Protein 3QFS (pdb70)

Nearest PDB structures (foldseek):
  3qfs-assembly1_A  TM=1.002E+00  e=1.068E-100  Homo sapiens
  3qft-assembly1_A  TM=1.002E+00  e=2.349E-97  Homo sapiens
  3qe2-assembly2_B  TM=9.798E-01  e=5.134E-93  Homo sapiens
  5emn-assembly1_A  TM=9.856E-01  e=1.217E-91  Homo sapiens
  5gxu-assembly2_B  TM=9.132E-01  e=4.451E-50  Arabidopsis thaliana

Foldseek 3Di:
DFWDKDFDQDDDPQQAAQQQQADRCLQVVPDDDAADNRFHWWFWQDWDFFWQADPFTKIKTKTFQPPNPAFAFLQWKKWFQFWFDLVVLVLVCVLLVHDQATWIFIAGPPVVDPCGGQGDDRYGNSSCNTGWFDQQFFAALVLLCVQLVQQPPVVLSVLSNLCSDPDPVNVVCVCVVGHQLSQGPSNSCVVRVSRRDDSVVNSNRTHTRDIDMFRFQAGCVQVVRITMGIGIWDWDAGPVRRIGGDGPRVRSNPQDCADPVGDTRIIGMHIDDDLRDDDPDQQQEEEEEAEDSQCRSVSRVLNVLLVCVVVVHHGHAYEYQYEDQDPNGRPGCPVVVVVSCVVCSHVYYHYFHQHPDPHGTGSLNVCLVCLVVVLVSVVVLHAYEYTEAPPPVVVSNLVSQLVSCCVVVVHDSVVSNVVVVVCVVVRRYYYHYDD

Secondary structure (DSSP, 8-state):
--EEEEE-TT--GGG-BSS-SSSTTTTTS--SPP-SSS-EEEEEEEEEE--SSSSS-EEEEEEE-TTS-----TT-EEEE-----HHHHHHHHHHHT--TT-EEEEEESSTT-S---SSSSSEEHHHIIIIIB--SSPPPHHHHHHHGGGB-SHHHHHHHHHHHS-SHHHHHHIIIIIIITT--HHHHHHHSTTB---HHHHHHHSPBPPPEEEE--S-TTT-TTEEEEEEEPPEEE-TTS-EEE-HHHHHHHT--SS-SS----EEEEEEE--S----SSTTS-EEEE--GGGGHHHHHHHHHHHHHHHHT-----EEEEEEES-TTTS-TTHHHHHHHHHHTSSSEEEEEETTSSSS---HHHHHHHTHHHHHHHHHTT-EEEEEEETTTHHHHHHHHHHHHHHHHTT--HHHHHHHHHHHHHTTSEEEEEE-

Structure (mmCIF, N/CA/C/O backbone):
data_3QFS
#
_entry.id   3QFS
#
_cell.length_a   54.640
_cell.length_b   58.540
_cell.length_c   130.280
_cell.angle_alpha   90.00
_cell.angle_beta   90.00
_cell.angle_gamma   90.00
#
_symmetry.space_group_name_H-M   'P 21 21 21'
#
loop_
_entity.id
_entity.type
_entity.pdbx_description
1 polymer 'NADPH--cytochrome P450 reductase'
2 non-polymer 'FLAVIN-ADENINE DINUCLEOTIDE'
3 non-polymer 'NADP NICOTINAMIDE-ADENINE-DINUCLEOTIDE PHOSPHATE'
4 water water
#
loop_
_atom_site.group_PDB
_atom_site.id
_atom_site.type_symbol
_atom_site.label_atom_id
_atom_site.label_alt_id
_atom_site.label_comp_id
_atom_site.label_asym_id
_atom_site.label_entity_id
_atom_site.label_seq_id
_atom_site.pdbx_PDB_ins_code
_atom_site.Cartn_x
_atom_site.Cartn_y
_atom_site.Cartn_z
_atom_site.occupancy
_atom_site.B_iso_or_equiv
_atom_site.auth_seq_id
_atom_site.auth_comp_id
_atom_site.auth_asym_id
_atom_site.auth_atom_id
_atom_site.pdbx_PDB_model_num
ATOM 1 N N . ARG A 1 24 ? 13.732 10.717 36.425 1.00 28.04 246 ARG A N 1
ATOM 2 C CA . ARG A 1 24 ? 14.571 11.369 35.376 1.00 26.82 246 ARG A CA 1
ATOM 3 C C . ARG A 1 24 ? 13.749 12.275 34.464 1.00 26.16 246 ARG A C 1
ATOM 4 O O . ARG A 1 24 ? 12.520 12.291 34.537 1.00 27.09 246 ARG A O 1
ATOM 12 N N . GLN A 1 25 ? 14.432 13.022 33.600 1.00 24.00 247 GLN A N 1
ATOM 13 C CA . GLN A 1 25 ? 13.766 13.972 32.713 1.00 22.70 247 GLN A CA 1
ATOM 14 C C . GLN A 1 25 ? 13.110 13.408 31.456 1.00 21.85 247 GLN A C 1
ATOM 15 O O . GLN A 1 25 ? 12.157 13.992 30.943 1.00 21.04 247 GLN A O 1
ATOM 21 N N . TYR A 1 26 ? 13.613 12.285 30.957 1.00 20.02 248 TYR A N 1
ATOM 22 C CA . TYR A 1 26 ? 13.062 11.681 29.748 1.00 18.22 248 TYR A CA 1
ATOM 23 C C . TYR A 1 26 ? 12.635 10.242 29.962 1.00 19.69 248 TYR A C 1
ATOM 24 O O . TYR A 1 26 ? 13.152 9.555 30.843 1.00 21.49 248 TYR A O 1
ATOM 33 N N . GLU A 1 27 ? 11.687 9.791 29.149 1.00 19.92 249 GLU A N 1
ATOM 34 C CA . GLU A 1 27 ? 11.243 8.411 29.208 1.00 20.47 249 GLU A CA 1
ATOM 35 C C . GLU A 1 27 ? 11.681 7.784 27.892 1.00 20.21 249 GLU A C 1
ATOM 36 O O . GLU A 1 27 ? 11.687 8.441 26.843 1.00 18.19 249 GLU A O 1
ATOM 42 N N . LEU A 1 28 ? 12.069 6.518 27.960 1.00 19.65 250 LEU A N 1
ATOM 43 C CA . LEU A 1 28 ? 12.535 5.780 26.796 1.00 18.55 250 LEU A CA 1
ATOM 44 C C . LEU A 1 28 ? 11.417 5.115 26.004 1.00 18.21 250 LEU A C 1
ATOM 45 O O . LEU A 1 28 ? 10.549 4.449 26.567 1.00 18.76 250 LEU A O 1
ATOM 50 N N . VAL A 1 29 ? 11.445 5.302 24.691 1.00 18.81 251 VAL A N 1
ATOM 51 C CA . VAL A 1 29 ? 10.475 4.678 23.808 1.00 19.90 251 VAL A CA 1
ATOM 52 C C . VAL A 1 29 ? 11.293 3.974 22.734 1.00 20.51 251 VAL A C 1
ATOM 53 O O . VAL A 1 29 ? 11.897 4.619 21.874 1.00 19.76 251 VAL A O 1
ATOM 57 N N . VAL A 1 30 ? 11.339 2.649 22.802 1.00 20.14 252 VAL A N 1
ATOM 58 C CA . VAL A 1 30 ? 12.092 1.870 21.833 1.00 21.46 252 VAL A CA 1
ATOM 59 C C . VAL A 1 30 ? 11.262 1.642 20.580 1.00 22.10 252 VAL A C 1
ATOM 60 O O . VAL A 1 30 ? 10.097 1.244 20.656 1.00 23.18 252 VAL A O 1
ATOM 64 N N . HIS A 1 31 ? 11.866 1.910 19.429 1.00 20.48 253 HIS A N 1
ATOM 65 C CA . HIS A 1 31 ? 11.204 1.728 18.147 1.00 22.07 253 HIS A CA 1
ATOM 66 C C . HIS A 1 31 ? 11.821 0.499 17.495 1.00 22.75 253 HIS A C 1
ATOM 67 O O . HIS A 1 31 ? 12.817 0.593 16.780 1.00 24.05 253 HIS A O 1
ATOM 74 N N . THR A 1 32 ? 11.221 -0.658 17.754 1.00 23.94 254 THR A N 1
ATOM 75 C CA . THR A 1 32 ? 11.724 -1.918 17.225 1.00 24.62 254 THR A CA 1
ATOM 76 C C . THR A 1 32 ? 11.488 -2.135 15.733 1.00 24.55 254 THR A C 1
ATOM 77 O O . THR A 1 32 ? 12.188 -2.928 15.112 1.00 25.80 254 THR A O 1
ATOM 81 N N . ASP A 1 33 ? 10.519 -1.434 15.154 1.00 25.65 255 ASP A N 1
ATOM 82 C CA . ASP A 1 33 ? 10.225 -1.600 13.731 1.00 26.45 255 ASP A CA 1
ATOM 83 C C . ASP A 1 33 ? 9.873 -0.291 13.033 1.00 26.30 255 ASP A C 1
ATOM 84 O O . ASP A 1 33 ? 8.796 -0.148 12.451 1.00 26.82 255 ASP A O 1
ATOM 89 N N . ILE A 1 34 ? 10.802 0.656 13.072 1.00 25.15 256 ILE A N 1
ATOM 90 C CA . ILE A 1 34 ? 10.597 1.963 12.465 1.00 23.89 256 ILE A CA 1
ATOM 91 C C . ILE A 1 34 ? 11.182 2.040 11.054 1.00 22.88 256 ILE A C 1
ATOM 92 O O . ILE A 1 34 ? 12.168 1.369 10.744 1.00 23.21 256 ILE A O 1
ATOM 97 N N . ASP A 1 35 ? 10.567 2.851 10.198 1.00 22.89 257 ASP A N 1
ATOM 98 C CA . ASP A 1 35 ? 11.054 3.014 8.829 1.00 22.50 257 ASP A CA 1
ATOM 99 C C . ASP A 1 35 ? 12.391 3.745 8.846 1.00 23.14 257 ASP A C 1
ATOM 100 O O . ASP A 1 35 ? 12.556 4.733 9.562 1.00 23.08 257 ASP A O 1
ATOM 105 N N . ALA A 1 36 ? 13.338 3.266 8.047 1.00 22.43 258 ALA A N 1
ATOM 106 C CA . ALA A 1 36 ? 14.660 3.873 7.981 1.00 23.36 258 ALA A CA 1
ATOM 107 C C . ALA A 1 36 ? 14.604 5.368 7.672 1.00 23.14 258 ALA A C 1
ATOM 108 O O . ALA A 1 36 ? 15.386 6.151 8.212 1.00 22.37 258 ALA A O 1
ATOM 110 N N . ALA A 1 37 ? 13.674 5.760 6.808 1.00 22.34 259 ALA A N 1
ATOM 111 C CA . ALA A 1 37 ? 13.527 7.159 6.413 1.00 20.96 259 ALA A CA 1
ATOM 112 C C . ALA A 1 37 ? 13.188 8.106 7.567 1.00 20.89 259 ALA A C 1
ATOM 113 O O . ALA A 1 37 ? 13.364 9.318 7.445 1.00 21.40 259 ALA A O 1
ATOM 115 N N . LYS A 1 38 ? 12.704 7.557 8.679 1.00 18.69 260 LYS A N 1
ATOM 116 C CA . LYS A 1 38 ? 12.329 8.367 9.836 1.00 17.68 260 LYS A CA 1
ATOM 117 C C . LYS A 1 38 ? 13.428 8.449 10.892 1.00 16.97 260 LYS A C 1
ATOM 118 O O . LYS A 1 38 ? 13.257 9.113 11.909 1.00 17.08 260 LYS A O 1
ATOM 124 N N . VAL A 1 39 ? 14.552 7.788 10.649 1.00 16.25 261 VAL A N 1
ATOM 125 C CA . VAL A 1 39 ? 15.625 7.749 11.639 1.00 15.89 261 VAL A CA 1
ATOM 126 C C . VAL A 1 39 ? 16.793 8.704 11.431 1.00 15.94 261 VAL A C 1
ATOM 127 O O . VAL A 1 39 ? 17.384 8.754 10.356 1.00 16.43 261 VAL A O 1
ATOM 131 N N . TYR A 1 40 ? 17.119 9.461 12.476 1.00 14.50 262 TYR A N 1
ATOM 132 C CA . TYR A 1 40 ? 18.241 10.390 12.418 1.00 14.59 262 TYR A CA 1
ATOM 133 C C . TYR A 1 40 ? 19.555 9.615 12.376 1.00 15.18 262 TYR A C 1
ATOM 134 O O . TYR A 1 40 ? 19.728 8.625 13.098 1.00 14.14 262 TYR A O 1
ATOM 143 N N . MET A 1 41 ? 20.477 10.078 11.534 1.00 13.48 263 MET A N 1
ATOM 144 C CA . MET A 1 41 ? 21.777 9.434 11.363 1.00 14.89 263 MET A CA 1
ATOM 145 C C . MET A 1 41 ? 22.949 10.371 11.642 1.00 14.20 263 MET A C 1
ATOM 146 O O . MET A 1 41 ? 24.065 10.126 11.181 1.00 17.35 263 MET A O 1
ATOM 151 N N . GLY A 1 42 ? 22.702 11.436 12.396 1.00 14.75 264 GLY A N 1
ATOM 152 C CA . GLY A 1 42 ? 23.769 12.371 12.703 1.00 14.38 264 GLY A CA 1
ATOM 153 C C . GLY A 1 42 ? 23.486 13.825 12.375 1.00 15.52 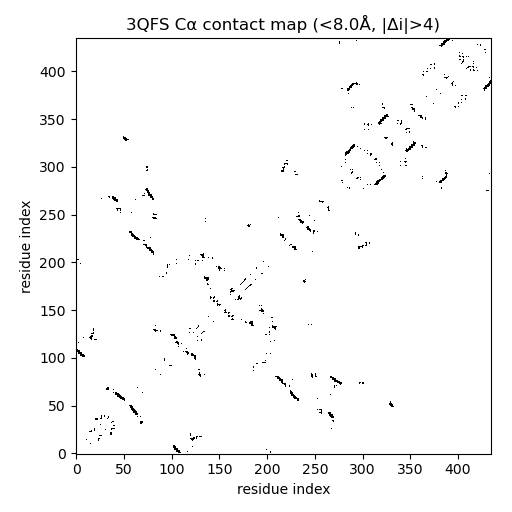264 GLY A C 1
ATOM 154 O O . GLY A 1 42 ? 24.235 14.706 12.795 1.00 15.33 264 GLY A O 1
ATOM 155 N N . GLU A 1 43 ? 22.420 14.091 11.621 1.00 15.70 265 GLU A N 1
ATOM 156 C CA . GLU A 1 43 ? 22.071 15.471 11.275 1.00 15.24 265 GLU A CA 1
ATOM 157 C C . GLU A 1 43 ? 21.811 16.277 12.542 1.00 15.21 265 GLU A C 1
ATOM 158 O O . GLU A 1 43 ? 21.257 15.764 13.514 1.00 14.53 265 GLU A O 1
ATOM 164 N N . MET A 1 44 ? 22.202 17.547 12.525 1.00 16.04 266 MET A N 1
ATOM 165 C CA . MET A 1 44 ? 22.017 18.419 13.678 1.00 17.20 266 MET A CA 1
ATOM 166 C C . MET A 1 44 ? 20.656 19.104 13.721 1.00 18.05 266 MET A C 1
ATOM 167 O O . MET A 1 44 ? 20.184 19.480 14.792 1.00 19.52 266 MET A O 1
ATOM 172 N N . GLY A 1 45 ? 20.028 19.256 12.557 1.00 17.78 267 GLY A N 1
ATOM 173 C CA . GLY A 1 45 ? 18.740 19.920 12.495 1.00 17.34 267 GLY A CA 1
ATOM 174 C C . GLY A 1 45 ? 17.615 19.070 11.941 1.00 18.24 267 GLY A C 1
ATOM 175 O O . GLY A 1 45 ? 17.163 18.129 12.592 1.00 18.65 267 GLY A O 1
ATOM 176 N N . ARG A 1 46 ? 17.163 19.399 10.734 1.00 16.92 268 ARG A N 1
ATOM 177 C CA . ARG A 1 46 ? 16.067 18.667 10.114 1.00 16.65 268 ARG A CA 1
ATOM 178 C C . ARG A 1 46 ? 16.447 17.279 9.631 1.00 15.31 268 ARG A C 1
ATOM 179 O O . ARG A 1 46 ? 17.559 17.043 9.159 1.00 15.02 268 ARG A O 1
ATOM 187 N N . LEU A 1 47 ? 15.501 16.356 9.754 1.00 14.93 269 LEU A N 1
ATOM 188 C CA . LEU A 1 47 ? 15.716 14.986 9.326 1.00 15.87 269 LEU A CA 1
ATOM 189 C C . LEU A 1 47 ? 16.075 14.950 7.843 1.00 15.38 269 LEU A C 1
ATOM 190 O O . LEU A 1 47 ? 15.416 15.595 7.025 1.00 15.58 269 LEU A O 1
ATOM 195 N N . LYS A 1 48 ? 17.132 14.209 7.514 1.00 16.11 270 LYS A N 1
ATOM 196 C CA . LYS A 1 48 ? 17.601 14.045 6.139 1.00 16.29 270 LYS A CA 1
ATOM 197 C C . LYS A 1 48 ? 18.260 15.275 5.505 1.00 15.37 270 LYS A C 1
ATOM 198 O O . LYS A 1 48 ? 18.516 15.288 4.296 1.00 16.04 270 LYS A O 1
ATOM 204 N N . SER A 1 49 ? 18.553 16.294 6.309 1.00 14.87 271 SER A N 1
ATOM 205 C CA . SER A 1 49 ? 19.181 17.510 5.791 1.00 13.90 271 SER A CA 1
ATOM 206 C C . SER A 1 49 ? 20.632 17.318 5.352 1.00 13.99 271 SER A C 1
ATOM 207 O O . SER A 1 49 ? 21.117 18.052 4.498 1.00 13.40 271 SER A O 1
ATOM 210 N N . TYR A 1 50 ? 21.323 16.346 5.940 1.00 14.28 272 TYR A N 1
ATOM 211 C CA . TYR A 1 50 ? 22.709 16.063 5.569 1.00 14.89 272 TYR A CA 1
ATOM 212 C C . TYR A 1 50 ? 22.761 15.414 4.186 1.00 14.62 272 TYR A C 1
ATOM 213 O O . TYR A 1 50 ? 23.639 15.708 3.381 1.00 14.49 272 TYR A O 1
ATOM 222 N N . GLU A 1 51 ? 21.801 14.533 3.924 1.00 15.48 273 GLU A N 1
ATOM 223 C CA . GLU A 1 51 ? 21.717 13.803 2.663 1.00 15.58 273 GLU A CA 1
ATOM 224 C C . GLU A 1 51 ? 21.103 14.611 1.524 1.00 15.67 273 GLU A C 1
ATOM 225 O O . GLU A 1 51 ? 21.507 14.485 0.368 1.00 16.38 273 GLU A O 1
ATOM 231 N N . ASN A 1 52 ? 20.111 15.425 1.864 1.00 15.19 274 ASN A N 1
ATOM 232 C CA . ASN A 1 52 ? 19.417 16.265 0.897 1.00 15.79 274 ASN A CA 1
ATOM 233 C C . ASN A 1 52 ? 19.788 17.696 1.242 1.00 16.37 274 ASN A C 1
ATOM 234 O O . ASN A 1 52 ? 19.153 18.352 2.069 1.00 16.26 274 ASN A O 1
ATOM 239 N N . GLN A 1 53 ? 20.849 18.153 0.592 1.00 15.11 275 GLN A N 1
ATOM 240 C CA . GLN A 1 53 ? 21.415 19.468 0.818 1.00 14.79 275 GLN A CA 1
ATOM 241 C C . GLN A 1 53 ? 20.843 20.589 -0.028 1.00 14.59 275 GLN A C 1
ATOM 242 O O . GLN A 1 53 ? 21.002 20.612 -1.249 1.00 15.37 275 GLN A O 1
ATOM 248 N N . LYS A 1 54 ? 20.192 21.530 0.640 1.00 16.41 276 LYS A N 1
ATOM 249 C CA . LYS A 1 54 ? 19.590 22.667 -0.036 1.00 17.91 276 LYS A CA 1
ATOM 250 C C . LYS A 1 54 ? 19.910 23.943 0.726 1.00 17.72 276 LYS A C 1
ATOM 251 O O . LYS A 1 54 ? 19.753 24.000 1.942 1.00 17.10 276 LYS A O 1
ATOM 257 N N . PRO A 1 55 ? 20.382 24.980 0.018 1.00 17.78 277 PRO A N 1
ATOM 258 C CA . PRO A 1 55 ? 20.708 26.246 0.679 1.00 17.65 277 PRO A CA 1
ATOM 259 C C . PRO A 1 55 ? 19.447 26.971 1.148 1.00 18.67 277 PRO A C 1
ATOM 260 O O . PRO A 1 55 ? 18.339 26.665 0.705 1.00 19.62 277 PRO A O 1
ATOM 264 N N . PRO A 1 56 ? 19.600 27.951 2.048 1.00 18.49 278 PRO A N 1
ATOM 265 C CA . PRO A 1 56 ? 20.862 28.407 2.635 1.00 18.19 278 PRO A CA 1
ATOM 266 C C . PRO A 1 56 ? 21.437 27.463 3.690 1.00 16.85 278 PRO A C 1
ATOM 267 O O . PRO A 1 56 ? 20.693 26.820 4.434 1.00 16.95 278 PRO A O 1
ATOM 271 N N . PHE A 1 57 ? 22.763 27.384 3.752 1.00 16.08 279 PHE A N 1
ATOM 272 C CA . PHE A 1 57 ? 23.417 26.537 4.741 1.00 14.95 279 PHE A CA 1
ATOM 273 C C . PHE A 1 57 ? 23.886 27.388 5.908 1.00 16.55 279 PHE A C 1
ATOM 274 O O . PHE A 1 57 ? 24.460 28.461 5.724 1.00 18.89 279 PHE A O 1
ATOM 282 N N . ASP A 1 58 ? 23.620 26.898 7.112 1.00 15.74 280 ASP A N 1
ATOM 283 C CA . ASP A 1 58 ? 23.980 27.591 8.335 1.00 17.18 280 ASP A CA 1
ATOM 284 C C . ASP A 1 58 ? 24.144 26.583 9.467 1.00 16.10 280 ASP A C 1
ATOM 285 O O . ASP A 1 58 ? 24.274 25.383 9.227 1.00 17.33 280 ASP A O 1
ATOM 290 N N . ALA A 1 59 ? 24.131 27.066 10.703 1.00 16.41 281 ALA A N 1
ATOM 291 C CA . ALA A 1 59 ? 24.306 26.189 11.854 1.00 15.58 281 ALA A CA 1
ATOM 292 C C . ALA A 1 59 ? 23.292 25.051 11.946 1.00 15.86 281 ALA A C 1
ATOM 293 O O . ALA A 1 59 ? 23.653 23.926 12.290 1.00 16.06 281 ALA A O 1
ATOM 295 N N . LYS A 1 60 ? 22.026 25.326 11.643 1.00 16.05 282 LYS A N 1
ATOM 296 C CA . LYS A 1 60 ? 21.012 24.277 11.722 1.00 17.38 282 LYS A CA 1
ATOM 297 C C . LYS A 1 60 ? 20.968 23.394 10.482 1.00 15.36 282 LYS A C 1
ATOM 298 O O . LYS A 1 60 ? 20.497 22.259 10.538 1.00 16.71 282 LYS A O 1
ATOM 304 N N . ASN A 1 61 ? 21.475 23.918 9.371 1.00 14.11 283 ASN A N 1
ATOM 305 C CA . ASN A 1 61 ? 21.520 23.197 8.101 1.00 13.67 283 ASN A CA 1
ATOM 306 C C . ASN A 1 61 ? 22.953 23.322 7.580 1.00 13.70 283 ASN A C 1
ATOM 307 O O . ASN A 1 61 ? 23.208 24.022 6.602 1.00 13.10 283 ASN A O 1
ATOM 312 N N . PRO A 1 62 ? 23.911 22.644 8.231 1.00 12.56 284 PRO A N 1
ATOM 313 C CA . PRO A 1 62 ? 25.298 22.745 7.773 1.00 12.32 284 PRO A CA 1
ATOM 314 C C . PRO A 1 62 ? 25.541 22.136 6.404 1.00 12.45 284 PRO A C 1
ATOM 315 O O . PRO A 1 62 ? 24.835 21.219 5.983 1.00 12.37 284 PRO A O 1
ATOM 319 N N . PHE A 1 63 ? 26.533 22.670 5.701 1.00 12.07 285 PHE A N 1
ATOM 320 C CA . PHE A 1 63 ? 26.884 22.156 4.391 1.00 12.28 285 PHE A CA 1
ATOM 321 C C . PHE A 1 63 ? 27.924 21.062 4.569 1.00 12.34 285 PHE A C 1
ATOM 322 O O . PHE A 1 63 ? 28.905 21.248 5.292 1.00 12.14 285 PHE A O 1
ATOM 330 N N . LEU A 1 64 ? 27.701 19.917 3.931 1.00 10.80 286 LEU A N 1
ATOM 331 C CA . LEU A 1 64 ? 28.652 18.816 4.012 1.00 12.34 286 LEU A CA 1
ATOM 332 C C . LEU A 1 64 ? 29.683 19.031 2.913 1.00 12.57 286 LEU A C 1
ATOM 333 O O . LEU A 1 64 ? 29.474 18.686 1.748 1.00 13.72 286 LEU A O 1
ATOM 338 N N . ALA A 1 65 ? 30.794 19.639 3.310 1.00 12.69 287 ALA A N 1
ATOM 339 C CA . ALA A 1 65 ? 31.890 19.969 2.405 1.00 11.91 287 ALA A CA 1
ATOM 340 C C . ALA A 1 65 ? 32.834 18.793 2.191 1.00 12.38 287 ALA A C 1
ATOM 341 O O . ALA A 1 65 ? 33.267 18.149 3.143 1.00 13.08 287 ALA A O 1
ATOM 343 N N . ALA A 1 66 ? 33.160 18.521 0.934 1.00 14.07 288 ALA A N 1
ATOM 344 C CA . ALA A 1 66 ? 34.062 17.426 0.624 1.00 12.98 288 ALA A CA 1
ATOM 345 C C . ALA A 1 66 ? 35.493 17.862 0.912 1.00 12.97 288 ALA A C 1
ATOM 346 O O . ALA A 1 66 ? 35.897 18.967 0.548 1.00 14.32 288 ALA A O 1
ATOM 348 N N . VAL A 1 67 ? 36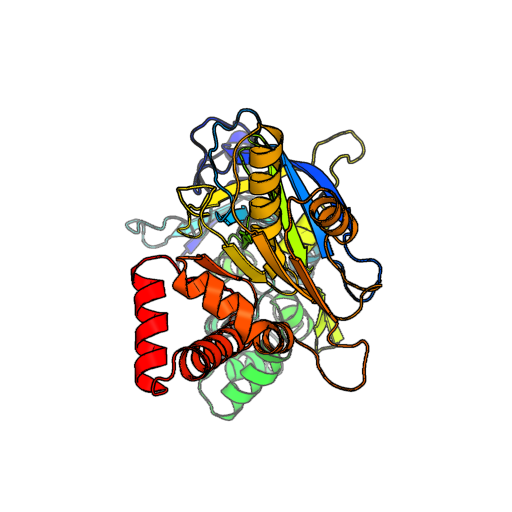.247 17.002 1.584 1.00 13.28 289 VAL A N 1
ATOM 349 C CA . VAL A 1 67 ? 37.640 17.296 1.894 1.00 13.82 289 VAL A CA 1
ATOM 350 C C . VAL A 1 67 ? 38.433 16.970 0.634 1.00 14.61 289 VAL A C 1
ATOM 351 O O . VAL A 1 67 ? 38.568 15.803 0.270 1.00 16.44 289 VAL A O 1
ATOM 355 N N . THR A 1 68 ? 38.946 17.994 -0.040 1.00 13.92 290 THR A N 1
ATOM 356 C CA . THR A 1 68 ? 39.697 17.750 -1.265 1.00 14.50 290 THR A CA 1
ATOM 357 C C . THR A 1 68 ? 41.193 17.613 -1.015 1.00 14.16 290 THR A C 1
ATOM 358 O O . THR A 1 68 ? 41.908 17.014 -1.825 1.00 15.74 290 THR A O 1
ATOM 362 N N . THR A 1 69 ? 41.656 18.156 0.107 1.00 13.38 291 THR A N 1
ATOM 363 C CA . THR A 1 69 ? 43.061 18.081 0.499 1.00 14.21 291 THR A CA 1
ATOM 364 C C . THR A 1 69 ? 43.161 17.914 2.013 1.00 12.72 291 THR A C 1
ATOM 365 O O . THR A 1 69 ? 42.448 18.570 2.767 1.00 13.79 291 THR A O 1
ATOM 369 N N . ASN A 1 70 ? 44.037 17.015 2.447 1.00 13.19 292 ASN A N 1
ATOM 370 C CA . ASN A 1 70 ? 44.298 16.786 3.865 1.00 12.40 292 ASN A CA 1
ATOM 371 C C . ASN A 1 70 ? 45.775 16.422 3.889 1.00 13.64 292 ASN A C 1
ATOM 372 O O . ASN A 1 70 ? 46.148 15.291 3.574 1.00 13.41 292 ASN A O 1
ATOM 377 N N . ARG A 1 71 ? 46.620 17.385 4.239 1.00 13.10 293 ARG A N 1
ATOM 378 C CA . ARG A 1 71 ? 48.054 17.128 4.249 1.00 14.71 293 ARG A CA 1
ATOM 379 C C . ARG A 1 71 ? 48.777 17.589 5.502 1.00 14.59 293 ARG A C 1
ATOM 380 O O . ARG A 1 71 ? 48.372 18.550 6.160 1.00 15.19 293 ARG A O 1
ATOM 388 N N . LYS A 1 72 ? 49.860 16.885 5.816 1.00 15.90 294 LYS A N 1
ATOM 389 C CA . LYS A 1 72 ? 50.682 17.186 6.978 1.00 16.78 294 LYS A CA 1
ATOM 390 C C . LYS A 1 72 ? 51.556 18.412 6.702 1.00 15.86 294 LYS A C 1
ATOM 391 O O . LYS A 1 72 ? 52.255 18.474 5.689 1.00 18.02 294 LYS A O 1
ATOM 397 N N . LEU A 1 73 ? 51.518 19.382 7.611 1.00 15.66 295 LEU A N 1
ATOM 398 C CA . LEU A 1 73 ? 52.295 20.610 7.460 1.00 18.07 295 LEU A CA 1
ATOM 399 C C . LEU A 1 73 ? 53.661 20.583 8.125 1.00 18.79 295 LEU A C 1
ATOM 400 O O . LEU A 1 73 ? 54.610 21.175 7.614 1.00 20.17 295 LEU A O 1
ATOM 405 N N . ASN A 1 74 ? 53.764 19.921 9.270 1.00 18.77 296 ASN A N 1
ATOM 406 C CA . ASN A 1 74 ? 55.034 19.891 9.976 1.00 20.36 296 ASN A CA 1
ATOM 407 C C . ASN A 1 74 ? 56.001 18.863 9.423 1.00 20.65 296 ASN A C 1
ATOM 408 O O . ASN A 1 74 ? 55.605 17.841 8.857 1.00 20.49 296 ASN A O 1
ATOM 413 N N . GLN A 1 75 ? 57.282 19.170 9.579 1.00 21.78 297 GLN A N 1
ATOM 414 C CA . GLN A 1 75 ? 58.361 18.328 9.101 1.00 23.69 297 GLN A CA 1
ATOM 415 C C . GLN A 1 75 ? 58.649 17.198 10.082 1.00 24.57 297 GLN A C 1
ATOM 416 O O . GLN A 1 75 ? 58.934 16.068 9.679 1.00 25.32 297 GLN A O 1
ATOM 422 N N . GLY A 1 76 ? 58.566 17.509 11.371 1.00 24.83 298 GLY A N 1
ATOM 423 C CA . GLY A 1 76 ? 58.833 16.516 12.395 1.00 24.52 298 GLY A CA 1
ATOM 424 C C . GLY A 1 76 ? 57.698 15.554 12.693 1.00 25.97 298 GLY A C 1
ATOM 425 O O . GLY A 1 76 ? 56.658 15.563 12.027 1.00 25.90 298 GLY A O 1
ATOM 426 N N . THR A 1 77 ? 57.904 14.716 13.705 1.00 26.06 299 THR A N 1
ATOM 427 C CA . THR A 1 77 ? 56.910 13.730 14.111 1.00 26.96 299 THR A CA 1
ATOM 428 C C . THR A 1 77 ? 56.481 13.906 15.568 1.00 26.11 299 THR A C 1
ATOM 429 O O . THR A 1 77 ? 55.757 13.072 16.110 1.00 26.99 299 THR A O 1
ATOM 433 N N . GLU A 1 78 ? 56.930 14.986 16.202 1.00 26.09 300 GLU A N 1
ATOM 434 C CA . GLU A 1 78 ? 56.568 15.256 17.591 1.00 26.71 300 GLU A CA 1
ATOM 435 C C . GLU A 1 78 ? 55.053 15.383 17.699 1.00 26.28 300 GLU A C 1
ATOM 436 O O . GLU A 1 78 ? 54.421 14.810 18.590 1.00 26.75 300 GLU A O 1
ATOM 442 N N . ARG A 1 79 ? 54.480 16.138 16.770 1.00 24.42 301 ARG A N 1
ATOM 443 C CA . ARG A 1 79 ? 53.046 16.369 16.733 1.00 22.00 301 ARG A CA 1
ATOM 444 C C . ARG A 1 79 ? 52.574 16.235 15.296 1.00 19.82 301 ARG A C 1
ATOM 445 O O . ARG A 1 79 ? 53.364 15.949 14.396 1.00 21.15 301 ARG A O 1
ATOM 453 N N . HIS A 1 80 ? 51.278 16.431 15.084 1.00 16.55 302 HIS A N 1
ATOM 454 C CA . HIS A 1 80 ? 50.724 16.376 13.743 1.00 15.67 302 HIS A CA 1
ATOM 455 C C . HIS A 1 80 ? 49.954 17.666 13.502 1.00 15.13 302 HIS A C 1
ATOM 456 O O . HIS A 1 80 ? 48.956 17.938 14.169 1.00 14.38 302 HIS A O 1
ATOM 463 N N . LEU A 1 81 ? 50.450 18.477 12.575 1.00 13.75 303 LEU A N 1
ATOM 464 C CA . LEU A 1 81 ? 49.786 19.719 12.213 1.00 13.14 303 LEU A CA 1
ATOM 465 C C . LEU A 1 81 ? 49.339 19.494 10.778 1.00 14.41 303 LEU A C 1
ATOM 466 O O . LEU A 1 81 ? 50.105 19.005 9.945 1.00 14.93 303 LEU A O 1
ATOM 471 N N . MET A 1 82 ? 48.093 19.841 10.488 1.00 12.90 304 MET A N 1
ATOM 472 C CA . MET A 1 82 ? 47.551 19.583 9.168 1.00 13.58 304 MET A CA 1
ATOM 473 C C . MET A 1 82 ? 46.863 20.752 8.489 1.00 12.26 304 MET A C 1
ATOM 474 O O . MET A 1 82 ? 46.406 21.702 9.136 1.00 13.03 304 MET A O 1
ATOM 479 N N . HIS A 1 83 ? 46.793 20.646 7.168 1.00 12.79 305 HIS A N 1
ATOM 480 C CA . HIS A 1 83 ? 46.154 21.632 6.317 1.00 13.24 305 HIS A CA 1
ATOM 481 C C . HIS A 1 83 ? 45.053 20.914 5.553 1.00 13.46 305 HIS A C 1
ATOM 482 O O . HIS A 1 83 ? 45.312 19.934 4.857 1.00 13.22 305 HIS A O 1
ATOM 489 N N . LEU A 1 84 ? 43.822 21.386 5.700 1.00 12.65 306 LEU A N 1
ATOM 490 C CA . LEU A 1 84 ? 42.702 20.789 4.984 1.00 13.49 306 LEU A CA 1
ATOM 491 C C . LEU A 1 84 ? 42.030 21.825 4.101 1.00 12.86 306 LEU A C 1
ATOM 492 O O . LEU A 1 84 ? 42.002 23.008 4.424 1.00 12.69 306 LEU A O 1
ATOM 497 N N . GLU A 1 85 ? 41.491 21.369 2.979 1.00 11.73 307 GLU A N 1
ATOM 498 C CA . GLU A 1 85 ? 40.772 22.245 2.067 1.00 10.88 307 GLU A CA 1
ATOM 499 C C . GLU A 1 85 ? 39.390 21.624 1.904 1.00 11.99 307 GLU A C 1
ATOM 500 O O . GLU A 1 85 ? 39.265 20.465 1.510 1.00 12.58 307 GLU A O 1
ATOM 506 N N . LEU A 1 86 ? 38.365 22.398 2.256 1.00 11.35 308 LEU A N 1
ATOM 507 C CA . LEU A 1 86 ? 36.976 21.949 2.190 1.00 12.21 308 LEU A CA 1
ATOM 508 C C . LEU A 1 86 ? 36.256 22.576 1.003 1.00 12.22 308 LEU A C 1
ATOM 509 O O . LEU A 1 86 ? 36.154 23.794 0.892 1.00 13.49 308 LEU A O 1
ATOM 514 N N . ASP A 1 87 ? 35.748 21.722 0.124 1.00 12.33 309 ASP A N 1
ATOM 515 C CA . ASP A 1 87 ? 35.049 22.156 -1.077 1.00 13.20 309 ASP A CA 1
ATOM 516 C C . ASP A 1 87 ? 33.633 22.640 -0.763 1.00 11.72 309 ASP A C 1
ATOM 517 O O . ASP A 1 87 ? 32.764 21.844 -0.409 1.00 14.58 309 ASP A O 1
ATOM 522 N N . ILE A 1 88 ? 33.398 23.941 -0.894 1.00 11.97 310 ILE A N 1
ATOM 523 C CA . ILE A 1 88 ? 32.068 24.474 -0.631 1.00 13.94 310 ILE A CA 1
ATOM 524 C C . ILE A 1 88 ? 31.369 24.880 -1.927 1.00 15.26 310 ILE A C 1
ATOM 525 O O . ILE A 1 88 ? 30.448 25.693 -1.923 1.00 14.43 310 ILE A O 1
ATOM 530 N N . SER A 1 89 ? 31.815 24.304 -3.039 1.00 15.51 311 SER A N 1
ATOM 531 C CA . SER A 1 89 ? 31.198 24.592 -4.328 1.00 16.97 311 SER A CA 1
ATOM 532 C C . SER A 1 89 ? 29.702 24.295 -4.259 1.00 17.00 311 SER A C 1
ATOM 533 O O . SER A 1 89 ? 29.283 23.318 -3.639 1.00 18.19 311 SER A O 1
ATOM 536 N N . ASP A 1 90 ? 28.910 25.153 -4.893 1.00 18.95 312 ASP A N 1
ATOM 537 C CA . ASP A 1 90 ? 27.456 25.001 -4.942 1.00 21.14 312 ASP A CA 1
ATOM 538 C C . ASP A 1 90 ? 26.733 25.202 -3.612 1.00 21.09 312 ASP A C 1
ATOM 539 O O . ASP A 1 90 ? 25.533 24.946 -3.515 1.00 22.68 312 ASP A O 1
ATOM 544 N N . SER A 1 91 ? 27.449 25.663 -2.592 1.00 18.93 313 SER A N 1
ATOM 545 C CA . SER A 1 91 ? 26.840 25.891 -1.283 1.00 17.79 313 SER A CA 1
ATOM 546 C C . SER A 1 91 ? 26.276 27.301 -1.147 1.00 16.60 313 SER A C 1
ATOM 547 O O . SER A 1 91 ? 25.431 27.551 -0.292 1.00 16.08 313 SER A O 1
ATOM 550 N N . LYS A 1 92 ? 26.749 28.213 -1.992 1.00 16.84 314 LYS A N 1
ATOM 551 C CA . LYS A 1 92 ? 26.338 29.613 -1.956 1.00 16.64 314 LYS A CA 1
ATOM 552 C C . LYS A 1 92 ? 26.870 30.298 -0.694 1.00 16.90 31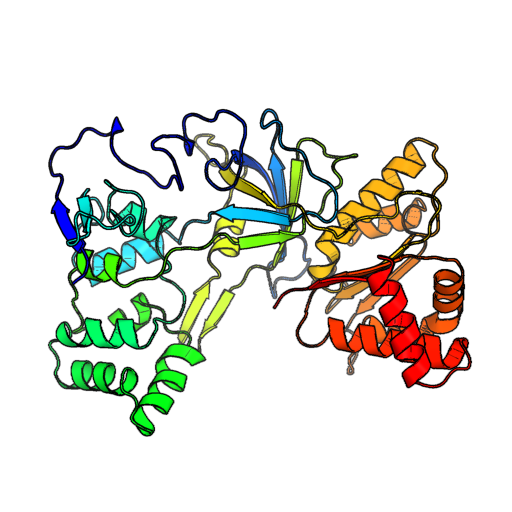4 LYS A C 1
ATOM 553 O O . LYS A 1 92 ? 26.502 31.430 -0.380 1.00 17.94 314 LYS A O 1
ATOM 559 N N . ILE A 1 93 ? 27.751 29.608 0.027 1.00 15.97 315 ILE A N 1
ATOM 560 C CA . ILE A 1 93 ? 28.336 30.167 1.240 1.00 14.84 315 ILE A CA 1
ATOM 561 C C . ILE A 1 93 ? 29.370 31.241 0.915 1.00 13.70 315 ILE A C 1
ATOM 562 O O . ILE A 1 93 ? 30.227 31.060 0.049 1.00 13.86 315 ILE A O 1
ATOM 567 N N . ARG A 1 94 ? 29.283 32.352 1.633 1.00 15.33 316 ARG A N 1
ATOM 568 C CA . ARG A 1 94 ? 30.196 33.464 1.456 1.00 15.56 316 ARG A CA 1
ATOM 569 C C . ARG A 1 94 ? 31.042 33.569 2.718 1.00 14.95 316 ARG A C 1
ATOM 570 O O . ARG A 1 94 ? 30.569 33.280 3.819 1.00 14.81 316 ARG A O 1
ATOM 578 N N . TYR A 1 95 ? 32.301 33.959 2.562 1.00 14.89 317 TYR A N 1
ATOM 579 C CA . TYR A 1 95 ? 33.182 34.117 3.708 1.00 14.56 317 TYR A CA 1
ATOM 580 C C . TYR A 1 95 ? 34.278 35.096 3.346 1.00 12.75 317 TYR A C 1
ATOM 581 O O . TYR A 1 95 ? 34.466 35.429 2.173 1.00 15.02 317 TYR A O 1
ATOM 590 N N . GLU A 1 96 ? 34.980 35.573 4.365 1.00 14.74 318 GLU A N 1
ATOM 591 C CA . GLU A 1 96 ? 36.099 36.483 4.168 1.00 15.85 318 GLU A CA 1
ATOM 592 C C . GLU A 1 96 ? 37.226 36.031 5.080 1.00 15.52 318 GLU A C 1
ATOM 593 O O . GLU A 1 96 ? 36.976 35.441 6.133 1.00 15.74 318 GLU A O 1
ATOM 599 N N . SER A 1 97 ? 38.464 36.295 4.674 1.00 15.88 31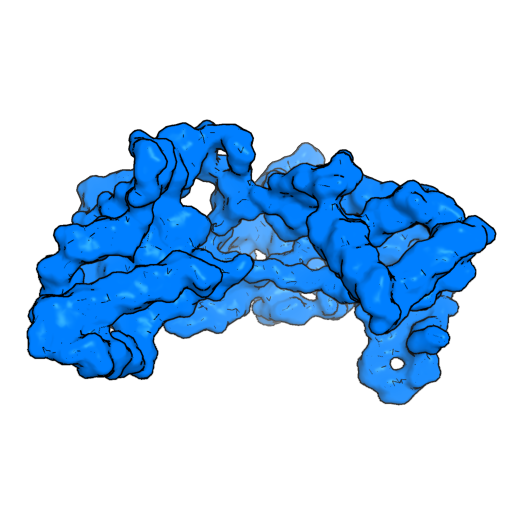9 SER A N 1
ATOM 600 C CA . SER A 1 97 ? 39.603 35.941 5.512 1.00 15.31 319 SER A CA 1
ATOM 601 C C . SER A 1 97 ? 39.346 36.599 6.859 1.00 13.76 319 SER A C 1
ATOM 602 O O . SER A 1 97 ? 38.955 37.763 6.924 1.00 13.98 319 SER A O 1
ATOM 605 N N . GLY A 1 98 ? 39.550 35.844 7.931 1.00 14.33 320 GLY A N 1
ATOM 606 C CA . GLY A 1 98 ? 39.300 36.367 9.260 1.00 13.93 320 GLY A CA 1
ATOM 607 C C . GLY A 1 98 ? 38.099 35.689 9.893 1.00 13.79 320 GLY A C 1
ATOM 608 O O . GLY A 1 98 ? 37.978 35.651 11.116 1.00 14.55 320 GLY A O 1
ATOM 609 N N . ASP A 1 99 ? 37.198 35.165 9.062 1.00 12.93 321 ASP A N 1
ATOM 610 C CA . ASP A 1 99 ? 36.011 34.471 9.559 1.00 12.49 321 ASP A CA 1
ATOM 611 C C . ASP A 1 99 ? 36.391 33.117 10.139 1.00 13.53 321 ASP A C 1
ATOM 612 O O . ASP A 1 99 ? 37.511 32.634 9.950 1.00 13.75 321 ASP A O 1
ATOM 617 N N . HIS A 1 100 ? 35.450 32.502 10.847 1.00 13.55 322 HIS A N 1
ATOM 618 C CA . HIS A 1 100 ? 35.688 31.185 11.417 1.00 12.60 322 HIS A CA 1
ATOM 619 C C . HIS A 1 100 ? 34.810 30.150 10.739 1.00 12.29 322 HIS A C 1
ATOM 620 O O . HIS A 1 100 ? 33.717 30.462 10.263 1.00 13.95 322 HIS A O 1
ATOM 627 N N . VAL A 1 101 ? 35.302 28.920 10.678 1.00 12.10 323 VAL A N 1
ATOM 628 C CA . VAL A 1 101 ? 34.506 27.844 10.123 1.00 10.82 323 VAL A CA 1
ATOM 629 C C . VAL A 1 101 ? 34.252 26.871 11.267 1.00 12.88 323 VAL A C 1
ATOM 630 O O . VAL A 1 101 ? 35.163 26.507 12.011 1.00 13.11 323 VAL A O 1
ATOM 634 N N . ALA A 1 102 ? 32.989 26.501 11.432 1.00 11.88 324 ALA A N 1
ATOM 635 C CA . ALA A 1 102 ? 32.591 25.573 12.475 1.00 13.13 324 ALA A CA 1
ATOM 636 C C . ALA A 1 102 ? 32.364 24.215 11.832 1.00 11.99 324 ALA A C 1
ATOM 637 O O . ALA A 1 102 ? 31.874 24.135 10.710 1.00 12.58 324 ALA A O 1
ATOM 639 N N . VAL A 1 103 ? 32.737 23.155 12.537 1.00 11.48 325 VAL A N 1
ATOM 640 C CA . VAL A 1 103 ? 32.538 21.804 12.046 1.00 11.89 325 VAL A CA 1
ATOM 641 C C . VAL A 1 103 ? 31.862 20.969 13.134 1.00 10.80 325 VAL A C 1
ATOM 642 O O . VAL A 1 103 ? 32.142 21.133 14.318 1.00 11.21 325 VAL A O 1
ATOM 646 N N . TYR A 1 104 ? 30.933 20.111 12.727 1.00 11.36 326 TYR A N 1
ATOM 647 C CA . TYR A 1 104 ? 30.242 19.219 13.661 1.00 11.23 326 TYR A CA 1
ATOM 648 C C . TYR A 1 104 ? 30.962 17.889 13.477 1.00 11.92 326 TYR A C 1
ATOM 649 O O . TYR A 1 104 ? 30.763 17.196 12.475 1.00 12.18 326 TYR A O 1
ATOM 658 N N . PRO A 1 105 ? 31.812 17.513 14.444 1.00 11.66 327 PRO A N 1
ATOM 659 C CA . PRO A 1 105 ? 32.572 16.266 14.360 1.00 12.58 327 PRO A CA 1
ATOM 660 C C . PRO A 1 105 ? 31.833 15.006 14.757 1.00 12.76 327 PRO A C 1
ATOM 661 O O . PRO A 1 105 ? 30.661 15.035 15.118 1.00 12.97 327 PRO A O 1
ATOM 665 N N . ALA A 1 106 ? 32.550 13.893 14.673 1.00 12.65 328 ALA A N 1
ATOM 666 C CA . ALA A 1 106 ? 32.018 12.601 15.059 1.00 13.32 328 ALA A CA 1
ATOM 667 C C . ALA A 1 106 ? 33.046 11.952 15.970 1.00 12.36 328 ALA A C 1
ATOM 668 O O . ALA A 1 106 ? 34.254 12.088 15.757 1.00 12.68 328 ALA A O 1
ATOM 670 N N . ASN A 1 107 ? 32.568 11.267 16.998 1.00 11.88 329 ASN A N 1
ATOM 671 C CA . ASN A 1 107 ? 33.455 10.573 17.914 1.00 13.01 329 ASN A CA 1
ATOM 672 C C . ASN A 1 107 ? 34.065 9.351 17.237 1.00 13.13 329 ASN A C 1
ATOM 673 O O . ASN A 1 107 ? 33.529 8.840 16.248 1.00 14.60 329 ASN A O 1
ATOM 678 N N . ASP A 1 108 ? 35.190 8.890 17.775 1.00 14.69 330 ASP A N 1
ATOM 679 C CA . ASP A 1 108 ? 35.877 7.713 17.252 1.00 14.46 330 ASP A CA 1
ATOM 680 C C . ASP A 1 108 ? 34.961 6.492 17.357 1.00 15.56 330 ASP A C 1
ATOM 681 O O . ASP A 1 108 ? 34.462 6.172 18.438 1.00 14.52 330 ASP A O 1
ATOM 686 N N . SER A 1 109 ? 34.742 5.816 16.232 1.00 16.32 331 SER A N 1
ATOM 687 C CA . SER A 1 109 ? 33.868 4.645 16.192 1.00 18.11 331 SER A CA 1
ATOM 688 C C . SER A 1 109 ? 34.334 3.527 17.122 1.00 18.01 331 SER A C 1
ATOM 689 O O . SER A 1 109 ? 33.515 2.799 17.680 1.00 17.95 331 SER A O 1
ATOM 692 N N . ALA A 1 110 ? 35.645 3.392 17.285 1.00 18.10 332 ALA A N 1
ATOM 693 C CA . ALA A 1 110 ? 36.198 2.357 18.153 1.00 19.38 332 ALA A CA 1
ATOM 694 C C . ALA A 1 110 ? 35.831 2.633 19.609 1.00 18.24 332 ALA A C 1
ATOM 695 O O . ALA A 1 110 ? 35.562 1.707 20.379 1.00 19.95 332 ALA A O 1
ATOM 697 N N . LEU A 1 111 ? 35.820 3.908 19.986 1.00 16.60 333 LEU A N 1
ATOM 698 C CA . LEU A 1 111 ? 35.466 4.296 21.347 1.00 15.67 333 LEU A CA 1
ATOM 699 C C . LEU A 1 111 ? 33.980 4.034 21.598 1.00 14.56 333 LEU A C 1
ATOM 700 O O . LEU A 1 111 ? 33.595 3.549 22.661 1.00 13.81 333 LEU A O 1
ATOM 705 N N . VAL A 1 112 ? 33.151 4.362 20.614 1.00 13.39 334 VAL A N 1
ATOM 706 C CA . VAL A 1 112 ? 31.717 4.133 20.724 1.00 13.56 334 VAL A CA 1
ATOM 707 C C . VAL A 1 112 ? 31.471 2.635 20.895 1.00 13.51 334 VAL A C 1
ATOM 708 O O . VAL A 1 112 ? 30.674 2.214 21.741 1.00 14.07 334 VAL A O 1
ATOM 712 N N . ASN A 1 113 ? 32.182 1.832 20.107 1.00 14.84 335 ASN A N 1
ATOM 713 C CA . ASN A 1 113 ? 32.042 0.381 20.181 1.00 14.09 335 ASN A CA 1
ATOM 714 C C . ASN A 1 113 ? 32.408 -0.143 21.566 1.00 14.52 335 ASN A C 1
ATOM 715 O O . ASN A 1 113 ? 31.707 -0.996 22.120 1.00 14.04 335 ASN A O 1
ATOM 720 N N . GLN A 1 114 ? 33.501 0.371 22.125 1.00 15.17 336 GLN A N 1
ATOM 721 C CA . GLN A 1 114 ? 33.943 -0.047 23.452 1.00 15.19 336 GLN A CA 1
ATOM 722 C C . GLN A 1 114 ? 32.900 0.263 24.518 1.00 13.29 336 GLN A C 1
ATOM 723 O O . GLN A 1 114 ? 32.709 -0.517 25.449 1.00 14.97 336 GLN A O 1
ATOM 729 N N . LEU A 1 115 ? 32.228 1.405 24.387 1.00 14.44 337 LEU A N 1
ATOM 730 C CA . LEU A 1 115 ? 31.193 1.785 25.345 1.00 14.30 337 LEU A CA 1
ATOM 731 C C . LEU A 1 115 ? 30.010 0.824 25.277 1.00 14.11 337 LEU A C 1
ATOM 732 O O . LEU A 1 115 ? 29.510 0.369 26.305 1.00 14.50 337 LEU A O 1
ATOM 737 N N . GLY A 1 116 ? 29.570 0.507 24.063 1.00 14.34 338 GLY A N 1
ATOM 738 C CA . GLY A 1 116 ? 28.458 -0.413 23.912 1.00 15.26 338 GLY A CA 1
ATOM 739 C C . GLY A 1 116 ? 28.803 -1.766 24.506 1.00 15.23 338 GLY A C 1
ATOM 740 O O . GLY A 1 116 ? 27.984 -2.392 25.176 1.00 15.41 338 GLY A O 1
ATOM 741 N N . LYS A 1 117 ? 30.036 -2.203 24.270 1.00 16.11 339 LYS A N 1
ATOM 742 C CA . LYS A 1 117 ? 30.510 -3.488 24.767 1.00 17.75 339 LYS A CA 1
ATOM 743 C C . LYS A 1 117 ? 30.525 -3.555 26.292 1.00 16.94 339 LYS A C 1
ATOM 744 O O . LYS A 1 117 ? 29.948 -4.468 26.883 1.00 16.42 339 LYS A O 1
ATOM 750 N N . ILE A 1 118 ? 31.189 -2.593 26.928 1.00 16.09 340 ILE A N 1
ATOM 751 C CA . ILE A 1 118 ? 31.317 -2.606 28.378 1.00 15.16 340 ILE A CA 1
ATOM 752 C C . ILE A 1 118 ? 29.971 -2.438 29.083 1.00 16.21 340 ILE A C 1
ATOM 753 O O . ILE A 1 118 ? 29.799 -2.884 30.217 1.00 16.67 340 ILE A O 1
ATOM 758 N N . LEU A 1 119 ? 29.012 -1.814 28.405 1.00 16.85 341 LEU A N 1
ATOM 759 C CA . LEU A 1 119 ? 27.687 -1.612 28.980 1.00 18.15 341 LEU A CA 1
ATOM 760 C C . LEU A 1 119 ? 26.770 -2.801 28.706 1.00 18.71 341 LEU A C 1
ATOM 761 O O . LEU A 1 119 ? 25.720 -2.937 29.336 1.00 20.52 341 LEU A O 1
ATOM 766 N N . GLY A 1 120 ? 27.176 -3.660 27.773 1.00 19.13 342 GLY A N 1
ATOM 767 C CA . GLY A 1 120 ? 26.367 -4.814 27.419 1.00 19.93 342 GLY A CA 1
ATOM 768 C C . GLY A 1 120 ? 25.130 -4.370 26.663 1.00 19.90 342 GLY A C 1
ATOM 769 O O . GLY A 1 120 ? 24.075 -5.004 26.730 1.00 20.86 342 GLY A O 1
ATOM 770 N N . ALA A 1 121 ? 25.267 -3.280 25.919 1.00 19.10 343 ALA A N 1
ATOM 771 C CA . ALA A 1 121 ? 24.151 -2.726 25.168 1.00 20.10 343 ALA A CA 1
ATOM 772 C C . ALA A 1 121 ? 24.231 -2.920 23.662 1.00 19.94 343 ALA A C 1
ATOM 773 O O . ALA A 1 121 ? 25.316 -2.969 23.079 1.00 21.32 343 ALA A O 1
ATOM 775 N N . ASP A 1 122 ? 23.058 -3.029 23.043 1.00 19.98 344 ASP A N 1
ATOM 776 C CA . ASP A 1 122 ? 22.943 -3.174 21.599 1.00 19.02 344 ASP A CA 1
ATOM 777 C C . ASP A 1 122 ? 22.837 -1.742 21.086 1.00 18.40 344 ASP A C 1
ATOM 778 O O . ASP A 1 122 ? 21.783 -1.115 21.186 1.00 17.79 344 ASP A O 1
ATOM 783 N N . LEU A 1 123 ? 23.944 -1.229 20.556 1.00 18.07 345 LEU A N 1
ATOM 784 C CA . LEU A 1 123 ? 24.011 0.145 20.057 1.00 18.50 345 LEU A CA 1
ATOM 785 C C . LEU A 1 123 ? 23.136 0.448 18.853 1.00 18.77 345 LEU A C 1
ATOM 786 O O . LEU A 1 123 ? 22.857 1.611 18.562 1.00 17.40 345 LEU A O 1
ATOM 791 N N . ASP A 1 124 ? 22.699 -0.587 18.146 1.00 18.27 346 ASP A N 1
ATOM 792 C CA . ASP A 1 124 ? 21.890 -0.361 16.962 1.00 18.02 346 ASP A CA 1
ATOM 793 C C . ASP A 1 124 ? 20.392 -0.257 17.211 1.00 18.27 346 ASP A C 1
ATOM 794 O O . ASP A 1 124 ? 19.604 -0.107 16.274 1.00 18.16 346 ASP A O 1
ATOM 799 N N . VAL A 1 125 ? 20.001 -0.326 18.477 1.00 17.69 347 VAL A N 1
ATOM 800 C CA . VAL A 1 125 ? 18.598 -0.186 18.837 1.00 17.84 347 VAL A CA 1
ATOM 801 C C . VAL A 1 125 ? 18.217 1.265 18.556 1.00 17.46 347 VAL A C 1
ATOM 802 O O . VAL A 1 125 ? 18.936 2.188 18.945 1.00 15.96 347 VAL A O 1
ATOM 806 N N . VAL A 1 126 ? 17.107 1.460 17.856 1.00 15.73 348 VAL A N 1
ATOM 807 C CA . VAL A 1 126 ? 16.632 2.802 17.537 1.00 17.62 348 VAL A CA 1
ATOM 808 C C . VAL A 1 126 ? 15.582 3.178 18.573 1.00 17.28 348 VAL A C 1
ATOM 809 O O . VAL A 1 126 ? 14.710 2.371 18.906 1.00 18.88 348 VAL A O 1
ATOM 813 N N . MET A 1 127 ? 15.667 4.399 19.088 1.00 16.95 349 MET A N 1
ATOM 814 C CA . MET A 1 127 ? 14.732 4.838 20.114 1.00 16.55 349 MET A CA 1
ATOM 815 C C . MET A 1 127 ? 14.583 6.346 20.193 1.00 16.40 349 MET A C 1
ATOM 816 O O . MET A 1 127 ? 15.215 7.089 19.444 1.00 14.28 349 MET A O 1
ATOM 821 N N . SER A 1 128 ? 13.714 6.781 21.095 1.00 15.96 350 SER A N 1
ATOM 822 C CA . SER A 1 128 ? 13.494 8.192 21.348 1.00 15.98 350 SER A CA 1
ATOM 823 C C . SER A 1 128 ? 13.462 8.385 22.850 1.00 15.75 350 SER A C 1
ATOM 824 O O . SER A 1 128 ? 12.969 7.531 23.593 1.00 16.68 350 SER A O 1
ATOM 827 N N . LEU A 1 129 ? 14.029 9.492 23.302 1.00 13.63 351 LEU A N 1
ATOM 828 C CA . LEU A 1 129 ? 13.988 9.836 24.709 1.00 14.01 351 LEU A CA 1
ATOM 829 C C . LEU A 1 129 ? 13.066 11.051 24.691 1.00 15.06 351 LEU A C 1
ATOM 830 O O . LEU A 1 129 ? 13.377 12.071 24.074 1.00 14.94 351 LEU A O 1
ATOM 835 N N . ASN A 1 130 ? 11.908 10.914 25.328 1.00 15.65 352 ASN A N 1
ATOM 836 C CA . ASN A 1 130 ? 10.913 11.982 25.344 1.00 15.69 352 ASN A CA 1
ATOM 837 C C . ASN A 1 130 ? 10.748 12.621 26.714 1.00 17.25 352 ASN A C 1
ATOM 838 O O . ASN A 1 130 ? 10.623 11.931 27.722 1.00 17.18 352 ASN A O 1
ATOM 843 N N . ASN A 1 131 ? 10.735 13.949 26.736 1.00 16.74 353 ASN A N 1
ATOM 844 C CA . ASN A 1 131 ? 10.611 14.704 27.976 1.00 17.49 353 ASN A CA 1
ATOM 845 C C . ASN A 1 131 ? 9.326 14.354 28.730 1.00 18.45 353 ASN A C 1
ATOM 846 O O . ASN A 1 131 ? 8.233 14.374 28.160 1.00 18.40 353 ASN A O 1
ATOM 851 N N . LEU A 1 132 ? 9.468 14.026 30.013 1.00 19.33 354 LEU A N 1
ATOM 852 C CA . LEU A 1 132 ? 8.319 13.671 30.840 1.00 22.42 354 LEU A CA 1
ATOM 853 C C . LEU A 1 132 ? 7.381 14.864 30.961 1.00 22.82 354 LEU A C 1
ATOM 854 O O . LEU A 1 132 ? 6.191 14.709 31.250 1.00 23.59 354 LEU A O 1
ATOM 859 N N . ASP A 1 133 ? 7.929 16.055 30.745 1.00 23.56 355 ASP A N 1
ATOM 860 C CA . ASP A 1 133 ? 7.137 17.276 30.776 1.00 24.39 355 ASP A CA 1
ATOM 861 C C . ASP A 1 133 ? 6.725 17.509 29.325 1.00 24.52 355 ASP A C 1
ATOM 862 O O . ASP A 1 133 ? 7.478 18.080 28.536 1.00 21.58 355 ASP A O 1
ATOM 867 N N . GLU A 1 134 ? 5.530 17.042 28.977 1.00 24.48 356 GLU A N 1
ATOM 868 C CA . GLU A 1 134 ? 5.016 17.160 27.617 1.00 26.73 356 GLU A CA 1
ATOM 869 C C . GLU A 1 134 ? 4.874 18.594 27.119 1.00 25.44 356 GLU A C 1
ATOM 870 O O . GLU A 1 134 ? 4.729 18.824 25.921 1.00 27.81 356 GLU A O 1
ATOM 876 N N . GLU A 1 135 ? 4.914 19.557 28.032 1.00 26.13 357 GLU A N 1
ATOM 877 C CA . GLU A 1 135 ? 4.783 20.954 27.642 1.00 26.14 357 GLU A CA 1
ATOM 878 C C . GLU A 1 135 ? 6.129 21.620 27.372 1.00 25.10 357 GLU A C 1
ATOM 879 O O . GLU A 1 135 ? 6.189 22.696 26.781 1.00 25.53 357 GLU A O 1
ATOM 885 N N . SER A 1 136 ? 7.211 20.975 27.792 1.00 22.56 358 SER A N 1
ATOM 886 C CA . SER A 1 136 ? 8.541 21.536 27.589 1.00 21.96 358 SER A CA 1
ATOM 887 C C . SER A 1 136 ? 8.936 21.669 26.121 1.00 20.20 358 SER A C 1
ATOM 888 O O . SER A 1 136 ? 8.642 20.798 25.302 1.00 21.41 358 SER A O 1
ATOM 891 N N . ASN A 1 137 ? 9.618 22.763 25.796 1.00 19.49 359 ASN A N 1
ATOM 892 C CA . ASN A 1 137 ? 10.076 23.002 24.434 1.00 19.04 359 ASN A CA 1
ATOM 893 C C . ASN A 1 137 ? 11.157 21.990 24.060 1.00 18.91 359 ASN A C 1
ATOM 894 O O . ASN A 1 137 ? 11.376 21.702 22.884 1.00 21.20 359 ASN A O 1
ATOM 899 N N . LYS A 1 138 ? 11.832 21.454 25.070 1.00 17.96 360 LYS A N 1
ATOM 900 C CA . LYS A 1 138 ? 12.890 20.476 24.843 1.00 18.20 360 LYS A CA 1
ATOM 901 C C . LYS A 1 138 ? 12.286 19.073 24.862 1.00 16.71 360 LYS A C 1
ATOM 902 O O . LYS A 1 138 ? 12.277 18.402 25.893 1.00 18.28 360 LYS A O 1
ATOM 908 N N . LYS A 1 139 ? 11.784 18.639 23.710 1.00 17.72 361 LYS A N 1
ATOM 909 C CA . LYS A 1 139 ? 11.151 17.328 23.583 1.00 18.69 361 LYS A CA 1
ATOM 910 C C . LYS A 1 139 ? 12.111 16.153 23.719 1.00 16.95 361 LYS A C 1
ATOM 911 O O . LYS A 1 139 ? 11.737 15.102 24.236 1.00 16.22 361 LYS A O 1
ATOM 917 N N . HIS A 1 140 ? 13.340 16.330 23.248 1.00 14.81 362 HIS A N 1
ATOM 918 C CA . HIS A 1 140 ? 14.344 15.271 23.297 1.00 15.07 362 HIS A CA 1
ATOM 919 C C . HIS A 1 140 ? 15.700 15.839 23.701 1.00 14.08 362 HIS A C 1
ATOM 920 O O . HIS A 1 140 ? 15.921 17.043 23.617 1.00 15.47 362 HIS A O 1
ATOM 927 N N . PRO A 1 141 ? 16.629 14.974 24.145 1.00 13.97 363 PRO A N 1
ATOM 928 C CA . PRO A 1 141 ? 17.967 15.433 24.543 1.00 13.87 363 PRO A CA 1
ATOM 929 C C . PRO A 1 141 ? 18.851 15.706 23.320 1.00 13.41 363 PRO A C 1
ATOM 930 O O . PRO A 1 141 ? 19.842 16.429 23.406 1.00 14.87 363 PRO A O 1
ATOM 934 N N . PHE A 1 142 ? 18.477 15.108 22.193 1.00 13.10 364 PHE A N 1
ATOM 935 C CA . PHE A 1 142 ? 19.181 15.248 20.920 1.00 13.07 364 PHE A CA 1
ATOM 936 C C . PHE A 1 142 ? 18.203 14.743 19.855 1.00 13.61 364 PHE A C 1
ATOM 937 O O . PHE A 1 142 ? 17.145 14.217 20.199 1.00 12.76 364 PHE A O 1
ATOM 945 N N . PRO A 1 143 ? 18.531 14.885 18.559 1.00 12.52 365 PRO A N 1
ATOM 946 C CA . PRO A 1 143 ? 17.601 14.418 17.521 1.00 13.74 365 PRO A CA 1
ATOM 947 C C . PRO A 1 143 ? 17.141 12.967 17.651 1.00 13.27 365 PRO A C 1
ATOM 948 O O . PRO A 1 143 ? 17.962 12.050 17.701 1.00 14.00 365 PRO A O 1
ATOM 952 N N . CYS A 1 144 ? 15.821 12.782 17.687 1.00 13.54 366 CYS A N 1
ATOM 953 C CA . CYS A 1 144 ? 15.196 11.463 17.805 1.00 14.59 366 CYS A CA 1
ATOM 954 C C . CYS A 1 144 ? 14.075 11.326 16.781 1.00 15.20 366 CYS A C 1
ATOM 955 O O . CYS A 1 144 ? 13.493 12.318 16.361 1.00 15.92 366 CYS A O 1
ATOM 958 N N . PRO A 1 145 ? 13.747 10.086 16.377 1.00 14.79 367 PRO A N 1
ATOM 959 C CA . PRO A 1 145 ? 14.363 8.833 16.822 1.00 15.50 367 PRO A CA 1
ATOM 960 C C . PRO A 1 145 ? 15.750 8.635 16.227 1.00 14.49 367 PRO A C 1
ATOM 961 O O . PRO A 1 145 ? 16.051 9.143 15.147 1.00 14.61 367 PRO A O 1
ATOM 965 N N . THR A 1 146 ? 16.589 7.889 16.937 1.00 13.68 368 THR A N 1
ATOM 966 C CA . THR A 1 146 ? 17.944 7.619 16.485 1.00 13.38 368 THR A CA 1
ATOM 967 C C . THR A 1 146 ? 18.475 6.422 17.265 1.00 13.69 368 THR A C 1
ATOM 968 O O . THR A 1 146 ? 17.897 6.025 18.276 1.00 13.03 368 THR A O 1
ATOM 972 N N . SER A 1 147 ? 19.566 5.833 16.795 1.00 13.29 369 SER A N 1
ATOM 973 C CA . SER A 1 147 ? 20.137 4.695 17.506 1.00 14.47 369 SER A CA 1
ATOM 974 C C . SER A 1 147 ? 21.127 5.183 18.555 1.00 14.73 369 SER A C 1
ATOM 975 O O . SER A 1 147 ? 21.604 6.318 18.501 1.00 13.92 369 SER A O 1
ATOM 978 N N . TYR A 1 148 ? 21.434 4.324 19.521 1.00 12.97 370 TYR A N 1
ATOM 979 C CA . TYR A 1 148 ? 22.390 4.694 20.550 1.00 13.10 370 TYR A CA 1
ATOM 980 C C . TYR A 1 148 ? 23.745 4.946 19.897 1.00 13.31 370 TYR A C 1
ATOM 981 O O . TYR A 1 148 ? 24.482 5.845 20.306 1.00 13.61 370 TYR A O 1
ATOM 990 N N . ARG A 1 149 ? 24.069 4.153 18.878 1.00 13.09 371 ARG A N 1
ATOM 991 C CA . ARG A 1 149 ? 25.343 4.312 18.182 1.00 13.07 371 ARG A CA 1
ATOM 992 C C . ARG A 1 149 ? 25.434 5.713 17.586 1.00 12.73 371 ARG A C 1
ATOM 993 O O . ARG A 1 149 ? 26.446 6.396 17.729 1.00 12.59 371 ARG A O 1
ATOM 1001 N N . THR A 1 150 ? 24.366 6.141 16.923 1.00 13.20 372 THR A N 1
ATOM 1002 C CA . THR A 1 150 ? 24.341 7.462 16.314 1.00 12.24 372 THR A CA 1
ATOM 1003 C C . THR A 1 150 ? 24.431 8.557 17.373 1.00 11.92 372 THR A C 1
ATOM 1004 O O . THR A 1 150 ? 25.158 9.532 17.201 1.00 12.02 372 THR A O 1
ATOM 1008 N N . ALA A 1 151 ? 23.704 8.400 18.471 1.00 11.74 373 ALA A N 1
ATOM 1009 C CA . ALA A 1 151 ? 23.736 9.400 19.531 1.00 12.45 373 ALA A CA 1
ATOM 1010 C C . ALA A 1 151 ? 25.142 9.534 20.116 1.00 12.20 373 ALA A C 1
ATOM 1011 O O . ALA A 1 151 ? 25.648 10.644 20.289 1.00 13.50 373 ALA A O 1
ATOM 1013 N N . LEU A 1 152 ? 25.774 8.401 20.407 1.00 12.17 374 LEU A N 1
ATOM 1014 C CA . LEU A 1 152 ? 27.117 8.418 20.973 1.00 13.25 374 LEU A CA 1
ATOM 1015 C C . LEU A 1 152 ? 28.171 8.899 19.985 1.00 12.64 374 LEU A C 1
ATOM 1016 O O . LEU A 1 152 ? 29.227 9.404 20.378 1.00 11.57 374 LEU A O 1
ATOM 1021 N N . THR A 1 153 ? 27.892 8.748 18.699 1.00 11.35 375 THR A N 1
ATOM 1022 C CA . THR A 1 153 ? 28.847 9.165 17.691 1.00 12.24 375 THR A CA 1
ATOM 1023 C C . THR A 1 153 ? 28.766 10.642 17.323 1.00 12.13 375 THR A C 1
ATOM 1024 O O . THR A 1 153 ? 29.792 11.322 17.243 1.00 12.39 375 THR A O 1
ATOM 1028 N N . TYR A 1 154 ? 27.546 11.140 17.134 1.00 11.78 376 TYR A N 1
ATOM 1029 C CA . TYR A 1 154 ? 27.335 12.512 16.683 1.00 11.29 376 TYR A CA 1
ATOM 1030 C C . TYR A 1 154 ? 26.692 13.499 17.634 1.00 10.84 376 TYR A C 1
ATOM 1031 O O . TYR A 1 154 ? 26.835 14.708 17.451 1.00 11.01 376 TYR A O 1
ATOM 1040 N N . TYR A 1 155 ? 25.975 13.009 18.634 1.00 10.52 377 TYR A N 1
ATOM 1041 C CA . TYR A 1 155 ? 25.265 13.930 19.511 1.00 10.85 377 TYR A CA 1
ATOM 1042 C C . TYR A 1 155 ? 25.747 14.100 20.936 1.00 10.93 377 TYR A C 1
ATOM 1043 O O . TYR A 1 155 ? 25.365 15.063 21.592 1.00 10.91 377 TYR A O 1
ATOM 1052 N N . LEU A 1 156 ? 26.584 13.185 21.417 1.00 10.15 378 LEU A N 1
ATOM 1053 C CA . LEU A 1 156 ? 27.035 13.247 22.803 1.00 10.36 378 LEU A CA 1
ATOM 1054 C C . LEU A 1 156 ? 28.538 13.366 22.992 1.00 10.57 378 LEU A C 1
ATOM 1055 O O . LEU A 1 156 ? 29.320 12.820 22.222 1.00 10.55 378 LEU A O 1
ATOM 1060 N N . ASP A 1 157 ? 28.916 14.080 24.047 1.00 10.50 379 ASP A N 1
ATOM 1061 C CA . ASP A 1 157 ? 30.314 14.282 24.431 1.00 12.73 379 ASP A CA 1
ATOM 1062 C C . ASP A 1 157 ? 30.657 13.084 25.316 1.00 12.62 379 ASP A C 1
ATOM 1063 O O . ASP A 1 157 ? 30.105 12.934 26.403 1.00 12.83 379 ASP A O 1
ATOM 1068 N N . ILE A 1 158 ? 31.547 12.2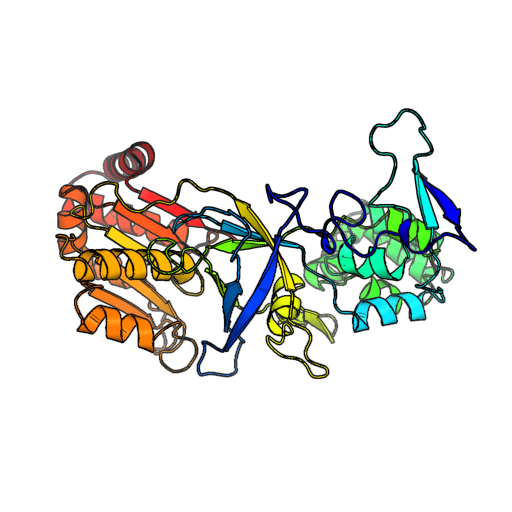24 24.831 1.00 13.06 380 ILE A N 1
ATOM 1069 C CA . ILE A 1 158 ? 31.962 11.031 25.569 1.00 13.29 380 ILE A CA 1
ATOM 1070 C C . ILE A 1 158 ? 33.463 11.050 25.844 1.00 13.49 380 ILE A C 1
ATOM 1071 O O . ILE A 1 158 ? 34.048 10.029 26.204 1.00 16.12 380 ILE A O 1
ATOM 1076 N N . THR A 1 159 ? 34.085 12.212 25.682 1.00 13.43 381 THR A N 1
ATOM 1077 C CA . THR A 1 159 ? 35.529 12.322 25.860 1.00 13.30 381 THR A CA 1
ATOM 1078 C C . THR A 1 159 ? 36.008 13.278 26.943 1.00 14.42 381 THR A C 1
ATOM 1079 O O . THR A 1 159 ? 37.131 13.150 27.425 1.00 16.26 381 THR A O 1
ATOM 1083 N N . ASN A 1 160 ? 35.181 14.242 27.323 1.00 14.28 382 ASN A N 1
ATOM 1084 C CA . ASN A 1 160 ? 35.590 15.168 28.367 1.00 14.47 382 ASN A CA 1
ATOM 1085 C C . ASN A 1 160 ? 35.218 14.590 29.727 1.00 15.33 382 ASN A C 1
ATOM 1086 O O . ASN A 1 160 ? 34.331 13.748 29.830 1.00 16.45 382 ASN A O 1
ATOM 1091 N N . PRO A 1 161 ? 35.902 15.026 30.792 1.00 14.56 383 PRO A N 1
ATOM 1092 C CA . PRO A 1 161 ? 35.601 14.508 32.129 1.00 15.03 383 PRO A CA 1
ATOM 1093 C C . PRO A 1 161 ? 34.160 14.773 32.544 1.00 15.27 383 PRO A C 1
ATOM 1094 O O . PRO A 1 161 ? 33.682 15.904 32.466 1.00 15.87 383 PRO A O 1
ATOM 1098 N N . PRO A 1 162 ? 33.441 13.726 32.979 1.00 14.59 384 PRO A N 1
ATOM 1099 C CA . PRO A 1 162 ? 32.049 13.897 33.402 1.00 14.97 384 PRO A CA 1
ATOM 1100 C C . PRO A 1 162 ? 31.948 14.843 34.594 1.00 15.91 384 PRO A C 1
ATOM 1101 O O . PRO A 1 162 ? 32.824 14.860 35.458 1.00 17.30 384 PRO A O 1
ATOM 1105 N N . ARG A 1 163 ? 30.876 15.625 34.636 1.00 17.95 385 ARG A N 1
ATOM 1106 C CA . ARG A 1 163 ? 30.659 16.559 35.735 1.00 19.74 385 ARG A CA 1
ATOM 1107 C C . ARG A 1 163 ? 30.215 15.772 36.963 1.00 19.53 385 ARG A C 1
ATOM 1108 O O . ARG A 1 163 ? 29.751 14.638 36.847 1.00 18.69 385 ARG A O 1
ATOM 1116 N N . THR A 1 164 ? 30.352 16.375 38.138 1.00 20.62 386 THR A N 1
ATOM 1117 C CA . THR A 1 164 ? 29.973 15.711 39.380 1.00 21.16 386 THR A CA 1
ATOM 1118 C C . THR A 1 164 ? 28.528 15.215 39.387 1.00 22.15 386 THR A C 1
ATOM 1119 O O . THR A 1 164 ? 28.234 14.154 39.942 1.00 22.01 386 THR A O 1
ATOM 1123 N N . ASN A 1 165 ? 27.626 15.971 38.768 1.00 22.69 387 ASN A N 1
ATOM 1124 C CA . ASN A 1 165 ? 26.222 15.575 38.731 1.00 23.62 387 ASN A CA 1
ATOM 1125 C C . ASN A 1 165 ? 26.034 14.251 37.993 1.00 22.96 387 ASN A C 1
ATOM 1126 O O . ASN A 1 165 ? 25.181 13.442 38.359 1.00 22.80 387 ASN A O 1
ATOM 1131 N N . VAL A 1 166 ? 26.829 14.028 36.953 1.00 20.98 388 VAL A N 1
ATOM 1132 C CA . VAL A 1 166 ? 26.734 12.782 36.200 1.00 19.65 388 VAL A CA 1
ATOM 1133 C C . VAL A 1 166 ? 27.183 11.632 37.100 1.00 18.14 388 VAL A C 1
ATOM 1134 O O . VAL A 1 166 ? 26.538 10.584 37.155 1.00 18.34 388 VAL A O 1
ATOM 1138 N N . LEU A 1 167 ? 28.285 11.837 37.812 1.00 17.13 389 LEU A N 1
ATOM 1139 C CA . LEU A 1 167 ? 28.807 10.817 38.714 1.00 17.73 389 LEU A CA 1
ATOM 1140 C C . LEU A 1 167 ? 27.788 10.510 39.805 1.00 18.72 389 LEU A C 1
ATOM 1141 O O . LEU A 1 167 ? 27.654 9.366 40.244 1.00 19.09 389 LEU A O 1
ATOM 1146 N N . TYR A 1 168 ? 27.073 11.543 40.240 1.00 19.86 390 TYR A N 1
ATOM 1147 C CA . TYR A 1 168 ? 26.059 11.396 41.276 1.00 20.79 390 TYR A CA 1
ATOM 1148 C C . TYR A 1 168 ? 24.979 10.415 40.835 1.00 22.02 390 TYR A C 1
ATOM 1149 O O . TYR A 1 168 ? 24.631 9.493 41.568 1.00 21.76 390 TYR A O 1
ATOM 1158 N N . GLU A 1 169 ? 24.462 10.613 39.627 1.00 21.08 391 GLU A N 1
ATOM 1159 C CA . GLU A 1 169 ? 23.421 9.747 39.086 1.00 21.24 391 GLU A CA 1
ATOM 1160 C C . GLU A 1 169 ? 23.919 8.352 38.714 1.00 20.07 391 GLU A C 1
ATOM 1161 O O . GLU A 1 169 ? 23.157 7.387 38.739 1.00 20.66 391 GLU A O 1
ATOM 1167 N N . LEU A 1 170 ? 25.197 8.243 38.371 1.00 19.39 392 LEU A N 1
ATOM 1168 C CA . LEU A 1 170 ? 25.769 6.957 37.983 1.00 19.57 392 LEU A CA 1
ATOM 1169 C C . LEU A 1 170 ? 26.071 6.030 39.162 1.00 17.62 392 LEU A C 1
ATOM 1170 O O . LEU A 1 170 ? 26.042 4.806 39.018 1.00 17.90 392 LEU A O 1
ATOM 1175 N N . ALA A 1 171 ? 26.349 6.611 40.324 1.00 18.39 393 ALA A N 1
ATOM 1176 C CA . ALA A 1 171 ? 26.687 5.824 41.508 1.00 18.88 393 ALA A CA 1
ATOM 1177 C C . ALA A 1 171 ? 25.733 4.669 41.804 1.00 18.72 393 ALA A C 1
ATOM 1178 O O . ALA A 1 171 ? 26.170 3.576 42.163 1.00 19.24 393 ALA A O 1
ATOM 1180 N N . GLN A 1 172 ? 24.436 4.910 41.648 1.00 18.84 394 GLN A N 1
ATOM 1181 C CA . GLN A 1 172 ? 23.421 3.891 41.911 1.00 19.69 394 GLN A CA 1
ATOM 1182 C C . GLN A 1 172 ? 23.603 2.618 41.088 1.00 19.32 394 GLN A C 1
ATOM 1183 O O . GLN A 1 172 ? 23.132 1.552 41.474 1.00 21.45 394 GLN A O 1
ATOM 1189 N N . TYR A 1 173 ? 24.298 2.725 39.961 1.00 17.28 395 TYR A N 1
ATOM 1190 C CA . TYR A 1 173 ? 24.487 1.576 39.085 1.00 15.56 395 TYR A CA 1
ATOM 1191 C C . TYR A 1 173 ? 25.773 0.781 39.292 1.00 14.32 395 TYR A C 1
ATOM 1192 O O . TYR A 1 173 ? 26.079 -0.123 38.509 1.00 15.81 395 TYR A O 1
ATOM 1201 N N . ALA A 1 174 ? 26.528 1.122 40.329 1.00 14.19 396 ALA A N 1
ATOM 1202 C CA . ALA A 1 174 ? 27.759 0.405 40.643 1.00 14.24 396 ALA A CA 1
ATOM 1203 C C . ALA A 1 174 ? 27.388 -0.587 41.744 1.00 14.84 396 ALA A C 1
ATOM 1204 O O . ALA A 1 174 ? 27.084 -0.189 42.865 1.00 16.20 396 ALA A O 1
ATOM 1206 N N . SER A 1 175 ? 27.408 -1.875 41.414 1.00 15.07 397 SER A N 1
ATOM 1207 C CA . SER A 1 175 ? 27.031 -2.920 42.363 1.00 16.52 397 SER A CA 1
ATOM 1208 C C . SER A 1 175 ? 28.078 -3.271 43.418 1.00 17.94 397 SER A C 1
ATOM 1209 O O . SER A 1 175 ? 27.759 -3.924 44.412 1.00 18.04 397 SER A O 1
ATOM 1212 N N . GLU A 1 176 ? 29.323 -2.862 43.200 1.00 15.35 398 GLU A N 1
ATOM 1213 C CA . GLU A 1 176 ? 30.382 -3.108 44.170 1.00 17.58 398 GLU A CA 1
ATOM 1214 C C . GLU A 1 176 ? 30.320 -1.918 45.123 1.00 16.38 398 GLU A C 1
ATOM 1215 O O . GLU A 1 176 ? 30.558 -0.783 44.722 1.00 16.56 398 GLU A O 1
ATOM 1221 N N . PRO A 1 177 ? 29.981 -2.161 46.397 1.00 16.55 399 PRO A N 1
ATOM 1222 C CA . PRO A 1 177 ? 29.896 -1.062 47.360 1.00 16.84 399 PRO A CA 1
ATOM 1223 C C . PRO A 1 177 ? 31.058 -0.075 47.362 1.00 16.47 399 PRO A C 1
ATOM 1224 O O . PRO A 1 177 ? 30.836 1.132 47.379 1.00 17.39 399 PRO A O 1
ATOM 1228 N N . SER A 1 178 ? 32.289 -0.576 47.344 1.00 16.77 400 SER A N 1
ATOM 1229 C CA . SER A 1 178 ? 33.449 0.309 47.359 1.00 18.21 400 SER A CA 1
ATOM 1230 C C . SER A 1 178 ? 33.443 1.265 46.169 1.00 17.69 400 SER A C 1
ATOM 1231 O O . SER A 1 178 ? 33.820 2.429 46.303 1.00 17.61 400 SER A O 1
ATOM 1234 N N . GLU A 1 179 ? 33.017 0.777 45.007 1.00 16.94 401 GLU A N 1
ATOM 1235 C CA . GLU A 1 179 ? 32.973 1.616 43.813 1.00 16.82 401 GLU A CA 1
ATOM 1236 C C . GLU A 1 179 ? 31.839 2.631 43.889 1.00 17.33 401 GLU A C 1
ATOM 1237 O O . GLU A 1 179 ? 32.000 3.778 43.481 1.00 18.21 401 GLU A O 1
ATOM 1243 N N . GLN A 1 180 ? 30.695 2.215 44.423 1.00 16.92 402 GLN A N 1
ATOM 1244 C CA . GLN A 1 180 ? 29.575 3.130 44.565 1.00 16.34 402 GLN A CA 1
ATOM 1245 C C . GLN A 1 180 ? 29.998 4.236 45.532 1.00 17.49 402 GLN A C 1
ATOM 1246 O O . GLN A 1 180 ? 29.683 5.410 45.329 1.00 16.40 402 GLN A O 1
ATOM 1252 N N . GLU A 1 181 ? 30.718 3.846 46.581 1.00 18.04 403 GLU A N 1
ATOM 1253 C CA . GLU A 1 181 ? 31.205 4.789 47.583 1.00 19.34 403 GLU A CA 1
ATOM 1254 C C . GLU A 1 181 ? 32.162 5.793 46.950 1.00 18.54 403 GLU A C 1
ATOM 1255 O O . GLU A 1 181 ? 32.086 6.991 47.227 1.00 18.04 403 GLU A O 1
ATOM 1261 N N . LEU A 1 182 ? 33.059 5.296 46.103 1.00 17.51 404 LEU A N 1
ATOM 1262 C CA . LEU A 1 182 ? 34.036 6.145 45.428 1.00 17.47 404 LEU A CA 1
ATOM 1263 C C . LEU A 1 182 ? 33.330 7.184 44.563 1.00 17.18 404 LEU A C 1
ATOM 1264 O O . LEU A 1 182 ? 33.650 8.369 44.613 1.00 16.94 404 LEU A O 1
ATOM 1269 N N . LEU A 1 183 ? 32.362 6.733 43.771 1.00 15.80 405 LEU A N 1
ATOM 1270 C CA . LEU A 1 183 ? 31.624 7.634 42.894 1.00 16.52 405 LEU A CA 1
ATOM 1271 C C . LEU A 1 183 ? 30.819 8.666 43.681 1.00 17.46 405 LEU A C 1
ATOM 1272 O O . LEU A 1 183 ? 30.795 9.848 43.322 1.00 17.66 405 LEU A O 1
ATOM 1277 N N . ARG A 1 184 ? 30.164 8.232 44.755 1.00 16.34 406 ARG A N 1
ATOM 1278 C CA . ARG A 1 184 ? 29.383 9.152 45.574 1.00 17.19 406 ARG A CA 1
ATOM 1279 C C . ARG A 1 184 ? 30.296 10.179 46.230 1.00 17.01 406 ARG A C 1
ATOM 1280 O O . ARG A 1 184 ? 29.940 11.351 46.340 1.00 18.31 406 ARG A O 1
ATOM 1288 N N . LYS A 1 185 ? 31.474 9.734 46.654 1.00 17.00 407 LYS A N 1
ATOM 1289 C CA . LYS A 1 185 ? 32.443 10.612 47.294 1.00 17.51 407 LYS A CA 1
ATOM 1290 C C . LYS A 1 185 ? 32.922 11.707 46.342 1.00 17.92 407 LYS A C 1
ATOM 1291 O O . LYS A 1 185 ? 32.933 12.884 46.697 1.00 17.72 407 LYS A O 1
ATOM 1297 N N . MET A 1 186 ? 33.311 11.326 45.129 1.00 18.25 408 MET A N 1
ATOM 1298 C CA . MET A 1 186 ? 33.791 12.307 44.161 1.00 18.25 408 MET A CA 1
ATOM 1299 C C . MET A 1 186 ? 32.699 13.242 43.669 1.00 18.42 408 MET A C 1
ATOM 1300 O O . MET A 1 186 ? 32.991 14.320 43.154 1.00 19.65 408 MET A O 1
ATOM 1305 N N . ALA A 1 187 ? 31.445 12.833 43.827 1.00 18.45 409 ALA A N 1
ATOM 1306 C CA . ALA A 1 187 ? 30.322 13.653 43.397 1.00 19.48 409 ALA A CA 1
ATOM 1307 C C . ALA A 1 187 ? 29.832 14.550 44.527 1.00 20.66 409 ALA A C 1
ATOM 1308 O O . ALA A 1 187 ? 29.039 15.465 44.304 1.00 22.48 409 ALA A O 1
ATOM 1310 N N . SER A 1 188 ? 30.311 14.289 45.738 1.00 21.15 410 SER A N 1
ATOM 1311 C CA . SER A 1 188 ? 29.898 15.064 46.904 1.00 22.68 410 SER A CA 1
ATOM 1312 C C . SER A 1 188 ? 30.680 16.356 47.058 1.00 22.77 410 SER A C 1
ATOM 1313 O O . SER A 1 188 ? 31.630 16.622 46.322 1.00 21.42 410 SER A O 1
ATOM 1316 N N . SER A 1 189 ? 30.274 17.147 48.043 1.00 23.14 411 SER A N 1
ATOM 1317 C CA . SER A 1 189 ? 30.921 18.418 48.322 1.00 23.53 411 SER A CA 1
ATOM 1318 C C . SER A 1 189 ? 31.854 18.317 49.525 1.00 22.96 411 SER A C 1
ATOM 1319 O O . SER A 1 189 ? 32.243 19.334 50.096 1.00 23.87 411 SER A O 1
ATOM 1322 N N . SER A 1 190 ? 32.215 17.096 49.911 1.00 21.95 412 SER A N 1
ATOM 1323 C CA . SER A 1 190 ? 33.113 16.921 51.046 1.00 20.89 412 SER A CA 1
ATOM 1324 C C . SER A 1 190 ? 34.505 17.377 50.632 1.00 20.77 412 SER A C 1
ATOM 1325 O O . SER A 1 190 ? 34.832 17.399 49.443 1.00 20.17 412 SER A O 1
ATOM 1328 N N . GLY A 1 191 ? 35.320 17.745 51.614 1.00 20.87 413 GLY A N 1
ATOM 1329 C CA . GLY A 1 191 ? 36.665 18.204 51.321 1.00 22.09 413 GLY A CA 1
ATOM 1330 C C . GLY A 1 191 ? 37.490 17.202 50.537 1.00 21.87 413 GLY A C 1
ATOM 1331 O O . GLY A 1 191 ? 38.045 17.531 49.485 1.00 21.03 413 GLY A O 1
ATOM 1332 N N . GLU A 1 192 ? 37.576 15.976 51.044 1.00 20.89 414 GLU A N 1
ATOM 1333 C CA . GLU A 1 192 ? 38.350 14.941 50.375 1.00 20.89 414 GLU A CA 1
ATOM 1334 C C . GLU A 1 192 ? 37.694 14.529 49.061 1.00 20.97 414 GLU A C 1
ATOM 1335 O O . GLU A 1 192 ? 38.377 14.111 48.126 1.00 20.48 414 GLU A O 1
ATOM 1341 N N . GLY A 1 193 ? 36.370 14.650 48.997 1.00 19.62 415 GLY A N 1
ATOM 1342 C CA . GLY A 1 193 ? 35.651 14.293 47.787 1.00 19.90 415 GLY A CA 1
ATOM 1343 C C . GLY A 1 193 ? 36.030 15.206 46.639 1.00 19.55 415 GLY A C 1
ATOM 1344 O O . GLY A 1 193 ? 36.257 14.750 45.517 1.00 20.59 415 GLY A O 1
ATOM 1345 N N . LYS A 1 194 ? 36.099 16.504 46.915 1.00 20.16 416 LYS A N 1
ATOM 1346 C CA . LYS A 1 194 ? 36.463 17.475 45.889 1.00 19.72 416 LYS A CA 1
ATOM 1347 C C . LYS A 1 194 ? 37.891 17.256 45.398 1.00 19.99 416 LYS A C 1
ATOM 1348 O O . LYS A 1 194 ? 38.166 17.388 44.206 1.00 18.83 416 LYS A O 1
ATOM 1354 N N . GLU A 1 195 ? 38.797 16.916 46.310 1.00 19.67 417 GLU A N 1
ATOM 1355 C CA . GLU A 1 195 ? 40.184 16.674 45.928 1.00 21.17 417 GLU A CA 1
ATOM 1356 C C . GLU A 1 195 ? 40.307 15.404 45.090 1.00 20.27 417 GLU A C 1
ATOM 1357 O O . GLU A 1 195 ? 41.118 15.339 44.167 1.00 19.48 417 GLU A O 1
ATOM 1363 N N . LEU A 1 196 ? 39.500 14.397 45.407 1.00 18.84 418 LEU A N 1
ATOM 1364 C CA . LEU A 1 196 ? 39.542 13.144 44.663 1.00 19.07 418 LEU A CA 1
ATOM 1365 C C . LEU A 1 196 ? 38.994 13.352 43.255 1.00 18.57 418 LEU A C 1
ATOM 1366 O O . LEU A 1 196 ? 39.542 12.832 42.281 1.00 18.59 418 LEU A O 1
ATOM 1371 N N . TYR A 1 197 ? 37.910 14.112 43.147 1.00 16.76 419 TYR A N 1
ATOM 1372 C CA . TYR A 1 197 ? 37.316 14.391 41.848 1.00 17.38 419 TYR A CA 1
ATOM 1373 C C . TYR A 1 197 ? 38.327 15.150 40.990 1.00 18.27 419 TYR A C 1
ATOM 1374 O O . TYR A 1 197 ? 38.534 14.827 39.819 1.00 17.50 419 TYR A O 1
ATOM 1383 N N . LEU A 1 198 ? 38.965 16.152 41.586 1.00 18.62 420 LEU A N 1
ATOM 1384 C CA . LEU A 1 198 ? 39.952 16.960 40.879 1.00 19.02 420 LEU A CA 1
ATOM 1385 C C . LEU A 1 198 ? 41.118 16.128 40.360 1.00 19.34 420 LEU A C 1
ATOM 1386 O O . LEU A 1 198 ? 41.551 16.289 39.220 1.00 19.69 420 LEU A O 1
ATOM 1391 N N . SER A 1 199 ? 41.622 15.232 41.199 1.00 19.07 421 SER A N 1
ATOM 1392 C CA . SER A 1 199 ? 42.747 14.390 40.828 1.00 19.55 421 SER A CA 1
ATOM 1393 C C . SER A 1 199 ? 42.379 13.188 39.957 1.00 19.00 421 SER A C 1
ATOM 1394 O O . SER A 1 199 ? 43.012 12.939 38.932 1.00 19.35 421 SER A O 1
ATOM 1397 N N . TRP A 1 200 ? 41.341 12.465 40.364 1.00 17.90 422 TRP A N 1
ATOM 1398 C CA . TRP A 1 200 ? 40.913 11.251 39.677 1.00 16.49 422 TRP A CA 1
ATOM 1399 C C . TRP A 1 200 ? 40.126 11.437 38.378 1.00 14.84 422 TRP A C 1
ATOM 1400 O O . TRP A 1 200 ? 40.298 10.662 37.436 1.00 15.52 422 TRP A O 1
ATOM 1411 N N . VAL A 1 201 ? 39.265 12.448 38.322 1.00 14.20 423 VAL A N 1
ATOM 1412 C CA . VAL A 1 201 ? 38.467 12.676 37.118 1.00 14.68 423 VAL A CA 1
ATOM 1413 C C . VAL A 1 201 ? 39.016 13.790 36.229 1.00 15.87 423 VAL A C 1
ATOM 1414 O O . VAL A 1 201 ? 39.371 13.556 35.074 1.00 15.23 423 VAL A O 1
ATOM 1418 N N . VAL A 1 202 ? 39.096 14.999 36.772 1.00 17.63 424 VAL A N 1
ATOM 1419 C CA . VAL A 1 202 ? 39.564 16.148 36.000 1.00 19.38 424 VAL A CA 1
ATOM 1420 C C . VAL A 1 202 ? 41.024 16.121 35.551 1.00 19.18 424 VAL A C 1
ATOM 1421 O O . VAL A 1 202 ? 41.305 16.161 34.351 1.00 18.41 424 VAL A O 1
ATOM 1425 N N . GLU A 1 203 ? 41.954 16.067 36.500 1.00 19.89 425 GLU A N 1
ATOM 1426 C CA . GLU A 1 203 ? 43.371 16.063 36.153 1.00 20.03 425 GLU A CA 1
ATOM 1427 C C . GLU A 1 203 ? 43.830 14.802 35.428 1.00 20.01 425 GLU A C 1
ATOM 1428 O O . GLU A 1 203 ? 44.702 14.865 34.556 1.00 19.82 425 GLU A O 1
ATOM 1434 N N . ALA A 1 204 ? 43.238 13.662 35.771 1.00 18.72 426 ALA A N 1
ATOM 1435 C CA . ALA A 1 204 ? 43.586 12.404 35.119 1.00 17.09 426 ALA A CA 1
ATOM 1436 C C . ALA A 1 204 ? 42.881 12.328 33.769 1.00 16.11 426 ALA A C 1
ATOM 1437 O O . ALA A 1 204 ? 43.109 11.399 32.994 1.00 17.18 426 ALA A O 1
ATOM 1439 N N . ARG A 1 205 ? 42.028 13.316 33.504 1.00 14.84 427 ARG A N 1
ATOM 1440 C CA . ARG A 1 205 ? 41.265 13.394 32.261 1.00 15.34 427 ARG A CA 1
ATOM 1441 C C . ARG A 1 205 ? 40.527 12.091 31.949 1.00 14.83 427 ARG A C 1
ATOM 1442 O O . ARG A 1 205 ? 40.562 11.596 30.820 1.00 14.65 427 ARG A O 1
ATOM 1450 N N . ARG A 1 206 ? 39.858 11.537 32.955 1.00 14.71 428 ARG A N 1
ATOM 1451 C CA . ARG A 1 206 ? 39.103 10.307 32.765 1.00 14.54 428 ARG A CA 1
ATOM 1452 C C . ARG A 1 206 ? 37.761 10.579 32.095 1.00 14.43 428 ARG A C 1
ATOM 1453 O O . ARG A 1 206 ? 36.921 11.310 32.634 1.00 15.02 428 ARG A O 1
ATOM 1461 N N . HIS A 1 207 ? 37.568 9.992 30.919 1.00 13.28 429 HIS A N 1
ATOM 1462 C CA . HIS A 1 207 ? 36.310 10.137 30.198 1.00 12.88 429 HIS A CA 1
ATOM 1463 C C . HIS A 1 207 ? 35.370 9.033 30.682 1.00 13.11 429 HIS A C 1
ATOM 1464 O O . HIS A 1 207 ? 35.757 8.197 31.513 1.00 12.73 429 HIS A O 1
ATOM 1471 N N . ILE A 1 208 ? 34.144 9.012 30.173 1.00 12.76 430 ILE A N 1
ATOM 1472 C CA . ILE A 1 208 ? 33.185 8.024 30.639 1.00 13.32 430 ILE A CA 1
ATOM 1473 C C . ILE A 1 208 ? 33.663 6.573 30.498 1.00 12.39 430 ILE A C 1
ATOM 1474 O O . ILE A 1 208 ? 33.466 5.771 31.418 1.00 11.99 430 ILE A O 1
ATOM 1479 N N . LEU A 1 209 ? 34.311 6.225 29.390 1.00 12.56 431 LEU A N 1
ATOM 1480 C CA . LEU A 1 209 ? 34.800 4.852 29.242 1.00 13.58 431 LEU A CA 1
ATOM 1481 C C . LEU A 1 209 ? 35.850 4.516 30.302 1.00 14.11 431 LEU A C 1
ATOM 1482 O O . LEU A 1 209 ? 35.837 3.424 30.871 1.00 13.60 431 LEU A O 1
ATOM 1487 N N . ALA A 1 210 ? 36.759 5.450 30.564 1.00 12.92 432 ALA A N 1
ATOM 1488 C CA . ALA A 1 210 ? 37.803 5.230 31.563 1.00 13.62 432 ALA A CA 1
ATOM 1489 C C . ALA A 1 210 ? 37.186 4.968 32.939 1.00 13.83 432 ALA A C 1
ATOM 1490 O O . ALA A 1 210 ? 37.664 4.117 33.690 1.00 13.92 432 ALA A O 1
ATOM 1492 N N . ILE A 1 211 ? 36.127 5.702 33.272 1.00 13.68 433 ILE A N 1
ATOM 1493 C CA . ILE A 1 211 ? 35.463 5.518 34.557 1.00 12.84 433 ILE A CA 1
ATOM 1494 C C . ILE A 1 211 ? 34.785 4.150 34.609 1.00 13.35 433 ILE A C 1
ATOM 1495 O O . ILE A 1 211 ? 34.857 3.454 35.622 1.00 13.43 433 ILE A O 1
ATOM 1500 N N . LEU A 1 212 ? 34.149 3.757 33.509 1.00 13.29 434 LEU A N 1
ATOM 1501 C CA . LEU A 1 212 ? 33.487 2.458 33.442 1.00 13.70 434 LEU A CA 1
ATOM 1502 C C . LEU A 1 212 ? 34.508 1.325 33.558 1.00 13.50 434 LEU A C 1
ATOM 1503 O O . LEU A 1 212 ? 34.225 0.276 34.142 1.00 15.22 434 LEU A O 1
ATOM 1508 N N . GLN A 1 213 ? 35.699 1.535 33.010 1.00 13.85 435 GLN A N 1
ATOM 1509 C CA . GLN A 1 213 ? 36.734 0.510 33.073 1.00 14.46 435 GLN A CA 1
ATOM 1510 C C . GLN A 1 213 ? 37.354 0.419 34.462 1.00 15.44 435 GLN A C 1
ATOM 1511 O O . GLN A 1 213 ? 37.630 -0.677 34.958 1.00 15.75 435 GLN A O 1
ATOM 1517 N N . ASP A 1 214 ? 37.565 1.573 35.088 1.00 14.68 436 ASP A N 1
ATOM 1518 C CA . ASP A 1 214 ? 38.178 1.619 36.413 1.00 15.15 436 ASP A CA 1
ATOM 1519 C C . ASP A 1 214 ? 37.235 1.291 37.564 1.00 15.67 436 ASP A C 1
ATOM 1520 O O . ASP A 1 214 ? 37.680 1.037 38.681 1.00 16.16 436 ASP A O 1
ATOM 1525 N N . CYS A 1 215 ? 35.935 1.308 37.280 1.00 15.68 437 CYS A N 1
ATOM 1526 C CA . CYS A 1 215 ? 34.894 0.950 38.247 1.00 16.36 437 CYS A CA 1
ATOM 1527 C C . CYS A 1 215 ? 34.054 -0.047 37.455 1.00 16.24 437 CYS A C 1
ATOM 1528 O O . CYS A 1 215 ? 32.925 0.247 37.063 1.00 15.07 437 CYS A O 1
ATOM 1531 N N . PRO A 1 216 ? 34.604 -1.249 37.212 1.00 14.81 438 PRO A N 1
ATOM 1532 C CA . PRO A 1 216 ? 33.933 -2.306 36.448 1.00 14.27 438 PRO A CA 1
ATOM 1533 C C . PRO A 1 216 ? 32.555 -2.786 36.892 1.00 14.91 438 PRO A C 1
ATOM 1534 O O . PRO A 1 216 ? 31.869 -3.466 36.128 1.00 16.79 438 PRO A O 1
ATOM 1538 N N . SER A 1 217 ? 32.141 -2.448 38.109 1.00 14.37 439 SER A N 1
ATOM 1539 C CA . SER A 1 217 ? 30.823 -2.873 38.572 1.00 14.68 439 SER A CA 1
ATOM 1540 C C . SER A 1 217 ? 29.754 -1.885 38.115 1.00 15.07 439 SER A C 1
ATOM 1541 O O . SER A 1 217 ? 28.563 -2.143 38.253 1.00 16.35 439 SER A O 1
ATOM 1544 N N . LEU A 1 218 ? 30.192 -0.757 37.564 1.00 15.38 440 LEU A N 1
ATOM 1545 C CA . LEU A 1 218 ? 29.276 0.277 37.089 1.00 16.24 440 LEU A CA 1
ATOM 1546 C C . LEU A 1 218 ? 28.597 -0.192 35.807 1.00 16.16 440 LEU A C 1
ATOM 1547 O O . LEU A 1 218 ? 29.246 -0.334 34.772 1.00 16.57 440 LEU A O 1
ATOM 1552 N N . ARG A 1 219 ? 27.291 -0.427 35.879 1.00 17.00 441 ARG A N 1
ATOM 1553 C CA . ARG A 1 219 ? 26.534 -0.905 34.725 1.00 17.28 441 ARG A CA 1
ATOM 1554 C C . ARG A 1 219 ? 25.246 -0.105 34.545 1.00 17.33 441 ARG A C 1
ATOM 1555 O O . ARG A 1 219 ? 24.145 -0.606 34.782 1.00 17.27 441 ARG A O 1
ATOM 1563 N N . PRO A 1 220 ? 25.366 1.156 34.116 1.00 15.61 442 PRO A N 1
ATOM 1564 C CA . PRO A 1 220 ? 24.169 1.977 33.925 1.00 16.16 442 PRO A CA 1
ATOM 1565 C C . PRO A 1 220 ? 23.447 1.615 32.637 1.00 15.76 442 PRO A C 1
ATOM 1566 O O . PRO A 1 220 ? 24.065 1.128 31.691 1.00 15.54 442 PRO A O 1
ATOM 1570 N N . PRO A 1 221 ? 22.120 1.814 32.595 1.00 15.36 443 PRO A N 1
ATOM 1571 C CA . PRO A 1 221 ? 21.377 1.503 31.372 1.00 15.96 443 PRO A CA 1
ATOM 1572 C C . PRO A 1 221 ? 21.826 2.556 30.363 1.00 15.14 443 PRO A C 1
ATOM 1573 O O . PRO A 1 221 ? 21.969 3.728 30.709 1.00 15.53 443 PRO A O 1
ATOM 1577 N N . ILE A 1 222 ? 22.060 2.149 29.127 1.00 13.96 444 ILE A N 1
ATOM 1578 C CA . ILE A 1 222 ? 22.533 3.088 28.122 1.00 14.20 444 ILE A CA 1
ATOM 1579 C C . ILE A 1 222 ? 21.609 4.282 27.878 1.00 15.35 444 ILE A C 1
ATOM 1580 O O . ILE A 1 222 ? 22.087 5.388 27.621 1.00 14.53 444 ILE A O 1
ATOM 1585 N N . ASP A 1 223 ? 20.296 4.090 27.969 1.00 16.36 445 ASP A N 1
ATOM 1586 C CA . ASP A 1 223 ? 19.400 5.216 27.730 1.00 16.18 445 ASP A CA 1
ATOM 1587 C C . ASP A 1 223 ? 19.547 6.290 28.811 1.00 15.68 445 ASP A C 1
ATOM 1588 O O . ASP A 1 223 ? 19.458 7.481 28.515 1.00 16.53 445 ASP A O 1
ATOM 1593 N N . HIS A 1 224 ? 19.780 5.884 30.058 1.00 14.23 446 HIS A N 1
ATOM 1594 C CA . HIS A 1 224 ? 19.947 6.872 31.118 1.00 15.17 446 HIS A CA 1
ATOM 1595 C C . HIS A 1 224 ? 21.265 7.599 30.879 1.00 14.16 446 HIS A C 1
ATOM 1596 O O . HIS A 1 224 ? 21.357 8.811 31.049 1.00 14.32 446 HIS A O 1
ATOM 1603 N N . LEU A 1 225 ? 22.291 6.857 30.473 1.00 14.78 447 LEU A N 1
ATOM 1604 C CA . LEU A 1 225 ? 23.576 7.483 30.204 1.00 14.41 447 LEU A CA 1
ATOM 1605 C C . LEU A 1 225 ? 23.431 8.545 29.112 1.00 14.33 447 LEU A C 1
ATOM 1606 O O . LEU A 1 225 ? 24.004 9.627 29.213 1.00 14.82 447 LEU A O 1
ATOM 1611 N N . CYS A 1 226 ? 22.655 8.240 28.074 1.00 14.52 448 CYS A N 1
ATOM 1612 C CA . CYS A 1 226 ? 22.456 9.186 26.981 1.00 15.29 448 CYS A CA 1
ATOM 1613 C C . CYS A 1 226 ? 21.735 10.456 27.428 1.00 15.28 448 CYS A C 1
ATOM 1614 O O . CYS A 1 226 ? 21.850 11.498 26.784 1.00 16.42 448 CYS A O 1
ATOM 1617 N N . GLU A 1 227 ? 20.994 10.369 28.527 1.00 16.78 449 GLU A N 1
ATOM 1618 C CA . GLU A 1 227 ? 20.287 11.527 29.063 1.00 17.30 449 GLU A CA 1
ATOM 1619 C C . GLU A 1 227 ? 21.221 12.372 29.937 1.00 18.08 449 GLU A C 1
ATOM 1620 O O . GLU A 1 227 ? 21.043 13.583 30.063 1.00 19.85 449 GLU A O 1
ATOM 1626 N N . LEU A 1 228 ? 22.227 11.731 30.525 1.00 16.05 450 LEU A N 1
ATOM 1627 C CA . LEU A 1 228 ? 23.159 12.414 31.416 1.00 16.50 450 LEU A CA 1
ATOM 1628 C C . LEU A 1 228 ? 24.327 13.140 30.761 1.00 15.82 450 LEU A C 1
ATOM 1629 O O . LEU A 1 228 ? 24.782 14.166 31.266 1.00 16.38 450 LEU A O 1
ATOM 1634 N N . LEU A 1 229 ? 24.819 12.610 29.649 1.00 14.67 451 LEU A N 1
ATOM 1635 C CA . LEU A 1 229 ? 25.965 13.212 28.976 1.00 14.42 451 LEU A CA 1
ATOM 1636 C C . LEU A 1 229 ? 25.656 14.515 28.247 1.00 14.27 451 LEU A C 1
ATOM 1637 O O . LEU A 1 229 ? 24.539 14.730 27.770 1.00 14.98 451 LEU A O 1
ATOM 1642 N N . PRO A 1 230 ? 26.651 15.410 28.158 1.00 14.21 452 PRO A N 1
ATOM 1643 C CA . PRO A 1 230 ? 26.456 16.692 27.470 1.00 13.47 452 PRO A CA 1
ATOM 1644 C C . PRO A 1 230 ? 26.423 16.472 25.960 1.00 13.32 452 PRO A C 1
ATOM 1645 O O . PRO A 1 230 ? 26.845 15.423 25.470 1.00 13.92 452 PRO A O 1
ATOM 1649 N N . ARG A 1 231 ? 25.935 17.468 25.230 1.00 10.90 453 ARG A N 1
ATOM 1650 C CA . ARG A 1 231 ? 25.890 17.390 23.780 1.00 12.45 453 ARG A CA 1
ATOM 1651 C C . ARG A 1 231 ? 27.288 17.587 23.200 1.00 12.76 453 ARG A C 1
ATOM 1652 O O . ARG A 1 231 ? 28.133 18.269 23.788 1.00 13.05 453 ARG A O 1
ATOM 1660 N N . LEU A 1 232 ? 27.520 16.979 22.043 1.00 11.75 454 LEU A N 1
ATOM 1661 C CA . LEU A 1 232 ? 28.791 17.105 21.340 1.00 11.88 454 LEU A CA 1
ATOM 1662 C C . LEU A 1 232 ? 28.739 18.442 20.603 1.00 12.73 454 LEU A C 1
ATOM 1663 O O . LEU A 1 232 ? 27.876 18.664 19.750 1.00 13.51 454 LEU A O 1
ATOM 1668 N N . GLN A 1 233 ? 29.673 19.322 20.942 1.00 12.70 455 GLN A N 1
ATOM 1669 C CA . GLN A 1 233 ? 29.743 20.664 20.375 1.00 13.52 455 GLN A CA 1
ATOM 1670 C C . GLN A 1 233 ? 30.535 20.824 19.090 1.00 11.95 455 GLN A C 1
ATOM 1671 O O . GLN A 1 233 ? 31.437 20.047 18.785 1.00 12.10 455 GLN A O 1
ATOM 1677 N N . ALA A 1 234 ? 30.191 21.869 18.348 1.00 12.45 456 ALA A N 1
ATOM 1678 C CA . ALA A 1 234 ? 30.904 22.203 17.131 1.00 13.07 456 ALA A CA 1
ATOM 1679 C C . ALA A 1 234 ? 32.257 22.761 17.578 1.00 13.25 456 ALA A C 1
ATOM 1680 O O . ALA A 1 234 ? 32.386 23.277 18.690 1.00 13.83 456 ALA A O 1
ATOM 1682 N N . ARG A 1 235 ? 33.262 22.630 16.721 1.00 12.50 457 ARG A N 1
ATOM 1683 C CA . ARG A 1 235 ? 34.590 23.171 16.994 1.00 11.57 457 ARG A CA 1
ATOM 1684 C C . ARG A 1 235 ? 34.813 24.237 15.931 1.00 11.89 457 ARG A C 1
ATOM 1685 O O . ARG A 1 235 ? 34.404 24.067 14.782 1.00 12.01 457 ARG A O 1
ATOM 1693 N N . TYR A 1 236 ? 35.463 25.329 16.314 1.00 12.44 458 TYR A N 1
ATOM 1694 C CA . TYR A 1 236 ? 35.726 26.435 15.398 1.00 12.74 458 TYR A CA 1
ATOM 1695 C C . TYR A 1 236 ? 37.183 26.525 14.967 1.00 12.37 458 TYR A C 1
ATOM 1696 O O . TYR A 1 236 ? 38.089 26.222 15.733 1.00 11.88 458 TYR A O 1
ATOM 1705 N N . TYR A 1 237 ? 37.396 26.950 13.728 1.00 12.26 459 TYR A N 1
ATOM 1706 C CA . TYR A 1 237 ? 38.741 27.097 13.193 1.00 12.00 459 TYR A CA 1
ATOM 1707 C C . TYR A 1 237 ? 38.821 28.390 12.408 1.00 12.39 459 TYR A C 1
ATOM 1708 O O . TYR A 1 237 ? 37.848 28.812 11.780 1.00 12.97 459 TYR A O 1
ATOM 1717 N N . SER A 1 238 ? 39.977 29.035 12.467 1.00 12.69 460 SER A N 1
ATOM 1718 C CA . SER A 1 238 ? 40.170 30.276 11.737 1.00 13.28 460 SER A CA 1
ATOM 1719 C C . SER A 1 238 ? 40.439 29.927 10.281 1.00 12.12 460 SER A C 1
ATOM 1720 O O . SER A 1 238 ? 41.428 29.272 9.966 1.00 13.81 460 SER A O 1
ATOM 1723 N N . ILE A 1 239 ? 39.553 30.356 9.391 1.00 11.66 461 ILE A N 1
ATOM 1724 C CA . ILE A 1 239 ? 39.710 30.063 7.974 1.00 11.36 461 ILE A CA 1
ATOM 1725 C C . ILE A 1 239 ? 41.076 30.551 7.482 1.00 12.70 461 ILE A C 1
ATOM 1726 O O . ILE A 1 239 ? 41.434 31.715 7.658 1.00 12.50 461 ILE A O 1
ATOM 1731 N N . ALA A 1 240 ? 41.832 29.633 6.884 1.00 11.95 462 ALA A N 1
ATOM 1732 C CA . ALA A 1 240 ? 43.191 29.905 6.409 1.00 12.27 462 ALA A CA 1
ATOM 1733 C C . ALA A 1 240 ? 43.309 30.197 4.915 1.00 12.58 462 ALA A C 1
ATOM 1734 O O . ALA A 1 240 ? 44.375 30.018 4.319 1.00 13.61 462 ALA A O 1
ATOM 1736 N N . SER A 1 241 ? 42.215 30.649 4.317 1.00 12.96 463 SER A N 1
ATOM 1737 C CA . SER A 1 241 ? 42.175 30.983 2.901 1.00 12.33 463 SER A CA 1
ATOM 1738 C C . SER A 1 241 ? 41.455 32.310 2.677 1.00 11.77 463 SER A C 1
ATOM 1739 O O . SER A 1 241 ? 40.725 32.791 3.545 1.00 11.66 463 SER A O 1
ATOM 1742 N N . SER A 1 242 ? 41.683 32.900 1.507 1.00 12.84 464 SER A N 1
ATOM 1743 C CA . SER A 1 242 ? 41.039 34.150 1.117 1.00 13.84 464 SER A CA 1
ATOM 1744 C C . SER A 1 242 ? 39.956 33.798 0.106 1.00 12.98 464 SER A C 1
ATOM 1745 O O . SER A 1 242 ? 40.215 33.044 -0.831 1.00 12.53 464 SER A O 1
ATOM 1748 N N . SER A 1 243 ? 38.753 34.334 0.288 1.00 13.16 465 SER A N 1
ATOM 1749 C CA . SER A 1 243 ? 37.672 34.049 -0.647 1.00 14.00 465 SER A CA 1
ATOM 1750 C C . SER A 1 243 ? 37.890 34.737 -1.995 1.00 14.88 465 SER A C 1
ATOM 1751 O O . SER A 1 243 ? 37.168 34.469 -2.953 1.00 16.41 465 SER A O 1
ATOM 1754 N N . LYS A 1 244 ? 38.880 35.625 -2.068 1.00 14.92 466 LYS A N 1
ATOM 1755 C CA . LYS A 1 244 ? 39.193 36.299 -3.328 1.00 16.87 466 LYS A CA 1
ATOM 1756 C C . LYS A 1 244 ? 40.000 35.334 -4.195 1.00 16.73 466 LYS A C 1
ATOM 1757 O O . LYS A 1 244 ? 40.003 35.435 -5.425 1.00 18.02 466 LYS A O 1
ATOM 1763 N N . VAL A 1 245 ? 40.685 34.399 -3.541 1.00 16.58 467 VAL A N 1
ATOM 1764 C CA . VAL A 1 245 ? 41.506 33.401 -4.215 1.00 16.44 467 VAL A CA 1
ATOM 1765 C C . VAL A 1 245 ? 40.796 32.045 -4.283 1.00 16.16 467 VAL A C 1
ATOM 1766 O O . VAL A 1 245 ? 40.831 31.363 -5.306 1.00 16.74 467 VAL A O 1
ATOM 1770 N N . HIS A 1 246 ? 40.157 31.665 -3.180 1.00 13.98 468 HIS A N 1
ATOM 1771 C CA . HIS A 1 246 ? 39.438 30.398 -3.089 1.00 14.47 468 HIS A CA 1
ATOM 1772 C C . HIS A 1 246 ? 37.990 30.623 -2.665 1.00 14.90 468 HIS A C 1
ATOM 1773 O O . HIS A 1 246 ? 37.601 30.273 -1.552 1.00 14.38 468 HIS A O 1
ATOM 1780 N N . PRO A 1 247 ? 37.169 31.204 -3.549 1.00 14.24 469 PRO A N 1
ATOM 1781 C CA . PRO A 1 247 ? 35.769 31.443 -3.187 1.00 14.55 469 PRO A CA 1
ATOM 1782 C C . PRO A 1 247 ? 34.990 30.160 -2.912 1.00 14.78 469 PRO A C 1
ATOM 1783 O O . PRO A 1 247 ? 34.013 30.166 -2.163 1.00 15.75 469 PRO A O 1
ATOM 1787 N N . ASN A 1 248 ? 35.438 29.057 -3.500 1.00 13.22 470 ASN A N 1
ATOM 1788 C CA . ASN A 1 248 ? 34.757 27.783 -3.343 1.00 14.60 470 ASN A CA 1
ATOM 1789 C C . ASN A 1 248 ? 35.495 26.766 -2.481 1.00 14.58 470 ASN A C 1
ATOM 1790 O O . ASN A 1 248 ? 35.235 25.568 -2.561 1.00 13.28 470 ASN A O 1
ATOM 1795 N N . SER A 1 249 ? 36.404 27.247 -1.642 1.00 13.04 471 SER A N 1
ATOM 1796 C CA . SER A 1 249 ? 37.145 26.357 -0.753 1.00 14.68 471 SER A CA 1
ATOM 1797 C C . SER A 1 249 ? 37.477 27.060 0.559 1.00 14.60 471 SER A C 1
ATOM 1798 O O . SER A 1 249 ? 37.900 28.214 0.567 1.00 15.63 471 SER A O 1
ATOM 1801 N N . VAL A 1 250 ? 37.261 26.361 1.669 1.00 13.97 472 VAL A N 1
ATOM 1802 C CA . VAL A 1 250 ? 37.567 26.900 2.987 1.00 12.94 472 VAL A CA 1
ATOM 1803 C C . VAL A 1 250 ? 38.696 26.044 3.547 1.00 12.88 472 VAL A C 1
ATOM 1804 O O . VAL A 1 250 ? 38.570 24.828 3.646 1.00 13.51 472 VAL A O 1
ATOM 1808 N N . HIS A 1 251 ? 39.802 26.688 3.898 1.00 11.82 473 HIS A N 1
ATOM 1809 C CA . HIS A 1 251 ? 40.961 25.972 4.403 1.00 12.54 473 HIS A CA 1
ATOM 1810 C C . HIS A 1 251 ? 41.103 26.044 5.912 1.00 11.78 473 HIS A C 1
ATOM 1811 O O . HIS A 1 251 ? 40.766 27.051 6.537 1.00 12.48 473 HIS A O 1
ATOM 1818 N N . ILE A 1 252 ? 41.619 24.963 6.484 1.00 12.69 474 ILE A N 1
ATOM 1819 C CA . ILE A 1 252 ? 41.825 24.861 7.922 1.00 12.49 474 ILE A CA 1
ATOM 1820 C C . ILE A 1 252 ? 43.256 24.442 8.220 1.00 12.06 474 ILE A C 1
ATOM 1821 O O . ILE A 1 252 ? 43.829 23.598 7.522 1.00 12.42 474 ILE A O 1
ATOM 1826 N N . CYS A 1 253 ? 43.815 25.097 9.199 1.00 11.69 475 CYS A N 1
ATOM 1827 C CA . CYS A 1 253 ? 45.128 24.769 9.703 1.00 11.27 475 CYS A CA 1
ATOM 1828 C C . CYS A 1 253 ? 44.968 24.345 11.207 1.00 10.42 475 CYS A C 1
ATOM 1829 O O . CYS A 1 253 ? 44.603 25.135 11.914 1.00 11.98 475 CYS A O 1
ATOM 1832 N N . ALA A 1 254 ? 45.227 23.113 11.522 1.00 12.41 476 ALA A N 1
ATOM 1833 C CA . ALA A 1 254 ? 45.001 22.678 12.889 1.00 13.52 476 ALA A CA 1
ATOM 1834 C C . ALA A 1 254 ? 46.042 21.717 13.413 1.00 12.51 476 ALA A C 1
ATOM 1835 O O . ALA A 1 254 ? 46.664 20.967 12.659 1.00 14.22 476 ALA A O 1
ATOM 1837 N N . VAL A 1 255 ? 46.224 21.754 14.725 1.00 12.18 477 VAL A N 1
ATOM 1838 C CA . VAL A 1 255 ? 47.153 20.854 15.383 1.00 13.32 477 VAL A CA 1
ATOM 1839 C C . VAL A 1 255 ? 46.308 19.764 16.032 1.00 13.57 477 VAL A C 1
ATOM 1840 O O . VAL A 1 255 ? 45.302 20.046 16.691 1.00 13.75 477 VAL A O 1
ATOM 1844 N N . VAL A 1 256 ? 46.696 18.515 15.819 1.00 12.06 478 VAL A N 1
ATOM 1845 C CA . VAL A 1 256 ? 45.951 17.406 16.390 1.00 14.10 478 VAL A CA 1
ATOM 1846 C C . VAL A 1 256 ? 46.225 17.243 17.882 1.00 15.08 478 VAL A C 1
ATOM 1847 O O . VAL A 1 256 ? 47.373 17.265 18.328 1.00 16.00 478 VAL A O 1
ATOM 1851 N N . VAL A 1 257 ? 45.153 17.087 18.649 1.00 13.81 479 VAL A N 1
ATOM 1852 C CA . VAL A 1 257 ? 45.245 16.902 20.088 1.00 14.02 479 VAL A CA 1
ATOM 1853 C C . VAL A 1 257 ? 45.314 15.409 20.388 1.00 14.28 479 VAL A C 1
ATOM 1854 O O . VAL A 1 257 ? 44.411 14.654 20.033 1.00 13.41 479 VAL A O 1
ATOM 1858 N N . GLU A 1 258 ? 46.403 14.987 21.021 1.00 13.71 480 GLU A N 1
ATOM 1859 C CA . GLU A 1 258 ? 46.607 13.586 21.386 1.00 15.75 480 GLU A CA 1
ATOM 1860 C C . GLU A 1 258 ? 47.660 13.572 22.487 1.00 16.43 480 GLU A C 1
ATOM 1861 O O . GLU A 1 258 ? 48.765 14.071 22.298 1.00 17.82 480 GLU A O 1
ATOM 1867 N N . TYR A 1 259 ? 47.314 13.002 23.635 1.00 16.41 481 TYR A N 1
ATOM 1868 C CA . TYR A 1 259 ? 48.231 12.974 24.769 1.00 17.40 481 TYR A CA 1
ATOM 1869 C C . TYR A 1 259 ? 48.010 11.770 25.677 1.00 19.22 481 TYR A C 1
ATOM 1870 O O . TYR A 1 259 ? 46.934 11.178 25.693 1.00 15.78 481 TYR A O 1
ATOM 1879 N N . GLU A 1 260 ? 49.041 11.411 26.436 1.00 19.08 482 GLU A N 1
ATOM 1880 C CA . GLU A 1 260 ? 48.933 10.301 27.370 1.00 21.70 482 GLU A CA 1
ATOM 1881 C C . GLU A 1 260 ? 48.479 10.893 28.701 1.00 21.70 482 GLU A C 1
ATOM 1882 O O . GLU A 1 260 ? 49.002 11.917 29.139 1.00 21.46 482 GLU A O 1
ATOM 1888 N N . THR A 1 261 ? 47.496 10.260 29.333 1.00 22.35 483 THR A N 1
ATOM 1889 C CA . THR A 1 261 ? 46.973 10.753 30.601 1.00 23.28 483 THR A CA 1
ATOM 1890 C C . THR A 1 261 ? 47.754 10.215 31.786 1.00 23.90 483 THR A C 1
ATOM 1891 O O . THR A 1 261 ? 48.580 9.312 31.644 1.00 23.68 483 THR A O 1
ATOM 1895 N N . LYS A 1 262 ? 47.474 10.781 32.954 1.00 24.82 484 LYS A N 1
ATOM 1896 C CA . LYS A 1 262 ? 48.124 10.373 34.191 1.00 27.40 484 LYS A CA 1
ATOM 1897 C C . LYS A 1 262 ? 47.492 9.082 34.696 1.00 28.14 484 LYS A C 1
ATOM 1898 O O . LYS A 1 262 ? 47.716 8.670 35.833 1.00 29.93 484 LYS A O 1
ATOM 1904 N N . ALA A 1 263 ? 46.696 8.452 33.838 1.00 28.18 485 ALA A N 1
ATOM 1905 C CA . ALA A 1 263 ? 46.029 7.202 34.174 1.00 28.16 485 ALA A CA 1
ATOM 1906 C C . ALA A 1 263 ? 46.362 6.136 33.134 1.00 28.72 485 ALA A C 1
ATOM 1907 O O . ALA A 1 263 ? 45.591 5.197 32.925 1.00 29.33 485 ALA A O 1
ATOM 1909 N N . GLY A 1 264 ? 47.507 6.306 32.475 1.00 28.19 486 GLY A N 1
ATOM 1910 C CA . GLY A 1 264 ? 47.965 5.355 31.475 1.00 27.42 486 GLY A CA 1
ATOM 1911 C C . GLY A 1 264 ? 47.152 5.232 30.201 1.00 26.65 486 GLY A C 1
ATOM 1912 O O . GLY A 1 264 ? 47.239 4.222 29.503 1.00 27.90 486 GLY A O 1
ATOM 1913 N N . ARG A 1 265 ? 46.369 6.253 29.878 1.00 24.27 487 ARG A N 1
ATOM 1914 C CA . ARG A 1 265 ? 45.555 6.203 28.675 1.00 22.43 487 ARG A CA 1
ATOM 1915 C C . ARG A 1 265 ? 45.983 7.249 27.659 1.00 20.74 487 ARG A C 1
ATOM 1916 O O . ARG A 1 265 ? 46.697 8.196 27.985 1.00 20.52 487 ARG A O 1
ATOM 1924 N N . ILE A 1 266 ? 45.557 7.056 26.419 1.00 20.74 488 ILE A N 1
ATOM 1925 C CA . ILE A 1 266 ? 45.857 8.006 25.362 1.00 19.09 488 ILE A CA 1
ATOM 1926 C C . ILE A 1 266 ? 44.542 8.679 24.989 1.00 17.47 488 ILE A C 1
ATOM 1927 O O . ILE A 1 266 ? 43.625 8.027 24.491 1.00 18.23 488 ILE A O 1
ATOM 1932 N N . ASN A 1 267 ? 44.443 9.976 25.259 1.00 16.08 489 ASN A N 1
ATOM 1933 C CA . ASN A 1 267 ? 43.232 10.724 24.930 1.00 15.36 489 ASN A CA 1
ATOM 1934 C C . ASN A 1 267 ? 43.421 11.395 23.579 1.00 15.93 489 ASN A C 1
ATOM 1935 O O . ASN A 1 267 ? 44.514 11.848 23.251 1.00 14.78 489 ASN A O 1
ATOM 1940 N N . LYS A 1 268 ? 42.347 11.456 22.801 1.00 14.00 490 LYS A N 1
ATOM 1941 C CA . LYS A 1 268 ? 42.387 12.073 21.483 1.00 14.47 490 LYS A CA 1
ATOM 1942 C C . LYS A 1 268 ? 41.338 13.167 21.353 1.00 13.74 490 LYS A C 1
ATOM 1943 O O . LYS A 1 268 ? 40.185 12.978 21.736 1.00 14.40 490 LYS A O 1
ATOM 1949 N N . GLY A 1 269 ? 41.751 14.315 20.828 1.00 13.12 491 GLY A N 1
ATOM 1950 C CA . GLY A 1 269 ? 40.826 15.416 20.619 1.00 13.07 491 GLY A CA 1
ATOM 1951 C C . GLY A 1 269 ? 39.821 14.960 19.577 1.00 13.51 491 GLY A C 1
ATOM 1952 O O . GLY A 1 269 ? 40.194 14.419 18.537 1.00 12.47 491 GLY A O 1
ATOM 1953 N N . VAL A 1 270 ? 38.542 15.185 19.843 1.00 13.25 492 VAL A N 1
ATOM 1954 C CA . VAL A 1 270 ? 37.498 14.735 18.937 1.00 12.31 492 VAL A CA 1
ATOM 1955 C C . VAL A 1 270 ? 37.550 15.288 17.512 1.00 11.04 492 VAL A C 1
ATOM 1956 O O . VAL A 1 270 ? 37.696 14.527 16.553 1.00 11.11 492 VAL A O 1
ATOM 1960 N N . ALA A 1 271 ? 37.443 16.604 17.367 1.00 10.17 493 ALA A N 1
ATOM 1961 C CA . ALA A 1 271 ? 37.431 17.197 16.035 1.00 11.93 493 ALA A CA 1
ATOM 1962 C C . ALA A 1 271 ? 38.728 17.031 15.252 1.00 11.57 493 ALA A C 1
ATOM 1963 O O . ALA A 1 271 ? 38.701 16.748 14.055 1.00 11.63 493 ALA A O 1
ATOM 1965 N N . THR A 1 272 ? 39.869 17.191 15.917 1.00 12.18 494 THR A N 1
ATOM 1966 C CA . THR A 1 272 ? 41.126 17.080 15.191 1.00 12.30 494 THR A CA 1
ATOM 1967 C C . THR A 1 272 ? 41.475 15.667 14.747 1.00 11.50 494 THR A C 1
ATOM 1968 O O . THR A 1 272 ? 42.038 15.485 13.674 1.00 13.15 494 THR A O 1
ATOM 1972 N N . ASN A 1 273 ? 41.144 14.657 15.545 1.00 12.40 495 ASN A N 1
ATOM 1973 C CA . ASN A 1 273 ? 41.426 13.296 15.106 1.00 13.21 495 ASN A CA 1
ATOM 1974 C C . ASN A 1 273 ? 40.417 12.865 14.043 1.00 12.83 495 ASN A C 1
ATOM 1975 O O . ASN A 1 273 ? 40.743 12.089 13.148 1.00 12.63 495 ASN A O 1
ATOM 1980 N N . TRP A 1 274 ? 39.200 13.391 14.132 1.00 12.41 496 TRP A N 1
ATOM 1981 C CA . TRP A 1 274 ? 38.158 13.101 13.151 1.00 12.38 496 TRP A CA 1
ATOM 1982 C C . TRP A 1 274 ? 38.590 13.715 11.814 1.00 12.44 496 TRP A C 1
ATOM 1983 O O . TRP A 1 274 ? 38.502 13.074 10.770 1.00 12.76 496 TRP A O 1
ATOM 1994 N N . LEU A 1 275 ? 39.076 14.953 11.853 1.00 11.74 497 LEU A N 1
ATOM 1995 C CA . LEU A 1 275 ? 39.539 15.616 10.635 1.00 13.28 497 LEU A CA 1
ATOM 1996 C C . LEU A 1 275 ? 40.783 14.927 10.079 1.00 14.17 497 LEU A C 1
ATOM 1997 O O . LEU A 1 275 ? 40.909 14.744 8.868 1.00 13.83 497 LEU A O 1
ATOM 2002 N N . ARG A 1 276 ? 41.697 14.535 10.959 1.00 12.69 498 ARG A N 1
ATOM 2003 C CA . ARG A 1 276 ? 42.911 13.875 10.503 1.00 14.79 498 ARG A CA 1
ATOM 2004 C C . ARG A 1 276 ? 42.582 12.597 9.739 1.00 15.23 498 ARG A C 1
ATOM 2005 O O . ARG A 1 276 ? 43.289 12.226 8.797 1.00 15.82 498 ARG A O 1
ATOM 2013 N N . ALA A 1 277 ? 41.507 11.927 10.146 1.00 14.93 499 ALA A N 1
ATOM 2014 C CA . ALA A 1 277 ? 41.093 10.683 9.507 1.00 16.15 499 ALA A CA 1
ATOM 2015 C C . ALA A 1 277 ? 40.288 10.873 8.222 1.00 15.74 499 ALA A C 1
ATOM 2016 O O . ALA A 1 277 ? 40.000 9.901 7.518 1.00 16.64 499 ALA A O 1
ATOM 2018 N N . LYS A 1 278 ? 39.913 12.112 7.913 1.00 15.43 500 LYS A N 1
ATOM 2019 C CA . LYS A 1 278 ? 39.155 12.382 6.695 1.00 16.88 500 LYS A CA 1
ATOM 2020 C C . LYS A 1 278 ? 40.014 12.171 5.452 1.00 19.49 500 LYS A C 1
ATOM 2021 O O . LYS A 1 278 ? 40.848 13.005 5.108 1.00 20.98 500 LYS A O 1
ATOM 2027 N N . GLU A 1 279 ? 39.797 11.041 4.789 1.00 20.74 501 GLU A N 1
ATOM 2028 C CA . GLU A 1 279 ? 40.524 10.687 3.578 1.00 22.11 501 GLU A CA 1
ATOM 2029 C C . GLU A 1 279 ? 39.772 11.262 2.381 1.00 20.83 501 GLU A C 1
ATOM 2030 O O . GLU A 1 279 ? 38.650 10.848 2.102 1.00 21.78 501 GLU A O 1
ATOM 2036 N N . PRO A 1 280 ? 40.394 12.209 1.686 1.00 20.31 502 PRO A N 1
ATOM 2037 C CA . PRO A 1 280 ? 39.773 12.840 0.517 1.00 20.92 502 PRO A CA 1
ATOM 2038 C C . PRO A 1 280 ? 39.369 11.813 -0.535 1.00 22.40 502 PRO A C 1
ATOM 2039 O O . PRO A 1 280 ? 38.593 12.128 -1.437 1.00 23.07 502 PRO A O 1
ATOM 2043 N N . VAL A 1 281 ? 39.893 10.598 -0.415 1.00 25.36 503 VAL A N 1
ATOM 2044 C CA . VAL A 1 281 ? 39.583 9.533 -1.361 1.00 28.18 503 VAL A CA 1
ATOM 2045 C C . VAL A 1 281 ? 38.752 8.435 -0.705 1.00 28.84 503 VAL A C 1
ATOM 2046 O O . VAL A 1 281 ? 37.529 8.541 -0.613 1.00 30.08 503 VAL A O 1
ATOM 2050 N N . GLY A 1 282 ? 39.424 7.382 -0.251 1.00 30.51 504 GLY A N 1
ATOM 2051 C CA . GLY A 1 282 ? 38.752 6.268 0.390 1.00 31.85 504 GLY A CA 1
ATOM 2052 C C . GLY A 1 282 ? 38.288 5.223 -0.605 1.00 31.79 504 GLY A C 1
ATOM 2053 O O . GLY A 1 282 ? 37.446 5.498 -1.461 1.00 32.06 504 GLY A O 1
ATOM 2054 N N . GLU A 1 283 ? 38.720 4.049 -0.448 1.00 33.08 505 GLU A N 1
ATOM 2055 C CA . GLU A 1 283 ? 38.378 3.081 -1.452 1.00 33.33 505 GLU A CA 1
ATOM 2056 C C . GLU A 1 283 ? 36.903 3.154 -1.792 1.00 33.45 505 GLU A C 1
ATOM 2057 O O . GLU A 1 283 ? 36.151 3.931 -1.422 1.00 34.40 505 GLU A O 1
ATOM 2063 N N . ASN A 1 284 ? 36.492 2.344 -2.661 1.00 33.41 506 ASN A N 1
ATOM 2064 C CA . ASN A 1 284 ? 35.063 2.360 -2.950 1.00 31.23 506 ASN A CA 1
ATOM 2065 C C . ASN A 1 284 ? 34.670 3.794 -3.279 1.00 30.61 506 ASN A C 1
ATOM 2066 O O . ASN A 1 284 ? 33.487 4.137 -3.311 1.00 30.11 506 ASN A O 1
ATOM 2071 N N . GLY A 1 285 ? 35.675 4.628 -3.528 1.00 30.88 507 GLY A N 1
ATOM 2072 C CA . GLY A 1 285 ? 35.417 6.020 -3.829 1.00 31.24 507 GLY A CA 1
ATOM 2073 C C . GLY A 1 285 ? 35.014 6.705 -2.540 1.00 31.03 507 GLY A C 1
ATOM 2074 O O . GLY A 1 285 ? 35.770 6.705 -1.571 1.00 32.56 507 GLY A O 1
ATOM 2075 N N . GLY A 1 286 ? 33.815 7.274 -2.521 1.00 30.11 508 GLY A N 1
ATOM 2076 C CA . GLY A 1 286 ? 33.343 7.945 -1.327 1.00 28.39 508 GLY A CA 1
ATOM 2077 C C . GLY A 1 286 ? 34.206 9.131 -0.953 1.00 26.52 508 GLY A C 1
ATOM 2078 O O . GLY A 1 286 ? 35.385 8.985 -0.626 1.00 26.26 508 GLY A O 1
ATOM 2079 N N . ARG A 1 287 ? 33.616 10.317 -1.011 1.00 24.38 509 ARG A N 1
ATOM 2080 C CA . ARG A 1 287 ? 34.333 11.533 -0.664 1.00 22.44 509 ARG A CA 1
ATOM 2081 C C . ARG A 1 287 ? 34.128 11.818 0.817 1.00 22.76 509 ARG A C 1
ATOM 2082 O O . ARG A 1 287 ? 33.023 11.666 1.342 1.00 24.09 509 ARG A O 1
ATOM 2084 N N . ALA A 1 288 ? 35.202 12.215 1.487 1.00 19.67 510 ALA A N 1
ATOM 2085 C CA . ALA A 1 288 ? 35.144 12.532 2.908 1.00 18.15 510 ALA A CA 1
ATOM 2086 C C . ALA A 1 288 ? 34.377 13.838 3.073 1.00 17.16 510 ALA A C 1
ATOM 2087 O O . ALA A 1 288 ? 34.762 14.865 2.516 1.00 19.13 510 ALA A O 1
ATOM 2089 N N . LEU A 1 289 ? 33.291 13.798 3.835 1.00 15.95 511 LEU A N 1
ATOM 2090 C CA . LEU A 1 289 ? 32.478 14.990 4.042 1.00 14.34 511 LEU A CA 1
ATOM 2091 C C . LEU A 1 289 ? 32.570 15.541 5.458 1.00 13.61 511 LEU A C 1
ATOM 2092 O O . LEU A 1 289 ? 32.615 14.790 6.433 1.00 13.99 511 LEU A O 1
ATOM 2097 N N . VAL A 1 290 ? 32.592 16.865 5.558 1.00 13.22 512 VAL A N 1
ATOM 2098 C CA . VAL A 1 290 ? 32.671 17.556 6.839 1.00 13.07 512 VAL A CA 1
ATOM 2099 C C . VAL A 1 290 ? 31.507 18.534 6.967 1.00 13.00 512 VAL A C 1
ATOM 2100 O O . VAL A 1 290 ? 31.421 19.493 6.208 1.00 12.83 512 VAL A O 1
ATOM 2104 N N . PRO A 1 291 ? 30.578 18.285 7.910 1.00 12.13 513 PRO A N 1
ATOM 2105 C CA . PRO A 1 291 ? 29.444 19.205 8.081 1.00 11.37 513 PRO A CA 1
ATOM 2106 C C . PRO A 1 291 ? 29.993 20.508 8.659 1.00 11.96 513 PRO A C 1
ATOM 2107 O O . PRO A 1 291 ? 30.637 20.500 9.713 1.00 12.50 513 PRO A O 1
ATOM 2111 N N . MET A 1 292 ? 29.741 21.622 7.982 1.00 12.89 514 MET A N 1
ATOM 2112 C CA . MET A 1 292 ? 30.272 22.898 8.436 1.00 12.81 514 MET A CA 1
ATOM 2113 C C . MET A 1 292 ? 29.395 24.106 8.153 1.00 12.75 514 MET A C 1
ATOM 2114 O O . MET A 1 292 ? 28.394 24.020 7.446 1.00 12.04 514 MET A O 1
ATOM 2119 N N . PHE A 1 293 ? 29.773 25.231 8.749 1.00 13.76 515 PHE A N 1
ATOM 2120 C CA . PHE A 1 293 ? 29.105 26.502 8.513 1.00 14.23 515 PHE A CA 1
ATOM 2121 C C . PHE A 1 293 ? 30.088 27.610 8.853 1.00 13.82 515 PHE A C 1
ATOM 2122 O O . PHE A 1 293 ? 31.067 27.385 9.562 1.00 13.35 515 PHE A O 1
ATOM 2130 N N . VAL A 1 294 ? 29.852 28.794 8.307 1.00 13.88 516 VAL A N 1
ATOM 2131 C CA . VAL A 1 294 ? 30.737 29.924 8.547 1.00 13.42 516 VAL A CA 1
ATOM 2132 C C . VAL A 1 294 ? 30.158 30.884 9.576 1.00 14.27 516 VAL A C 1
ATOM 2133 O O . VAL A 1 294 ? 28.981 31.244 9.510 1.00 15.30 516 VAL A O 1
ATOM 2137 N N . ARG A 1 295 ? 30.983 31.281 10.537 1.00 13.39 517 ARG A N 1
ATOM 2138 C CA . ARG A 1 295 ? 30.555 32.240 11.547 1.00 14.52 517 ARG A CA 1
ATOM 2139 C C . ARG A 1 295 ? 31.336 33.519 11.276 1.00 13.72 517 ARG A C 1
ATOM 2140 O O . ARG A 1 295 ? 32.566 33.545 11.378 1.00 14.99 517 ARG A O 1
ATOM 2148 N N . LYS A 1 296 ? 30.612 34.572 10.914 1.00 15.27 518 LYS A N 1
ATOM 2149 C CA . LYS A 1 296 ? 31.214 35.858 10.599 1.00 17.19 518 LYS A CA 1
ATOM 2150 C C . LYS A 1 296 ? 31.905 36.474 11.809 1.00 17.29 518 LYS A C 1
ATOM 2151 O O . LYS A 1 296 ? 31.358 36.477 12.913 1.00 18.00 518 LYS A O 1
ATOM 2157 N N . SER A 1 297 ? 33.114 36.988 11.594 1.00 16.65 519 SER A N 1
ATOM 2158 C CA . SER A 1 297 ? 33.886 37.631 12.654 1.00 17.75 519 SER A CA 1
ATOM 2159 C C . SER A 1 297 ? 34.133 39.082 12.258 1.00 17.70 519 SER A C 1
ATOM 2160 O O . SER A 1 297 ? 33.740 39.512 11.176 1.00 18.76 519 SER A O 1
ATOM 2163 N N . GLN A 1 298 ? 34.782 39.833 13.145 1.00 19.57 520 GLN A N 1
ATOM 2164 C CA . GLN A 1 298 ? 35.105 41.229 12.871 1.00 20.60 520 GLN A CA 1
ATOM 2165 C C . GLN A 1 298 ? 36.606 41.354 12.609 1.00 20.61 520 GLN A C 1
ATOM 2166 O O . GLN A 1 298 ? 37.159 42.453 12.587 1.00 22.45 520 GLN A O 1
ATOM 2172 N N . PHE A 1 299 ? 37.257 40.212 12.420 1.00 18.70 521 PHE A N 1
ATOM 2173 C CA . PHE A 1 299 ? 38.695 40.161 12.156 1.00 17.85 521 PHE A CA 1
ATOM 2174 C C . PHE A 1 299 ? 38.797 40.361 10.643 1.00 18.15 521 PHE A C 1
ATOM 2175 O O . PHE A 1 299 ? 38.476 39.457 9.871 1.00 17.40 521 PHE A O 1
ATOM 2183 N N . ARG A 1 300 ? 39.236 41.546 10.221 1.00 17.16 522 ARG A N 1
ATOM 2184 C CA . ARG A 1 300 ? 39.290 41.864 8.794 1.00 17.12 522 ARG A CA 1
ATOM 2185 C C . ARG A 1 300 ? 40.460 42.719 8.336 1.00 16.49 522 ARG A C 1
ATOM 2186 O O . ARG A 1 300 ? 40.927 43.589 9.064 1.00 17.08 522 ARG A O 1
ATOM 2194 N N . LEU A 1 301 ? 40.902 42.481 7.105 1.00 16.61 523 LEU A N 1
ATOM 2195 C CA . LEU A 1 301 ? 41.972 43.273 6.506 1.00 16.86 523 LEU A CA 1
ATOM 2196 C C . LEU A 1 301 ? 41.418 44.688 6.339 1.00 17.17 523 LEU A C 1
ATOM 2197 O O . LEU A 1 301 ? 40.201 44.884 6.306 1.00 17.78 523 LEU A O 1
ATOM 2202 N N . PRO A 1 302 ? 42.302 45.691 6.235 1.00 17.57 524 PRO A N 1
ATOM 2203 C CA . PRO A 1 302 ? 41.879 47.086 6.067 1.00 18.52 524 PRO A CA 1
ATOM 2204 C C . PRO A 1 302 ? 41.057 47.252 4.794 1.00 18.11 524 PRO A C 1
ATOM 2205 O O . PRO A 1 302 ? 41.271 46.538 3.815 1.00 18.22 524 PRO A O 1
ATOM 2209 N N . PHE A 1 303 ? 40.123 48.197 4.807 1.00 19.32 525 PHE A N 1
ATOM 2210 C CA . PHE A 1 303 ? 39.291 48.446 3.637 1.00 20.06 525 PHE A CA 1
ATOM 2211 C C . PHE A 1 303 ? 40.157 48.840 2.442 1.00 20.02 525 PHE A C 1
ATOM 2212 O O . PHE A 1 303 ? 39.915 48.399 1.317 1.00 20.50 525 PHE A O 1
ATOM 2220 N N . LYS A 1 304 ? 41.168 49.667 2.690 1.00 21.65 526 LYS A N 1
ATOM 2221 C CA . LYS A 1 304 ? 42.073 50.104 1.633 1.00 21.73 526 LYS A CA 1
ATOM 2222 C C . LYS A 1 304 ? 43.313 49.223 1.619 1.00 21.74 526 LYS A C 1
ATOM 2223 O O . LYS A 1 304 ? 43.999 49.086 2.632 1.00 21.01 526 LYS A 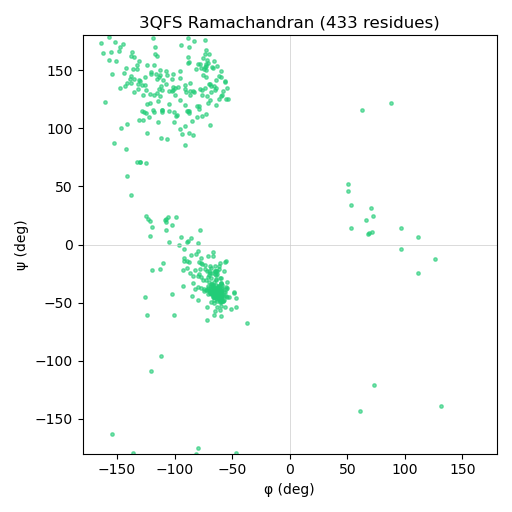O 1
ATOM 2229 N N . ALA A 1 305 ? 43.593 48.630 0.464 1.00 20.68 527 ALA A N 1
ATOM 2230 C CA . ALA A 1 305 ? 44.738 47.741 0.310 1.00 20.33 527 ALA A CA 1
ATOM 2231 C C . ALA A 1 305 ? 46.069 48.435 0.568 1.00 20.52 527 ALA A C 1
ATOM 2232 O O . ALA A 1 305 ? 47.069 47.778 0.865 1.00 19.18 527 ALA A O 1
ATOM 2234 N N . THR A 1 306 ? 46.082 49.759 0.460 1.00 21.23 528 THR A N 1
ATOM 2235 C CA . THR A 1 306 ? 47.305 50.522 0.677 1.00 22.15 528 THR A CA 1
ATOM 2236 C C . THR A 1 306 ? 47.669 50.652 2.155 1.00 21.61 528 THR A C 1
ATOM 2237 O O . THR A 1 306 ? 48.804 50.988 2.489 1.00 20.73 528 THR A O 1
ATOM 2241 N N . THR A 1 307 ? 46.709 50.379 3.036 1.00 19.09 529 THR A N 1
ATOM 2242 C CA . THR A 1 307 ? 46.947 50.457 4.474 1.00 19.23 529 THR A CA 1
ATOM 2243 C C . THR A 1 307 ? 47.832 49.289 4.914 1.00 19.28 529 THR A C 1
ATOM 2244 O O . THR A 1 307 ? 47.545 48.135 4.611 1.00 19.10 529 THR A O 1
ATOM 2248 N N . PRO A 1 308 ? 48.930 49.580 5.628 1.00 19.18 530 PRO A N 1
ATOM 2249 C CA . PRO A 1 308 ? 49.846 48.535 6.096 1.00 18.96 530 PRO A CA 1
ATOM 2250 C C . PRO A 1 308 ? 49.222 47.628 7.155 1.00 18.19 530 PRO A C 1
ATOM 2251 O O . PRO A 1 308 ? 48.328 48.041 7.891 1.00 18.09 530 PRO A O 1
ATOM 2255 N N . VAL A 1 309 ? 49.702 46.391 7.222 1.00 15.41 531 VAL A N 1
ATOM 2256 C CA . VAL A 1 309 ? 49.214 45.437 8.212 1.00 16.03 531 VAL A CA 1
ATOM 2257 C C . VAL A 1 309 ? 50.372 44.746 8.929 1.00 15.24 531 VAL A C 1
ATOM 2258 O O . VAL A 1 309 ? 51.383 44.381 8.313 1.00 14.88 531 VAL A O 1
ATOM 2262 N N . ILE A 1 310 ? 50.214 44.594 10.240 1.00 14.53 532 ILE A N 1
ATOM 2263 C CA . ILE A 1 310 ? 51.195 43.937 11.094 1.00 15.20 532 ILE A CA 1
ATOM 2264 C C . ILE A 1 310 ? 50.452 42.740 11.680 1.00 14.77 532 ILE A C 1
ATOM 2265 O O . ILE A 1 310 ? 49.478 42.907 12.413 1.00 14.59 532 ILE A O 1
ATOM 2270 N N . MET A 1 311 ? 50.904 41.541 11.333 1.00 13.92 533 MET A N 1
ATOM 2271 C CA . MET A 1 311 ? 50.262 40.315 11.794 1.00 15.27 533 MET A CA 1
ATOM 2272 C C . MET A 1 311 ? 51.153 39.527 12.746 1.00 14.33 533 MET A C 1
ATOM 2273 O O . MET A 1 311 ? 52.307 39.240 12.437 1.00 13.70 533 MET A O 1
ATOM 2278 N N . VAL A 1 312 ? 50.604 39.183 13.907 1.00 13.79 534 VAL A N 1
ATOM 2279 C CA . VAL A 1 312 ? 51.341 38.423 14.907 1.00 13.88 534 VAL A CA 1
ATOM 2280 C C . VAL A 1 312 ? 50.561 37.148 15.192 1.00 13.55 534 VAL A C 1
ATOM 2281 O O . VAL A 1 312 ? 49.487 37.191 15.791 1.00 14.66 534 VAL A O 1
ATOM 2285 N N . GLY A 1 313 ? 51.100 36.017 14.751 1.00 13.80 535 GLY A N 1
ATOM 2286 C CA . GLY A 1 313 ? 50.412 34.756 14.959 1.00 15.74 535 GLY A CA 1
ATOM 2287 C C . GLY A 1 313 ? 51.319 33.547 15.039 1.00 15.05 535 GLY A C 1
ATOM 2288 O O . GLY A 1 313 ? 51.588 32.900 14.032 1.00 15.75 535 GLY A O 1
ATOM 2289 N N . PRO A 1 314 ? 51.822 33.222 16.238 1.00 15.59 536 PRO A N 1
ATOM 2290 C CA . PRO A 1 314 ? 52.698 32.058 16.362 1.00 15.57 536 PRO A CA 1
ATOM 2291 C C . PRO A 1 314 ? 51.894 30.756 16.355 1.00 14.72 536 PRO A C 1
ATOM 2292 O O . PRO A 1 314 ? 50.705 30.745 16.684 1.00 14.83 536 PRO A O 1
ATOM 2296 N N . GLY A 1 315 ? 52.545 29.666 15.964 1.00 14.80 537 GLY A N 1
ATOM 2297 C CA . GLY A 1 315 ? 51.866 28.381 15.917 1.00 15.39 537 GLY A CA 1
ATOM 2298 C C . GLY A 1 315 ? 50.693 28.400 14.958 1.00 14.78 537 GLY A C 1
ATOM 2299 O O . GLY A 1 315 ? 50.753 29.042 13.903 1.00 14.13 537 GLY A O 1
ATOM 2300 N N . THR A 1 316 ? 49.624 27.696 15.319 1.00 14.69 538 THR A N 1
ATOM 2301 C CA . THR A 1 316 ? 48.438 27.650 14.473 1.00 15.41 538 THR A CA 1
ATOM 2302 C C . THR A 1 316 ? 47.779 29.015 14.398 1.00 15.77 538 THR A C 1
ATOM 2303 O O . THR A 1 316 ? 46.830 29.210 13.641 1.00 15.84 538 THR A O 1
ATOM 2307 N N . GLY A 1 317 ? 48.283 29.958 15.188 1.00 14.92 539 GLY A N 1
ATOM 2308 C CA . GLY A 1 317 ? 47.740 31.302 15.167 1.00 14.07 539 GLY A CA 1
ATOM 2309 C C . GLY A 1 317 ? 48.030 31.970 13.832 1.00 13.25 539 GLY A C 1
ATOM 2310 O O . GLY A 1 317 ? 47.501 33.042 13.534 1.00 13.16 539 GLY A O 1
ATOM 2311 N N . VAL A 1 318 ? 48.872 31.335 13.025 1.00 12.88 540 VAL A N 1
ATOM 2312 C CA . VAL A 1 318 ? 49.211 31.877 11.716 1.00 13.35 540 VAL A CA 1
ATOM 2313 C C . VAL A 1 318 ? 48.037 31.704 10.741 1.00 14.40 540 VAL A C 1
ATOM 2314 O O . VAL A 1 318 ? 47.964 32.379 9.719 1.00 12.67 540 VAL A O 1
ATOM 2318 N N . ALA A 1 319 ? 47.111 30.813 11.088 1.00 13.13 541 ALA A N 1
ATOM 2319 C CA . ALA A 1 319 ? 45.945 30.489 10.261 1.00 12.38 541 ALA A CA 1
ATOM 2320 C C . ALA A 1 319 ? 45.273 31.608 9.474 1.00 11.87 541 ALA A C 1
ATOM 2321 O O . ALA A 1 319 ? 45.305 31.615 8.240 1.00 12.29 541 ALA A O 1
ATOM 2323 N N . PRO A 1 320 ? 44.641 32.564 10.170 1.00 11.71 542 PRO A N 1
ATOM 2324 C CA . PRO A 1 320 ? 43.983 33.633 9.416 1.00 12.22 542 PRO A CA 1
ATOM 2325 C C . PRO A 1 320 ? 44.929 34.437 8.538 1.00 12.78 542 PRO A C 1
ATOM 2326 O O . PRO A 1 320 ? 44.533 34.957 7.497 1.00 12.27 542 PRO A O 1
ATOM 2330 N N . PHE A 1 321 ? 46.187 34.521 8.949 1.00 12.43 543 PHE A N 1
ATOM 2331 C CA . PHE A 1 321 ? 47.156 35.298 8.198 1.00 11.75 543 PHE A CA 1
ATOM 2332 C C . PHE A 1 321 ? 47.567 34.661 6.876 1.00 13.16 543 PHE A C 1
ATOM 2333 O O . PHE A 1 321 ? 48.013 35.356 5.961 1.00 13.12 543 PHE A O 1
ATOM 2341 N N . ILE A 1 322 ? 47.410 33.347 6.759 1.00 12.94 544 ILE A N 1
ATOM 2342 C CA . ILE A 1 322 ? 47.722 32.689 5.496 1.00 13.42 544 ILE A CA 1
ATOM 2343 C C . ILE A 1 322 ? 46.697 33.225 4.490 1.00 13.51 544 ILE A C 1
ATOM 2344 O O . ILE A 1 322 ? 47.014 33.465 3.320 1.00 14.33 544 ILE A O 1
ATOM 2349 N N . GLY A 1 323 ? 45.466 33.422 4.956 1.00 12.55 545 GLY A N 1
ATOM 2350 C CA . GLY A 1 323 ? 44.422 33.952 4.092 1.00 12.81 545 GLY A CA 1
ATOM 2351 C C . GLY A 1 323 ? 44.677 35.417 3.780 1.00 12.30 545 GLY A C 1
ATOM 2352 O O . GLY A 1 323 ? 44.512 35.852 2.640 1.00 12.36 545 GLY A O 1
ATOM 2353 N N . PHE A 1 324 ? 45.079 36.180 4.793 1.00 12.73 546 PHE A N 1
ATOM 2354 C CA . PHE A 1 324 ? 45.369 37.603 4.615 1.00 12.42 546 PHE A CA 1
ATOM 2355 C C . PHE A 1 324 ? 46.446 37.795 3.555 1.00 13.28 546 PHE A C 1
ATOM 2356 O O . PHE A 1 324 ? 46.306 38.615 2.650 1.00 13.86 546 PHE A O 1
ATOM 2364 N N . ILE A 1 325 ? 47.527 37.035 3.680 1.00 13.02 547 ILE A N 1
ATOM 2365 C CA . ILE A 1 325 ? 48.644 37.140 2.750 1.00 13.99 547 ILE A CA 1
ATOM 2366 C C . ILE A 1 325 ? 48.236 36.691 1.352 1.00 14.55 547 ILE A C 1
ATOM 2367 O O . ILE A 1 325 ? 48.635 37.291 0.356 1.00 14.06 547 ILE A O 1
ATOM 2372 N N . GLN A 1 326 ? 47.440 35.633 1.280 1.00 14.09 548 GLN A N 1
ATOM 2373 C CA . GLN A 1 326 ? 46.954 35.135 -0.002 1.00 15.44 548 GLN A CA 1
ATOM 2374 C C . GLN A 1 326 ? 46.211 36.260 -0.701 1.00 14.27 548 GLN A C 1
ATOM 2375 O O . GLN A 1 326 ? 46.380 36.486 -1.905 1.00 14.89 548 GLN A O 1
ATOM 2381 N N . GLU A 1 327 ? 45.379 36.957 0.067 1.00 13.76 549 GLU A N 1
ATOM 2382 C CA . GLU A 1 327 ? 44.578 38.048 -0.463 1.00 16.29 549 GLU A CA 1
ATOM 2383 C C . GLU A 1 327 ? 45.434 39.221 -0.920 1.00 16.40 549 GLU A C 1
ATOM 2384 O O . GLU A 1 327 ? 45.240 39.735 -2.021 1.00 17.14 549 GLU A O 1
ATOM 2390 N N . ARG A 1 328 ? 46.375 39.641 -0.078 1.00 15.65 550 ARG A N 1
ATOM 2391 C CA . ARG A 1 328 ? 47.256 40.755 -0.417 1.00 17.35 550 ARG A CA 1
ATOM 2392 C C . ARG A 1 328 ? 48.088 40.402 -1.658 1.00 17.04 550 ARG A C 1
ATOM 2393 O O . ARG A 1 328 ? 48.330 41.255 -2.515 1.00 18.34 550 ARG A O 1
ATOM 2401 N N . ALA A 1 329 ? 48.519 39.148 -1.761 1.00 15.89 551 ALA A N 1
ATOM 2402 C CA . ALA A 1 329 ? 49.297 38.703 -2.918 1.00 16.32 551 ALA A CA 1
ATOM 2403 C C . ALA A 1 329 ? 48.424 38.738 -4.175 1.00 17.85 551 ALA A C 1
ATOM 2404 O O . ALA A 1 329 ? 48.869 39.162 -5.246 1.00 17.39 551 ALA A O 1
ATOM 2406 N N . TRP A 1 330 ? 47.180 38.287 -4.040 1.00 17.73 552 TRP A N 1
ATOM 2407 C CA . TRP A 1 330 ? 46.237 38.275 -5.154 1.00 17.01 552 TRP A CA 1
ATOM 2408 C C . TRP A 1 330 ? 46.015 39.700 -5.654 1.00 16.43 552 TRP A C 1
ATOM 2409 O O . TRP A 1 330 ? 46.026 39.947 -6.862 1.00 15.90 552 TRP A O 1
ATOM 2420 N N . LEU A 1 331 ? 45.811 40.630 -4.724 1.00 15.61 553 LEU A N 1
ATOM 2421 C CA . LEU A 1 331 ? 45.598 42.032 -5.070 1.00 17.43 553 LEU A CA 1
ATOM 2422 C C . LEU A 1 331 ? 46.790 42.583 -5.848 1.00 17.03 553 LEU A C 1
ATOM 2423 O O . LEU A 1 331 ? 46.615 43.294 -6.838 1.00 17.63 553 LEU A O 1
ATOM 2428 N N . ARG A 1 332 ? 48.000 42.256 -5.406 1.00 17.87 554 ARG A N 1
ATOM 2429 C CA . ARG A 1 332 ? 49.197 42.718 -6.102 1.00 19.23 554 ARG A CA 1
ATOM 2430 C C . ARG A 1 332 ? 49.219 42.103 -7.498 1.00 20.13 554 ARG A C 1
ATOM 2431 O O . ARG A 1 332 ? 49.512 42.781 -8.485 1.00 19.88 554 ARG A O 1
ATOM 2439 N N . GLN A 1 333 ? 48.900 40.813 -7.573 1.00 20.25 555 GLN A N 1
ATOM 2440 C CA . GLN A 1 333 ? 48.872 40.095 -8.843 1.00 21.77 555 GLN A CA 1
ATOM 2441 C C . GLN A 1 333 ? 47.868 40.716 -9.812 1.00 20.63 555 GLN A C 1
ATOM 2442 O O . GLN A 1 333 ? 48.089 40.728 -11.025 1.00 21.21 555 GLN A O 1
ATOM 2448 N N . GLN A 1 334 ? 46.765 41.230 -9.277 1.00 20.43 556 GLN A N 1
ATOM 2449 C CA . GLN A 1 334 ? 45.733 41.859 -10.097 1.00 20.38 556 GLN A CA 1
ATOM 2450 C C . GLN A 1 334 ? 46.228 43.184 -10.660 1.00 19.63 556 GLN A C 1
ATOM 2451 O O . GLN A 1 334 ? 45.720 43.666 -11.674 1.00 20.22 556 GLN A O 1
ATOM 2457 N N . GLY A 1 335 ? 47.219 43.768 -9.992 1.00 20.51 557 GLY A N 1
ATOM 2458 C CA . GLY A 1 335 ? 47.768 45.039 -10.429 1.00 22.11 557 GLY A CA 1
ATOM 2459 C C . GLY A 1 335 ? 47.455 46.172 -9.468 1.00 23.04 557 GLY A C 1
ATOM 2460 O O . GLY A 1 335 ? 47.750 47.333 -9.747 1.00 22.75 557 GLY A O 1
ATOM 2461 N N . LYS A 1 336 ? 46.855 45.837 -8.331 1.00 22.20 558 LYS A N 1
ATOM 2462 C CA . LYS A 1 336 ? 46.506 46.833 -7.326 1.00 23.21 558 LYS A CA 1
ATOM 2463 C C . LYS A 1 336 ? 47.720 47.206 -6.483 1.00 22.95 558 LYS A C 1
ATOM 2464 O O . LYS A 1 336 ? 48.664 46.424 -6.347 1.00 21.93 558 LYS A O 1
ATOM 2470 N N . GLU A 1 337 ? 47.686 48.407 -5.918 1.00 22.16 559 GLU A N 1
ATOM 2471 C CA . GLU A 1 337 ? 48.765 48.888 -5.067 1.00 23.23 559 GLU A CA 1
ATOM 2472 C C . GLU A 1 337 ? 48.459 48.379 -3.661 1.00 21.45 559 GLU A C 1
ATOM 2473 O O . GLU A 1 337 ? 47.349 48.561 -3.163 1.00 19.52 559 GLU A O 1
ATOM 2479 N N . VAL A 1 338 ? 49.437 47.737 -3.029 1.00 19.90 560 VAL A N 1
ATOM 2480 C CA . VAL A 1 338 ? 49.245 47.187 -1.690 1.00 19.71 560 VAL A CA 1
ATOM 2481 C C . VAL A 1 338 ? 50.306 47.688 -0.708 1.00 19.20 560 VAL A C 1
ATOM 2482 O O . VAL A 1 338 ? 51.488 47.763 -1.042 1.00 20.88 560 VAL A O 1
ATOM 2486 N N . GLY A 1 339 ? 49.868 48.036 0.499 1.00 19.19 561 GLY A N 1
ATOM 2487 C CA . GLY A 1 339 ? 50.777 48.533 1.517 1.00 18.26 561 GLY A CA 1
ATOM 2488 C C . GLY A 1 339 ? 51.655 47.456 2.125 1.00 17.82 561 GLY A C 1
ATOM 2489 O O . GLY A 1 339 ? 51.526 46.278 1.792 1.00 17.31 561 GLY A O 1
ATOM 2490 N N . GLU A 1 340 ? 52.562 47.858 3.009 1.00 16.93 562 GLU A N 1
ATOM 2491 C CA . GLU A 1 340 ? 53.450 46.902 3.657 1.00 16.86 562 GLU A CA 1
ATOM 2492 C C . GLU A 1 340 ? 52.631 45.834 4.366 1.00 15.99 562 GLU A C 1
ATOM 2493 O O . GLU A 1 340 ? 51.596 46.125 4.968 1.00 16.36 562 GLU A O 1
ATOM 2499 N N . THR A 1 341 ? 53.104 44.598 4.277 1.00 14.82 563 THR A N 1
ATOM 2500 C CA . THR A 1 341 ? 52.436 43.455 4.888 1.00 15.78 563 THR A CA 1
ATOM 2501 C C . THR A 1 341 ? 53.493 42.675 5.671 1.00 15.10 563 THR A C 1
ATOM 2502 O O . THR A 1 341 ? 54.345 42.006 5.084 1.00 14.88 563 THR A O 1
ATOM 2506 N N . LEU A 1 342 ? 53.433 42.765 6.997 1.00 14.80 564 LEU A N 1
ATOM 2507 C CA . LEU A 1 342 ? 54.413 42.097 7.852 1.00 15.31 564 LEU A CA 1
ATOM 2508 C C . LEU A 1 342 ? 53.858 40.954 8.683 1.00 13.93 564 LEU A C 1
ATOM 2509 O O . LEU A 1 342 ? 52.787 41.067 9.279 1.00 13.75 564 LEU A O 1
ATOM 2514 N N . LEU A 1 343 ? 54.605 39.858 8.732 1.00 13.80 565 LEU A N 1
ATOM 2515 C CA . LEU A 1 343 ? 54.194 38.716 9.535 1.00 14.33 565 LEU A CA 1
ATOM 2516 C C . LEU A 1 343 ? 55.237 38.365 10.584 1.00 14.11 565 LEU A C 1
ATOM 2517 O O . LEU A 1 343 ? 56.431 38.249 10.288 1.00 15.68 565 LEU A O 1
ATOM 2522 N N . TYR A 1 344 ? 54.766 38.226 11.815 1.00 14.15 566 TYR A N 1
ATOM 2523 C CA . TYR A 1 344 ? 55.595 37.820 12.938 1.00 13.97 566 TYR A CA 1
ATOM 2524 C C . TYR A 1 344 ? 55.001 36.470 13.294 1.00 13.48 566 TYR A C 1
ATOM 2525 O O . TYR A 1 344 ? 53.896 36.382 13.835 1.00 13.80 566 TYR A O 1
ATOM 2534 N N . TYR A 1 345 ? 55.734 35.426 12.934 1.00 14.03 567 TYR A N 1
ATOM 2535 C CA . TYR A 1 345 ? 55.320 34.053 13.162 1.00 14.88 567 TYR A CA 1
ATOM 2536 C C . TYR A 1 345 ? 56.320 33.398 14.102 1.00 15.80 567 TYR A C 1
ATOM 2537 O O . TYR A 1 345 ? 57.415 33.919 14.318 1.00 14.93 567 TYR A O 1
ATOM 2546 N N . GLY A 1 346 ? 55.931 32.271 14.682 1.00 13.92 568 GLY A N 1
ATOM 2547 C CA . GLY A 1 346 ? 56.826 31.568 15.579 1.00 16.06 568 GLY A CA 1
ATOM 2548 C C . GLY A 1 346 ? 56.517 30.089 15.658 1.00 16.10 568 GLY A C 1
ATOM 2549 O O . GLY A 1 346 ? 55.362 29.676 15.528 1.00 15.88 568 GLY A O 1
ATOM 2550 N N . CYS A 1 347 ? 57.558 29.285 15.837 1.00 15.50 569 CYS A N 1
ATOM 2551 C CA . CYS A 1 347 ? 57.405 27.845 15.979 1.00 16.16 569 CYS A CA 1
ATOM 2552 C C . CYS A 1 347 ? 58.568 27.363 16.832 1.00 14.89 569 CYS A C 1
ATOM 2553 O O . CYS A 1 347 ? 59.451 28.145 17.176 1.00 15.33 569 CYS A O 1
ATOM 2556 N N . ARG A 1 348 ? 58.566 26.085 17.182 1.00 15.11 570 ARG A N 1
ATOM 2557 C CA . ARG A 1 348 ? 59.621 25.536 18.024 1.00 15.89 570 ARG A CA 1
ATOM 2558 C C . ARG A 1 348 ? 60.957 25.406 17.302 1.00 16.68 570 ARG A C 1
ATOM 2559 O O . ARG A 1 348 ? 61.977 25.922 17.771 1.00 15.44 570 ARG A O 1
ATOM 2567 N N . ARG A 1 349 ? 60.950 24.728 16.158 1.00 16.59 571 ARG A N 1
ATOM 2568 C CA . ARG A 1 349 ? 62.167 24.528 15.373 1.00 18.27 571 ARG A CA 1
ATOM 2569 C C . ARG A 1 349 ? 61.865 24.636 13.881 1.00 19.37 571 ARG A C 1
ATOM 2570 O O . ARG A 1 349 ? 60.844 24.130 13.406 1.00 19.65 571 ARG A O 1
ATOM 2578 N N . SER A 1 350 ? 62.760 25.289 13.147 1.00 20.30 572 SER A N 1
ATOM 2579 C CA . SER A 1 350 ? 62.582 25.485 11.713 1.00 22.02 572 SER A CA 1
ATOM 2580 C C . SER A 1 350 ? 62.360 24.189 10.939 1.00 21.59 572 SER A C 1
ATOM 2581 O O . SER A 1 350 ? 61.647 24.181 9.939 1.00 21.70 572 SER A O 1
ATOM 2584 N N . ASP A 1 351 ? 62.965 23.098 11.400 1.00 22.78 573 ASP A N 1
ATOM 2585 C CA . ASP A 1 351 ? 62.818 21.810 10.729 1.00 24.38 573 ASP A CA 1
ATOM 2586 C C . ASP A 1 351 ? 61.904 20.857 11.497 1.00 24.13 573 ASP A C 1
ATOM 2587 O O . ASP A 1 351 ? 61.992 19.636 11.348 1.00 23.60 573 ASP A O 1
ATOM 2592 N N . GLU A 1 352 ? 61.023 21.416 12.318 1.00 21.74 574 GLU A N 1
ATOM 2593 C CA . GLU A 1 352 ? 60.102 20.602 13.095 1.00 22.01 574 GLU A CA 1
ATOM 2594 C C . GLU A 1 352 ? 58.648 20.977 12.840 1.00 20.26 574 GLU A C 1
ATOM 2595 O O . GLU A 1 352 ? 57.861 20.150 12.379 1.00 21.15 574 GLU A O 1
ATOM 2601 N N . ASP A 1 353 ? 58.300 22.227 13.134 1.00 18.44 575 ASP A N 1
ATOM 2602 C CA . ASP A 1 353 ? 56.923 22.680 12.975 1.00 17.31 575 ASP A CA 1
ATOM 2603 C C . ASP A 1 353 ? 56.738 24.070 12.371 1.00 16.53 575 ASP A C 1
ATOM 2604 O O . ASP A 1 353 ? 55.898 24.842 12.830 1.00 15.61 575 ASP A O 1
ATOM 2609 N N . TYR A 1 354 ? 57.514 24.379 11.338 1.00 15.93 576 TYR A N 1
ATOM 2610 C CA . TYR A 1 354 ? 57.415 25.669 10.665 1.00 14.65 576 TYR A CA 1
ATOM 2611 C C . TYR A 1 354 ? 56.280 25.542 9.641 1.00 15.03 576 TYR A C 1
ATOM 2612 O O . TYR A 1 354 ? 56.479 25.086 8.520 1.00 15.51 576 TYR A O 1
ATOM 2621 N N . LEU A 1 355 ? 55.084 25.953 10.045 1.00 14.92 577 LEU A N 1
ATOM 2622 C CA . LEU A 1 355 ? 53.906 25.858 9.186 1.00 14.70 577 LEU A CA 1
ATOM 2623 C C . LEU A 1 355 ? 53.973 26.738 7.944 1.00 14.74 577 LEU A C 1
ATOM 2624 O O . LEU A 1 355 ? 54.371 27.902 8.018 1.00 14.74 577 LEU A O 1
ATOM 2629 N N . TYR A 1 356 ? 53.578 26.167 6.807 1.00 12.89 578 TYR A N 1
ATOM 2630 C CA . TYR A 1 356 ? 53.564 26.880 5.528 1.00 14.37 578 TYR A CA 1
ATOM 2631 C C . TYR A 1 356 ? 54.905 27.518 5.203 1.00 15.12 578 TYR A C 1
ATOM 2632 O O . TYR A 1 356 ? 54.961 28.584 4.585 1.00 15.22 578 TYR A O 1
ATOM 2641 N N . ARG A 1 357 ? 55.987 26.860 5.605 1.00 16.00 579 ARG A N 1
ATOM 2642 C CA . ARG A 1 357 ? 57.317 27.395 5.350 1.00 16.33 579 ARG A CA 1
ATOM 2643 C C . ARG A 1 357 ? 57.530 27.683 3.866 1.00 16.38 579 ARG A C 1
ATOM 2644 O O . ARG A 1 357 ? 58.051 28.738 3.503 1.00 16.39 579 ARG A O 1
ATOM 2652 N N . GLU A 1 358 ? 57.126 26.752 3.008 1.00 17.37 580 GLU A N 1
ATOM 2653 C CA . GLU A 1 358 ? 57.297 26.944 1.572 1.00 18.50 580 GLU A CA 1
ATOM 2654 C C . GLU A 1 358 ? 56.448 28.089 1.031 1.00 17.17 580 GLU A C 1
ATOM 2655 O O . GLU A 1 358 ? 56.952 28.963 0.322 1.00 17.13 580 GLU A O 1
ATOM 2661 N N . GLU A 1 359 ? 55.162 28.081 1.360 1.00 16.55 581 GLU A N 1
ATOM 2662 C CA . GLU A 1 359 ? 54.254 29.121 0.896 1.00 15.18 581 GLU A CA 1
ATOM 2663 C C . GLU A 1 359 ? 54.691 30.511 1.356 1.00 14.57 581 GLU A C 1
ATOM 2664 O O . GLU A 1 359 ? 54.694 31.462 0.571 1.00 14.48 581 GLU A O 1
ATOM 2670 N N . LEU A 1 360 ? 55.059 30.629 2.627 1.00 13.70 582 LEU A N 1
ATOM 2671 C CA . LEU A 1 360 ? 55.482 31.915 3.172 1.00 14.08 582 LEU A CA 1
ATOM 2672 C C . LEU A 1 360 ? 56.764 32.410 2.514 1.00 14.65 582 LEU A C 1
ATOM 2673 O O . LEU A 1 360 ? 56.911 33.600 2.243 1.00 15.36 582 LEU A O 1
ATOM 2678 N N . ALA A 1 361 ? 57.685 31.493 2.251 1.00 15.44 583 ALA A N 1
ATOM 2679 C CA . ALA A 1 361 ? 58.939 31.853 1.606 1.00 17.41 583 ALA A CA 1
ATOM 2680 C C . ALA A 1 361 ? 58.651 32.424 0.220 1.00 18.44 583 ALA A C 1
ATOM 2681 O O . ALA A 1 361 ? 59.253 33.418 -0.185 1.00 18.48 583 ALA A O 1
ATOM 2683 N N . GLN A 1 362 ? 57.724 31.799 -0.502 1.00 17.73 584 GLN A N 1
ATOM 2684 C CA . GLN A 1 362 ? 57.365 32.264 -1.837 1.00 17.72 584 GLN A CA 1
ATOM 2685 C C . GLN A 1 362 ? 56.693 33.635 -1.774 1.00 17.35 584 GLN A C 1
ATOM 2686 O O . GLN A 1 362 ? 57.015 34.526 -2.560 1.00 17.32 584 GLN A O 1
ATOM 2692 N N . PHE A 1 363 ? 55.760 33.809 -0.841 1.00 16.12 585 PHE A N 1
ATOM 2693 C CA . PHE A 1 363 ? 55.084 35.095 -0.697 1.00 16.55 585 PHE A CA 1
ATOM 2694 C C . PHE A 1 363 ? 56.111 36.187 -0.412 1.00 17.19 585 PHE A C 1
ATOM 2695 O O . PHE A 1 363 ? 55.970 37.316 -0.880 1.00 17.77 585 PHE A O 1
ATOM 2703 N N . HIS A 1 364 ? 57.135 35.846 0.367 1.00 17.27 586 HIS A N 1
ATOM 2704 C CA . HIS A 1 364 ? 58.188 36.798 0.709 1.00 18.21 586 HIS A CA 1
ATOM 2705 C C . HIS A 1 364 ? 59.025 37.130 -0.526 1.00 19.19 586 HIS A C 1
ATOM 2706 O O . HIS A 1 364 ? 59.265 38.300 -0.827 1.00 18.41 586 HIS A O 1
ATOM 2713 N N . ARG A 1 365 ? 59.468 36.095 -1.233 1.00 18.70 587 ARG A N 1
ATOM 2714 C CA . ARG A 1 365 ? 60.271 36.285 -2.437 1.00 21.11 587 ARG A CA 1
ATOM 2715 C C . ARG A 1 365 ? 59.533 37.094 -3.496 1.00 20.76 587 ARG A C 1
ATOM 2716 O O . ARG A 1 365 ? 60.131 37.940 -4.158 1.00 21.97 587 ARG A O 1
ATOM 2724 N N . ASP A 1 366 ? 58.236 36.849 -3.652 1.00 20.08 588 ASP A N 1
ATOM 2725 C CA . ASP A 1 366 ? 57.455 37.577 -4.650 1.00 21.34 588 ASP A CA 1
ATOM 2726 C C . ASP A 1 366 ? 57.096 39.001 -4.231 1.00 20.67 588 ASP A C 1
ATOM 2727 O O . ASP A 1 366 ? 56.623 39.788 -5.049 1.00 21.22 588 ASP A O 1
ATOM 2732 N N . GLY A 1 367 ? 57.313 39.328 -2.961 1.00 20.29 589 GLY A N 1
ATOM 2733 C CA . GLY A 1 367 ? 57.014 40.668 -2.491 1.00 19.70 589 GLY A CA 1
ATOM 2734 C C . GLY A 1 367 ? 55.666 40.843 -1.816 1.00 19.49 589 GLY A C 1
ATOM 2735 O O . GLY A 1 367 ? 55.353 41.930 -1.335 1.00 21.83 589 GLY A O 1
ATOM 2736 N N . ALA A 1 368 ? 54.863 39.785 -1.782 1.00 20.10 590 ALA A N 1
ATOM 2737 C CA . ALA A 1 368 ? 53.550 39.848 -1.144 1.00 19.96 590 ALA A CA 1
ATOM 2738 C C . ALA A 1 368 ? 53.739 40.088 0.353 1.00 19.73 590 ALA A C 1
ATOM 2739 O O . ALA A 1 368 ? 53.025 40.883 0.969 1.00 21.44 590 ALA A O 1
ATOM 2741 N N . LEU A 1 369 ? 54.705 39.383 0.928 1.00 18.48 591 LEU A N 1
ATOM 2742 C CA . LEU A 1 369 ? 55.033 39.525 2.339 1.00 19.00 591 LEU A CA 1
ATOM 2743 C C . LEU A 1 369 ? 56.244 40.440 2.394 1.00 19.49 591 LEU A C 1
ATOM 2744 O O . LEU A 1 369 ? 57.329 40.047 1.973 1.00 20.86 591 LEU A O 1
ATOM 2749 N N . THR A 1 370 ? 56.054 41.657 2.893 1.00 18.57 592 THR A N 1
ATOM 2750 C CA . THR A 1 370 ? 57.141 42.630 2.989 1.00 20.42 592 THR A CA 1
ATOM 2751 C C . THR A 1 370 ? 58.230 42.107 3.919 1.00 20.81 592 THR A C 1
ATOM 2752 O O . THR A 1 370 ? 59.422 42.196 3.618 1.00 20.11 592 THR A O 1
ATOM 2756 N N . GLN A 1 371 ? 57.810 41.572 5.060 1.00 20.45 593 GLN A N 1
ATOM 2757 C CA . GLN A 1 371 ? 58.740 41.013 6.026 1.00 19.06 593 GLN A CA 1
ATOM 2758 C C . GLN A 1 371 ? 58.184 39.711 6.581 1.00 18.01 593 GLN A C 1
ATOM 2759 O O . GLN A 1 371 ? 56.980 39.592 6.840 1.00 17.29 593 GLN A O 1
ATOM 2765 N N . LEU A 1 372 ? 59.070 38.736 6.740 1.00 17.71 594 LEU A N 1
ATOM 2766 C CA . LEU A 1 372 ? 58.719 37.439 7.300 1.00 16.70 594 LEU A CA 1
ATOM 2767 C C . LEU A 1 372 ? 59.666 37.262 8.476 1.00 16.47 594 LEU A C 1
ATOM 2768 O O . LEU A 1 372 ? 60.818 36.848 8.315 1.00 17.95 594 LEU A O 1
ATOM 2773 N N . ASN A 1 373 ? 59.176 37.605 9.660 1.00 16.98 595 ASN A N 1
ATOM 2774 C CA . ASN A 1 373 ? 59.974 37.520 10.875 1.00 17.84 595 ASN A CA 1
ATOM 2775 C C . ASN A 1 373 ? 59.522 36.321 11.690 1.00 17.40 595 ASN A C 1
ATOM 2776 O O . ASN A 1 373 ? 58.397 36.283 12.182 1.00 16.99 595 ASN A O 1
ATOM 2781 N N . VAL A 1 374 ? 60.411 35.343 11.829 1.00 16.59 596 VAL A N 1
ATOM 2782 C CA . VAL A 1 374 ? 60.088 34.114 12.539 1.00 15.38 596 VAL A CA 1
ATOM 2783 C C . VAL A 1 374 ? 60.939 33.848 13.775 1.00 15.97 596 VAL A C 1
ATOM 2784 O O . VAL A 1 374 ? 62.168 33.873 13.722 1.00 17.03 596 VAL A O 1
ATOM 2788 N N . ALA A 1 375 ? 60.258 33.587 14.883 1.00 15.01 597 ALA A N 1
ATOM 2789 C CA . ALA A 1 375 ? 60.910 33.299 16.153 1.00 14.61 597 ALA A CA 1
ATOM 2790 C C . ALA A 1 375 ? 60.919 31.792 16.385 1.00 15.92 597 ALA A C 1
ATOM 2791 O O . ALA A 1 375 ? 59.862 31.177 16.538 1.00 15.05 597 ALA A O 1
ATOM 2793 N N . PHE A 1 376 ? 62.109 31.200 16.385 1.00 16.08 598 PHE A N 1
ATOM 2794 C CA . PHE A 1 376 ? 62.259 29.768 16.621 1.00 14.10 598 PHE A CA 1
ATOM 2795 C C . PHE A 1 376 ? 62.549 29.640 18.111 1.00 15.46 598 PHE A C 1
ATOM 2796 O O . PHE A 1 376 ? 63.681 29.840 18.561 1.00 15.42 598 PHE A O 1
ATOM 2804 N N . SER A 1 377 ? 61.511 29.308 18.872 1.00 15.76 599 SER A N 1
ATOM 2805 C CA . SER A 1 377 ? 61.601 29.222 20.325 1.00 14.78 599 SER A CA 1
ATOM 2806 C C . SER A 1 377 ? 62.503 28.170 20.961 1.00 15.94 599 SER A C 1
ATOM 2807 O O . SER A 1 377 ? 62.912 28.346 22.108 1.00 15.97 599 SER A O 1
ATOM 2810 N N . ARG A 1 378 ? 62.819 27.093 20.249 1.00 15.64 600 ARG A N 1
ATOM 2811 C CA . ARG A 1 378 ? 63.655 26.053 20.847 1.00 15.66 600 ARG A CA 1
ATOM 2812 C C . ARG A 1 378 ? 64.950 25.750 20.106 1.00 17.17 600 ARG A C 1
ATOM 2813 O O . ARG A 1 378 ? 65.539 24.683 20.291 1.00 18.38 600 ARG A O 1
ATOM 2821 N N . GLU A 1 379 ? 65.408 26.687 19.281 1.00 17.97 601 GLU A N 1
ATOM 2822 C CA . GLU A 1 379 ? 66.650 26.478 18.545 1.00 20.43 601 GLU A CA 1
ATOM 2823 C C . GLU A 1 379 ? 67.879 26.945 19.315 1.00 19.78 601 GLU A C 1
ATOM 2824 O O . GLU A 1 379 ? 69.002 26.875 18.818 1.00 22.23 601 GLU A O 1
ATOM 2830 N N . GLN A 1 380 ? 67.649 27.424 20.531 1.00 18.87 602 GLN A N 1
ATOM 2831 C CA . GLN A 1 380 ? 68.717 27.867 21.415 1.00 20.21 602 GLN A CA 1
ATOM 2832 C C . GLN A 1 380 ? 68.279 27.496 22.821 1.00 20.81 602 GLN A C 1
ATOM 2833 O O . GLN A 1 380 ? 67.144 27.063 23.024 1.00 21.23 602 GLN A O 1
ATOM 2839 N N . SER A 1 381 ? 69.167 27.657 23.793 1.00 21.24 603 SER A N 1
ATOM 2840 C CA . SER A 1 381 ? 68.844 27.298 25.166 1.00 22.26 603 SER A CA 1
ATOM 2841 C C . SER A 1 381 ? 67.668 28.077 25.746 1.00 21.67 603 SER A C 1
ATOM 2842 O O . SER A 1 381 ? 66.827 27.513 26.450 1.00 23.05 603 SER A O 1
ATOM 2845 N N . HIS A 1 382 ? 67.610 29.369 25.444 1.00 19.17 604 HIS A N 1
ATOM 2846 C CA . HIS A 1 382 ? 66.547 30.233 25.943 1.00 18.24 604 HIS A CA 1
ATOM 2847 C C . HIS A 1 382 ? 65.400 30.361 24.943 1.00 17.90 604 HIS A C 1
ATOM 2848 O O . HIS A 1 382 ? 65.500 29.905 23.802 1.00 17.04 604 HIS A O 1
ATOM 2855 N N . LYS A 1 383 ? 64.317 30.993 25.381 1.00 17.65 605 LYS A N 1
ATOM 2856 C CA . LYS A 1 383 ? 63.149 31.195 24.530 1.00 18.05 605 LYS A CA 1
ATOM 2857 C C . LYS A 1 383 ? 63.272 32.457 23.689 1.00 18.55 605 LYS A C 1
ATOM 2858 O O . LYS A 1 383 ? 63.738 33.495 24.163 1.00 18.12 605 LYS A O 1
ATOM 2864 N N . VAL A 1 384 ? 62.857 32.341 22.432 1.00 17.50 606 VAL A N 1
ATOM 2865 C CA . VAL A 1 384 ? 62.829 33.454 21.493 1.00 16.91 606 VAL A CA 1
ATOM 2866 C C . VAL A 1 384 ? 61.400 33.402 20.956 1.00 16.59 606 VAL A C 1
ATOM 2867 O O . VAL A 1 384 ? 61.011 32.428 20.306 1.00 16.43 606 VAL A O 1
ATOM 2871 N N . TYR A 1 385 ? 6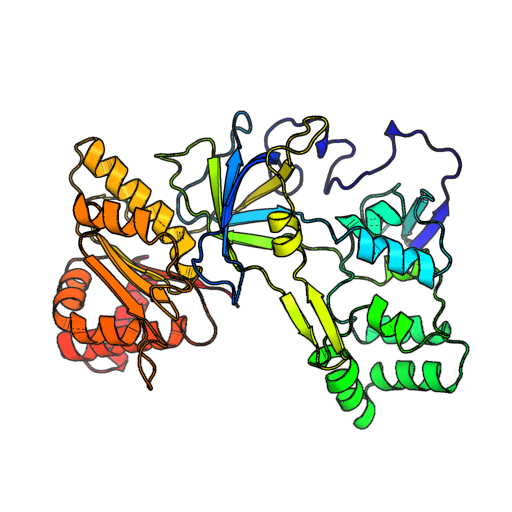0.629 34.441 21.263 1.00 15.53 607 TYR A N 1
ATOM 2872 C CA . TYR A 1 385 ? 59.225 34.545 20.874 1.00 15.85 607 TYR A CA 1
ATOM 2873 C C . TYR A 1 385 ? 58.969 35.727 19.945 1.00 15.40 607 TYR A C 1
ATOM 2874 O O . TYR A 1 385 ? 59.834 36.590 19.769 1.00 16.08 607 TYR A O 1
ATOM 2883 N N . VAL A 1 386 ? 57.770 35.777 19.370 1.00 15.93 608 VAL A N 1
ATOM 2884 C CA . VAL A 1 386 ? 57.422 36.863 18.461 1.00 15.79 608 VAL A CA 1
ATOM 2885 C C . VAL A 1 386 ? 57.596 38.250 19.082 1.00 15.38 608 VAL A C 1
ATOM 2886 O O . VAL A 1 386 ? 58.042 39.176 18.397 1.00 15.96 608 VAL A O 1
ATOM 2890 N N . GLN A 1 387 ? 57.270 38.401 20.366 1.00 15.90 609 GLN A N 1
ATOM 2891 C CA . GLN A 1 387 ? 57.405 39.708 21.003 1.00 16.74 609 GLN A CA 1
ATOM 2892 C C . GLN A 1 387 ? 58.852 40.187 21.071 1.00 16.78 609 GLN A C 1
ATOM 2893 O O . GLN A 1 387 ? 59.106 41.393 21.105 1.00 16.37 609 GLN A O 1
ATOM 2899 N N . HIS A 1 388 ? 59.798 39.255 21.082 1.00 16.56 610 HIS A N 1
ATOM 2900 C CA . HIS A 1 388 ? 61.205 39.632 21.113 1.00 16.42 610 HIS A CA 1
ATOM 2901 C C . HIS A 1 388 ? 61.544 40.276 19.776 1.00 17.49 610 HIS A C 1
ATOM 2902 O O . HIS A 1 388 ? 62.277 41.265 19.718 1.00 17.93 610 HIS A O 1
ATOM 2909 N N . LEU A 1 389 ? 60.997 39.717 18.698 1.00 16.89 611 LEU A N 1
ATOM 2910 C CA . LEU A 1 389 ? 61.245 40.250 17.363 1.00 17.69 611 LEU A CA 1
ATOM 2911 C C . LEU A 1 389 ? 60.534 41.586 17.191 1.00 18.64 611 LEU A C 1
ATOM 2912 O O . LEU A 1 389 ? 61.061 42.499 16.556 1.00 18.36 611 LEU A O 1
ATOM 2917 N N . LEU A 1 390 ? 59.337 41.701 17.761 1.00 15.98 612 LEU A N 1
ATOM 2918 C CA . LEU A 1 390 ? 58.581 42.945 17.683 1.00 16.92 612 LEU A CA 1
ATOM 2919 C C . LEU A 1 390 ? 59.383 44.076 18.325 1.00 17.77 612 LEU A C 1
ATOM 2920 O O . LEU A 1 390 ? 59.540 45.151 17.739 1.00 18.74 612 LEU A O 1
ATOM 2925 N N . LYS A 1 391 ? 59.898 43.826 19.526 1.00 18.61 613 LYS A N 1
ATOM 2926 C CA . LYS A 1 391 ? 60.667 44.838 20.238 1.00 20.14 613 LYS A CA 1
ATOM 2927 C C . LYS A 1 391 ? 61.918 45.244 19.468 1.00 20.48 613 LYS A C 1
ATOM 2928 O O . LYS A 1 391 ? 62.273 46.420 19.434 1.00 19.90 613 LYS A O 1
ATOM 2934 N N . GLN A 1 392 ? 62.582 44.275 18.846 1.00 19.09 614 GLN A N 1
ATOM 2935 C CA . GLN A 1 392 ? 63.788 44.566 18.083 1.00 20.90 614 GLN A CA 1
ATOM 2936 C C . GLN A 1 392 ? 63.461 45.369 16.824 1.00 20.88 614 GLN A C 1
ATOM 2937 O O . GLN A 1 392 ? 64.340 46.007 16.242 1.00 22.61 614 GLN A O 1
ATOM 2943 N N . ASP A 1 393 ? 62.191 45.348 16.422 1.00 18.47 615 ASP A N 1
ATOM 2944 C CA . ASP A 1 393 ? 61.724 46.092 15.251 1.00 19.09 615 ASP A CA 1
ATOM 2945 C C . ASP A 1 393 ? 60.894 47.296 15.698 1.00 17.67 615 ASP A C 1
ATOM 2946 O O . ASP A 1 393 ? 60.128 47.856 14.912 1.00 19.35 615 ASP A O 1
ATOM 2951 N N . ARG A 1 394 ? 61.052 47.697 16.955 1.00 18.54 616 ARG A N 1
ATOM 2952 C CA . ARG A 1 394 ? 60.284 48.804 17.514 1.00 18.55 616 ARG A CA 1
ATOM 2953 C C . ARG A 1 394 ? 60.230 50.077 16.667 1.00 19.38 61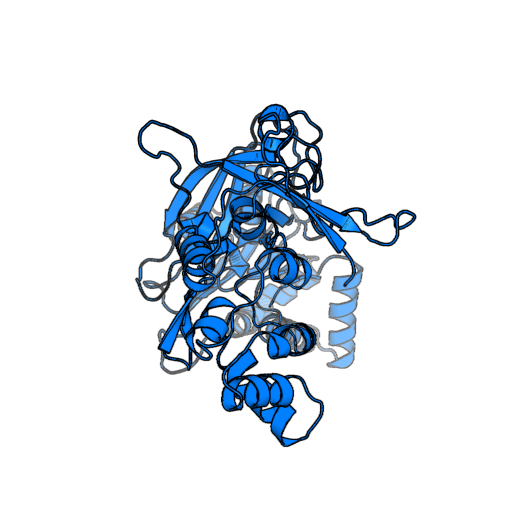6 ARG A C 1
ATOM 2954 O O . ARG A 1 394 ? 59.177 50.705 16.558 1.00 18.30 616 ARG A O 1
ATOM 2962 N N . GLU A 1 395 ? 61.351 50.459 16.065 1.00 19.54 617 GLU A N 1
ATOM 2963 C CA . GLU A 1 395 ? 61.387 51.671 15.251 1.00 20.52 617 GLU A CA 1
ATOM 2964 C C . GLU A 1 395 ? 60.435 51.643 14.061 1.00 19.81 617 GLU A C 1
ATOM 2965 O O . GLU A 1 395 ? 59.593 52.530 13.907 1.00 20.55 617 GLU A O 1
ATOM 2971 N N . HIS A 1 396 ? 60.568 50.631 13.214 1.00 20.21 618 HIS A N 1
ATOM 2972 C CA . HIS A 1 396 ? 59.709 50.530 12.045 1.00 19.90 618 HIS A CA 1
ATOM 2973 C C . HIS A 1 396 ? 58.244 50.310 12.416 1.00 20.37 618 HIS A C 1
ATOM 2974 O O . HIS A 1 396 ? 57.350 50.885 11.796 1.00 19.53 618 HIS A O 1
ATOM 2981 N N . LEU A 1 397 ? 57.991 49.489 13.431 1.00 18.88 619 LEU A N 1
ATOM 2982 C CA . LEU A 1 397 ? 56.619 49.231 13.836 1.00 19.57 619 LEU A CA 1
ATOM 2983 C C . LEU A 1 397 ? 55.929 50.513 14.288 1.00 19.72 619 LEU A C 1
ATOM 2984 O O . LEU A 1 397 ? 54.771 50.750 13.945 1.00 20.96 619 LEU A O 1
ATOM 2989 N N . TRP A 1 398 ? 56.639 51.346 15.045 1.00 20.44 620 TRP A N 1
ATOM 2990 C CA . TRP A 1 398 ? 56.071 52.610 15.508 1.00 21.11 620 TRP A CA 1
ATOM 2991 C C . TRP A 1 398 ? 55.719 53.472 14.299 1.00 21.45 620 TRP A C 1
ATOM 2992 O O . TRP A 1 398 ? 54.648 54.074 14.236 1.00 21.80 620 TRP A O 1
ATOM 3003 N N . LYS A 1 399 ? 56.634 53.523 13.341 1.00 21.48 621 LYS A N 1
ATOM 3004 C CA . LYS A 1 399 ? 56.431 54.295 12.126 1.00 21.39 621 LYS A CA 1
ATOM 3005 C C . LYS A 1 399 ? 55.153 53.828 11.436 1.00 21.78 621 LYS A C 1
ATOM 3006 O O . LYS A 1 399 ? 54.314 54.635 11.043 1.00 20.93 621 LYS A O 1
ATOM 3012 N N . LEU A 1 400 ? 55.009 52.516 11.299 1.00 21.63 622 LEU A N 1
ATOM 3013 C CA . LEU A 1 400 ? 53.834 51.949 10.654 1.00 21.13 622 LEU A CA 1
ATOM 3014 C C . LEU A 1 400 ? 52.561 52.242 11.438 1.00 19.86 622 LEU A C 1
ATOM 3015 O O . LEU A 1 400 ? 51.534 52.584 10.857 1.00 19.79 622 LEU A O 1
ATOM 3020 N N . ILE A 1 401 ? 52.629 52.110 12.759 1.00 19.03 623 ILE A N 1
ATOM 3021 C CA . ILE A 1 401 ? 51.469 52.371 13.599 1.00 20.76 623 ILE A CA 1
ATOM 3022 C C . ILE A 1 401 ? 51.049 53.836 13.497 1.00 21.97 623 ILE A C 1
ATOM 3023 O O . ILE A 1 401 ? 49.869 54.140 13.321 1.00 22.17 623 ILE A O 1
ATOM 3028 N N . GLU A 1 402 ? 52.012 54.745 13.605 1.00 23.00 624 GLU A N 1
ATOM 3029 C CA . GLU A 1 402 ? 51.707 56.166 13.493 1.00 24.51 624 GLU A CA 1
ATOM 3030 C C . GLU A 1 402 ? 51.118 56.453 12.118 1.00 23.71 624 GLU A C 1
ATOM 3031 O O . GLU A 1 402 ? 50.314 57.372 11.957 1.00 23.93 624 GLU A O 1
ATOM 3037 N N . GLY A 1 403 ? 51.519 55.649 11.135 1.00 23.12 625 GLY A N 1
ATOM 3038 C CA . GLY A 1 403 ? 51.032 55.815 9.777 1.00 22.20 625 GLY A CA 1
ATOM 3039 C C . GLY A 1 403 ? 49.651 55.232 9.521 1.00 22.10 625 GLY A C 1
ATOM 3040 O O . GLY A 1 403 ? 49.158 55.272 8.393 1.00 23.54 625 GLY A O 1
ATOM 3041 N N . GLY A 1 404 ? 49.029 54.673 10.556 1.00 21.55 626 GLY A N 1
ATOM 3042 C CA . GLY A 1 404 ? 47.697 54.114 10.404 1.00 21.23 626 GLY A CA 1
ATOM 3043 C C . GLY A 1 404 ? 47.616 52.617 10.159 1.00 19.82 626 GLY A C 1
ATOM 3044 O O . GLY A 1 404 ? 46.565 52.109 9.769 1.00 19.72 626 GLY A O 1
ATOM 3045 N N . ALA A 1 405 ? 48.712 51.902 10.390 1.00 19.62 627 ALA A N 1
ATOM 3046 C CA . ALA A 1 405 ? 48.722 50.457 10.175 1.00 18.78 627 ALA A CA 1
ATOM 3047 C C . ALA A 1 405 ? 47.755 49.724 11.103 1.00 18.04 627 ALA A C 1
ATOM 3048 O O . ALA A 1 405 ? 47.439 50.196 12.194 1.00 17.86 627 ALA A O 1
ATOM 3050 N N . HIS A 1 406 ? 47.285 48.565 10.655 1.00 17.45 628 HIS A N 1
ATOM 3051 C CA . HIS A 1 406 ? 46.379 47.738 11.447 1.00 16.80 628 HIS A CA 1
ATOM 3052 C C . HIS A 1 406 ? 47.197 46.613 12.069 1.00 16.40 628 HIS A C 1
ATOM 3053 O O . HIS A 1 406 ? 48.032 46.004 11.401 1.00 16.53 628 HIS A O 1
ATOM 3060 N N . ILE A 1 407 ? 46.959 46.343 13.347 1.00 16.08 629 ILE A N 1
ATOM 3061 C CA . ILE A 1 407 ? 47.661 45.276 14.048 1.00 15.40 629 ILE A CA 1
ATOM 3062 C C . ILE A 1 407 ? 46.695 44.118 14.272 1.00 15.60 629 ILE A C 1
ATOM 3063 O O . ILE A 1 407 ? 45.531 44.331 14.617 1.00 16.23 629 ILE A O 1
ATOM 3068 N N . TYR A 1 408 ? 47.179 42.899 14.069 1.00 14.12 630 TYR A N 1
ATOM 3069 C CA . TYR A 1 408 ? 46.363 41.710 14.270 1.00 14.43 630 TYR A CA 1
ATOM 3070 C C . TYR A 1 408 ? 47.134 40.703 15.102 1.00 14.10 630 TYR A C 1
ATOM 3071 O O . TYR A 1 408 ? 48.306 40.449 14.839 1.00 13.51 630 TYR A O 1
ATOM 3080 N N . VAL A 1 409 ? 46.475 40.133 16.106 1.00 12.94 631 VAL A N 1
ATOM 3081 C CA . VAL A 1 409 ? 47.096 39.127 16.953 1.00 14.50 631 VAL A CA 1
ATOM 3082 C C . VAL A 1 409 ? 46.171 37.918 16.975 1.00 14.28 631 VAL A C 1
ATOM 3083 O O . VAL A 1 409 ? 44.973 38.050 17.224 1.00 15.30 631 VAL A O 1
ATOM 3087 N N . CYS A 1 410 ? 46.733 36.747 16.695 1.00 14.22 632 CYS A N 1
ATOM 3088 C CA . CYS A 1 410 ? 45.965 35.508 16.670 1.00 14.61 632 CYS A CA 1
ATOM 3089 C C . CYS A 1 410 ? 46.727 34.359 17.309 1.00 14.90 632 CYS A C 1
ATOM 3090 O O . CYS A 1 410 ? 47.939 34.238 17.148 1.00 14.98 632 CYS A O 1
ATOM 3093 N N . GLY A 1 411 ? 46.005 33.508 18.028 1.00 17.44 633 GLY A N 1
ATOM 3094 C CA . GLY A 1 411 ? 46.643 32.369 18.656 1.00 19.15 633 GLY A CA 1
ATOM 3095 C C . GLY A 1 411 ? 46.265 32.210 20.113 1.00 21.34 633 GLY A C 1
ATOM 3096 O O . GLY A 1 411 ? 45.107 32.388 20.492 1.00 21.88 633 GLY A O 1
ATOM 3097 N N . ASP A 1 412 ? 47.263 31.882 20.926 1.00 23.16 634 ASP A N 1
ATOM 3098 C CA . ASP A 1 412 ? 47.099 31.666 22.360 1.00 24.52 634 ASP A CA 1
ATOM 3099 C C . ASP A 1 412 ? 46.654 32.899 23.149 1.00 25.27 634 ASP A C 1
ATOM 3100 O O . ASP A 1 412 ? 47.350 33.915 23.188 1.00 24.54 634 ASP A O 1
ATOM 3105 N N . ALA A 1 413 ? 45.506 32.788 23.807 1.00 26.14 635 ALA A N 1
ATOM 3106 C CA . ALA A 1 413 ? 44.966 33.886 24.600 1.00 27.14 635 ALA A CA 1
ATOM 3107 C C . ALA A 1 413 ? 45.465 33.855 26.044 1.00 28.51 635 ALA A C 1
ATOM 3108 O O . ALA A 1 413 ? 45.328 34.834 26.774 1.00 29.75 635 ALA A O 1
ATOM 3110 N N . ARG A 1 414 ? 46.044 32.731 26.450 1.00 29.85 636 ARG A N 1
ATOM 3111 C CA . ARG A 1 414 ? 46.534 32.578 27.817 1.00 29.90 636 ARG A CA 1
ATOM 3112 C C . ARG A 1 414 ? 47.690 33.505 28.176 1.00 29.73 636 ARG A C 1
ATOM 3113 O O . ARG A 1 414 ? 47.596 34.287 29.127 1.00 31.20 636 ARG A O 1
ATOM 3121 N N . ASN A 1 415 ? 48.778 33.424 27.417 1.00 27.37 637 ASN A N 1
ATOM 3122 C CA . ASN A 1 415 ? 49.951 34.245 27.695 1.00 24.81 637 ASN A CA 1
ATOM 3123 C C . ASN A 1 415 ? 50.427 35.070 26.509 1.00 22.28 637 ASN A C 1
ATOM 3124 O O . ASN A 1 415 ? 50.736 36.253 26.651 1.00 22.37 637 ASN A O 1
ATOM 3129 N N . MET A 1 416 ? 50.492 34.439 25.344 1.00 19.82 638 MET A N 1
ATOM 3130 C CA . MET A 1 416 ? 50.962 35.101 24.133 1.00 18.31 638 MET A CA 1
ATOM 3131 C C . MET A 1 416 ? 50.274 36.432 23.840 1.00 18.94 638 MET A C 1
ATOM 3132 O O . MET A 1 416 ? 50.941 37.458 23.697 1.00 18.14 638 MET A O 1
ATOM 3137 N N . ALA A 1 417 ? 48.948 36.423 23.760 1.00 17.58 639 ALA A N 1
ATOM 3138 C CA . ALA A 1 417 ? 48.203 37.641 23.460 1.00 18.43 639 ALA A CA 1
ATOM 3139 C C . ALA A 1 417 ? 48.525 38.779 24.424 1.00 18.05 639 ALA A C 1
ATOM 3140 O O . ALA A 1 417 ? 48.712 39.921 24.004 1.00 18.63 639 ALA A O 1
ATOM 3142 N N . ARG A 1 418 ? 48.589 38.465 25.715 1.00 18.69 640 ARG A N 1
ATOM 3143 C CA . ARG A 1 418 ? 48.894 39.469 26.730 1.00 18.88 640 ARG A CA 1
ATOM 3144 C C . ARG A 1 418 ? 50.331 39.963 26.620 1.00 17.92 640 ARG A C 1
ATOM 3145 O O . ARG A 1 418 ? 50.588 41.162 26.733 1.00 18.07 640 ARG A O 1
ATOM 3153 N N . ASP A 1 419 ? 51.264 39.040 26.408 1.00 16.48 641 ASP A N 1
ATOM 3154 C CA . ASP A 1 419 ? 52.672 39.409 26.279 1.00 17.18 641 ASP A CA 1
ATOM 3155 C C . ASP A 1 419 ? 52.885 40.316 25.078 1.00 18.16 641 ASP A C 1
ATOM 3156 O O . ASP A 1 419 ? 53.659 41.273 25.139 1.00 18.08 641 ASP A O 1
ATOM 3161 N N . VAL A 1 420 ? 52.209 40.000 23.981 1.00 18.38 642 VAL A N 1
ATOM 3162 C CA . VAL A 1 420 ? 52.319 40.791 22.769 1.00 16.86 642 VAL A CA 1
ATOM 3163 C C . VAL A 1 420 ? 51.724 42.174 22.986 1.00 17.85 642 VAL A C 1
ATOM 3164 O O . VAL A 1 420 ? 52.296 43.175 22.558 1.00 18.84 642 VAL A O 1
ATOM 3168 N N . GLN A 1 421 ? 50.584 42.233 23.669 1.00 18.01 643 GLN A N 1
ATOM 3169 C CA . GLN A 1 421 ? 49.934 43.507 23.928 1.00 20.03 643 GLN A CA 1
ATOM 3170 C C . GLN A 1 421 ? 50.831 44.394 24.786 1.00 19.97 643 GLN A C 1
ATOM 3171 O O . GLN A 1 421 ? 50.948 45.596 24.537 1.00 19.59 643 GLN A O 1
ATOM 3177 N N . ASN A 1 422 ? 51.470 43.801 25.790 1.00 19.36 644 ASN A N 1
ATOM 3178 C CA . ASN A 1 422 ? 52.360 44.561 26.661 1.00 20.24 644 ASN A CA 1
ATOM 3179 C C . ASN A 1 422 ? 53.579 45.064 25.893 1.00 20.38 644 ASN A C 1
ATOM 3180 O O . ASN A 1 422 ? 54.110 46.135 26.189 1.00 21.06 644 ASN A O 1
ATOM 3185 N N . THR A 1 423 ? 54.017 44.293 24.902 1.00 18.67 645 THR A N 1
ATOM 3186 C CA . THR A 1 423 ? 55.163 44.682 24.089 1.00 18.91 645 THR A CA 1
ATOM 3187 C C . THR A 1 423 ? 54.794 45.890 23.237 1.00 18.77 645 THR A C 1
ATOM 3188 O O . THR A 1 423 ? 55.615 46.785 23.037 1.00 18.82 645 THR A O 1
ATOM 3192 N N . PHE A 1 424 ? 53.564 45.923 22.733 1.00 18.90 646 PHE A N 1
ATOM 3193 C CA . PHE A 1 424 ? 53.133 47.069 21.940 1.00 19.33 646 PHE A CA 1
ATOM 3194 C C . PHE A 1 424 ? 52.981 48.291 22.848 1.00 20.60 646 PHE A C 1
ATOM 3195 O O . PHE A 1 424 ? 53.219 49.422 22.418 1.00 20.71 646 PHE A O 1
ATOM 3203 N N . TYR A 1 425 ? 52.588 48.063 24.102 1.00 20.33 647 TYR A N 1
ATOM 3204 C CA . TYR A 1 425 ? 52.450 49.153 25.069 1.00 22.01 647 TYR A CA 1
ATOM 3205 C C . TYR A 1 425 ? 53.817 49.809 25.202 1.00 22.86 647 TYR A C 1
ATOM 3206 O O . TYR A 1 425 ? 53.955 51.026 25.060 1.00 24.33 647 TYR A O 1
ATOM 3215 N N . ASP A 1 426 ? 54.824 48.984 25.475 1.00 23.83 648 ASP A N 1
ATOM 3216 C CA . ASP A 1 426 ? 56.188 49.466 25.642 1.00 24.60 648 ASP A CA 1
ATOM 3217 C C . ASP A 1 426 ? 56.707 50.187 24.407 1.00 24.35 648 ASP A C 1
ATOM 3218 O O . ASP A 1 426 ? 57.337 51.238 24.522 1.00 25.32 648 ASP A O 1
ATOM 3223 N N . ILE A 1 427 ? 56.455 49.620 23.230 1.00 23.19 649 ILE A N 1
ATOM 3224 C CA . ILE A 1 427 ? 56.906 50.230 21.985 1.00 22.23 649 ILE A CA 1
ATOM 3225 C C . ILE A 1 427 ? 56.339 51.638 21.836 1.00 23.09 649 ILE A C 1
ATOM 3226 O O . ILE A 1 427 ? 57.076 52.580 21.552 1.00 24.89 649 ILE A O 1
ATOM 3231 N N . VAL A 1 428 ? 55.032 51.779 22.039 1.00 23.69 650 VAL A N 1
ATOM 3232 C CA . VAL A 1 428 ? 54.385 53.081 21.922 1.00 24.12 650 VAL A CA 1
ATOM 3233 C C . VAL A 1 428 ? 54.840 54.027 23.030 1.00 24.87 650 VAL A C 1
ATOM 3234 O O . VAL A 1 428 ? 55.001 55.227 22.806 1.00 24.80 650 VAL A O 1
ATOM 3238 N N . ALA A 1 429 ? 55.054 53.484 24.224 1.00 25.47 651 ALA A N 1
ATOM 3239 C CA . ALA A 1 429 ? 55.496 54.291 25.355 1.00 25.81 651 ALA A CA 1
ATOM 3240 C C . ALA A 1 429 ? 56.884 54.869 25.088 1.00 26.35 651 ALA A C 1
ATOM 3241 O O . ALA A 1 429 ? 57.128 56.054 25.319 1.00 27.04 651 ALA A O 1
ATOM 3243 N N . GLU A 1 430 ? 57.787 54.031 24.592 1.00 25.82 652 GLU A N 1
ATOM 3244 C CA . GLU A 1 430 ? 59.147 54.465 24.298 1.00 26.93 652 GLU A CA 1
ATOM 3245 C C . GLU A 1 430 ? 59.227 55.376 23.077 1.00 26.75 652 GLU A C 1
ATOM 3246 O O . GLU A 1 430 ? 59.586 56.549 23.190 1.00 27.59 652 GLU A O 1
ATOM 3252 N N . LEU A 1 431 ? 58.898 54.828 21.910 1.00 26.95 653 LEU A N 1
ATOM 3253 C CA . LEU A 1 431 ? 58.952 55.583 20.661 1.00 26.56 653 LEU A CA 1
ATOM 3254 C C . LEU A 1 431 ? 57.960 56.739 20.602 1.00 28.12 653 LEU A C 1
ATOM 3255 O O . LEU A 1 431 ? 58.157 57.691 19.848 1.00 28.57 653 LEU A O 1
ATOM 3260 N N . GLY A 1 432 ? 56.898 56.656 21.396 1.00 28.01 654 GLY A N 1
ATOM 3261 C CA . GLY A 1 432 ? 55.902 57.713 21.405 1.00 28.52 654 GLY A CA 1
ATOM 3262 C C . GLY A 1 432 ? 56.205 58.759 22.459 1.00 29.05 654 GLY A C 1
ATOM 3263 O O . GLY A 1 432 ? 55.507 59.767 22.570 1.00 29.24 654 GLY A O 1
ATOM 3264 N N . ALA A 1 433 ? 57.251 58.513 23.239 1.00 29.38 655 ALA A N 1
ATOM 3265 C CA . ALA A 1 433 ? 57.660 59.433 24.290 1.00 29.93 655 ALA A CA 1
ATOM 3266 C C . ALA A 1 433 ? 56.485 59.818 25.182 1.00 30.54 655 ALA A C 1
ATOM 3267 O O . ALA A 1 433 ? 56.221 61.001 25.404 1.00 30.92 655 ALA A O 1
ATOM 3269 N N . MET A 1 434 ? 55.778 58.814 25.689 1.00 30.54 656 MET A N 1
ATOM 3270 C CA . MET A 1 434 ? 54.639 59.055 26.563 1.00 30.22 656 MET A CA 1
ATOM 3271 C C . MET A 1 434 ? 54.670 58.089 27.739 1.00 29.88 656 MET A C 1
ATOM 3272 O O . MET A 1 434 ? 55.404 57.101 27.720 1.00 29.99 656 MET A O 1
ATOM 3277 N N . GLU A 1 435 ? 53.876 58.381 28.763 1.00 29.65 657 GLU A N 1
ATOM 3278 C CA . GLU A 1 435 ? 53.820 57.535 29.948 1.00 30.37 657 GLU A CA 1
ATOM 3279 C C . GLU A 1 435 ? 53.078 56.236 29.650 1.00 30.10 657 GLU A C 1
ATOM 3280 O O . GLU A 1 435 ? 52.260 56.177 28.732 1.00 30.28 657 GLU A O 1
ATOM 3286 N N . HIS A 1 436 ? 53.371 55.199 30.432 1.00 30.98 658 HIS A N 1
ATOM 3287 C CA . HIS A 1 436 ? 52.737 53.895 30.256 1.00 29.71 658 HIS A CA 1
ATOM 3288 C C . HIS A 1 436 ? 51.230 54.042 30.101 1.00 29.42 658 HIS A C 1
ATOM 3289 O O . HIS A 1 436 ? 50.645 53.549 29.137 1.00 30.32 658 HIS A O 1
ATOM 3296 N N . ALA A 1 437 ? 50.610 54.724 31.059 1.00 27.80 659 ALA A N 1
ATOM 3297 C CA . ALA A 1 437 ? 49.170 54.945 31.043 1.00 28.34 659 ALA A CA 1
ATOM 3298 C C . ALA A 1 437 ? 48.709 55.539 29.716 1.00 27.47 659 ALA A C 1
ATOM 3299 O O . ALA A 1 437 ? 47.710 55.100 29.149 1.00 28.44 659 ALA A O 1
ATOM 3301 N N . GLN A 1 438 ? 49.436 56.539 29.227 1.00 26.88 660 GLN A N 1
ATOM 3302 C CA . GLN A 1 438 ? 49.093 57.179 27.961 1.00 25.92 660 GLN A CA 1
ATOM 3303 C C . GLN A 1 438 ? 49.227 56.187 26.808 1.00 25.20 660 GLN A C 1
ATOM 3304 O O . GLN A 1 438 ? 48.513 56.282 25.807 1.00 24.81 660 GLN A O 1
ATOM 3310 N N . ALA A 1 439 ? 50.144 55.236 26.958 1.00 25.79 661 ALA A N 1
ATOM 3311 C CA . ALA A 1 439 ? 50.371 54.218 25.939 1.00 25.81 661 ALA A CA 1
ATOM 3312 C C . ALA A 1 439 ? 49.228 53.211 25.962 1.00 25.92 661 ALA A C 1
ATOM 3313 O O . ALA A 1 439 ? 48.791 52.730 24.918 1.00 26.40 661 ALA A O 1
ATOM 3315 N N . VAL A 1 440 ? 48.753 52.887 27.160 1.00 25.74 662 VAL A N 1
ATOM 3316 C CA . VAL A 1 440 ? 47.648 51.949 27.296 1.00 25.97 662 VAL A CA 1
ATOM 3317 C C . VAL A 1 440 ? 46.420 52.565 26.639 1.00 27.18 662 VAL A C 1
ATOM 3318 O O . VAL A 1 440 ? 45.624 51.870 26.007 1.00 25.64 662 VAL A O 1
ATOM 3322 N N . ASP A 1 441 ? 46.279 53.879 26.786 1.00 25.56 663 ASP A N 1
ATOM 3323 C CA . ASP A 1 441 ? 45.154 54.598 26.202 1.00 27.15 663 ASP A CA 1
ATOM 3324 C C . ASP A 1 441 ? 45.299 54.633 24.683 1.00 25.37 663 ASP A C 1
ATOM 3325 O O . ASP A 1 441 ? 44.319 54.501 23.950 1.00 25.98 663 ASP A O 1
ATOM 3330 N N . TYR A 1 442 ? 46.532 54.812 24.221 1.00 24.72 664 TYR A N 1
ATOM 3331 C CA . TYR A 1 442 ? 46.819 54.870 22.793 1.00 23.57 664 TYR A CA 1
ATOM 3332 C C . TYR A 1 442 ? 46.419 53.561 22.117 1.00 22.63 664 TYR A C 1
ATOM 3333 O O . TYR A 1 442 ? 45.727 53.564 21.096 1.00 22.52 664 TYR A O 1
ATOM 3342 N N . ILE A 1 443 ? 46.849 52.445 22.694 1.00 22.42 665 ILE A N 1
ATOM 3343 C CA . ILE A 1 443 ? 46.530 51.137 22.139 1.00 24.10 665 ILE A CA 1
ATOM 3344 C C . ILE A 1 443 ? 45.034 50.844 22.227 1.00 23.50 665 ILE A C 1
ATOM 3345 O O . ILE A 1 443 ? 44.444 50.315 21.285 1.00 24.51 665 ILE A O 1
ATOM 3350 N N . LYS A 1 444 ? 44.417 51.191 23.350 1.00 24.59 666 LYS A N 1
ATOM 3351 C CA . LYS A 1 444 ? 42.988 50.948 23.515 1.00 24.74 666 LYS A CA 1
ATOM 3352 C C . LYS A 1 444 ? 42.163 51.752 22.518 1.00 24.83 666 LYS A C 1
ATOM 3353 O O . LYS A 1 444 ? 41.081 51.326 22.114 1.00 24.86 666 LYS A O 1
ATOM 3359 N N . LYS A 1 445 ? 42.666 52.916 22.119 1.00 25.03 667 LYS A N 1
ATOM 3360 C CA . LYS A 1 445 ? 41.948 53.721 21.145 1.00 24.74 667 LYS A CA 1
ATOM 3361 C C . LYS A 1 445 ? 42.085 53.047 19.785 1.00 24.33 667 LYS A C 1
ATOM 3362 O O . LYS A 1 445 ? 41.194 53.146 18.944 1.00 26.39 667 LYS A O 1
ATOM 3368 N N . LEU A 1 446 ? 43.201 52.353 19.577 1.00 23.76 668 LEU A N 1
ATOM 3369 C CA . LEU A 1 446 ? 43.416 51.642 18.323 1.00 23.00 668 LEU A CA 1
ATOM 3370 C C . LEU A 1 446 ? 42.390 50.519 18.227 1.00 22.00 668 LEU A C 1
ATOM 3371 O O . LEU A 1 446 ? 41.836 50.263 17.160 1.00 21.93 668 LEU A O 1
ATOM 3376 N N . MET A 1 447 ? 42.146 49.851 19.352 1.00 22.84 669 MET A N 1
ATOM 3377 C CA . MET A 1 447 ? 41.187 48.752 19.400 1.00 23.66 669 MET A CA 1
ATOM 3378 C C . MET A 1 447 ? 39.774 49.248 19.117 1.00 25.00 669 MET A C 1
ATOM 3379 O O . MET A 1 447 ? 39.015 48.600 18.397 1.00 24.36 669 MET A O 1
ATOM 3384 N N . THR A 1 448 ? 39.423 50.400 19.681 1.00 25.56 670 THR A N 1
ATOM 3385 C CA . THR A 1 448 ? 38.096 50.967 19.474 1.00 26.81 670 THR A CA 1
ATOM 3386 C C . THR A 1 448 ? 37.907 51.381 18.017 1.00 26.47 670 THR A C 1
ATOM 3387 O O . THR A 1 448 ? 36.812 51.261 17.464 1.00 27.60 670 THR A O 1
ATOM 3391 N N . LYS A 1 449 ? 38.980 51.858 17.393 1.00 26.72 671 LYS A N 1
ATOM 3392 C CA . LYS A 1 449 ? 38.921 52.296 16.003 1.00 25.75 671 LYS A CA 1
ATOM 3393 C C . LYS A 1 449 ? 39.133 51.145 15.018 1.00 25.09 671 LYS A C 1
ATOM 3394 O O . LYS A 1 449 ? 39.216 51.360 13.811 1.00 25.95 671 LYS A O 1
ATOM 3400 N N . GLY A 1 450 ? 39.218 49.925 15.542 1.00 23.30 672 GLY A N 1
ATOM 3401 C CA . GLY A 1 450 ? 39.401 48.758 14.692 1.00 21.90 672 GLY A CA 1
ATOM 3402 C C . GLY A 1 450 ? 40.778 48.603 14.069 1.00 20.60 672 GLY A C 1
ATOM 3403 O O . GLY A 1 450 ? 40.920 47.954 13.031 1.00 21.13 672 GLY A O 1
ATOM 3404 N N . ARG A 1 451 ? 41.794 49.188 14.695 1.00 20.24 673 ARG A N 1
ATOM 3405 C CA . ARG A 1 451 ? 43.153 49.097 14.178 1.00 19.73 673 ARG A CA 1
ATOM 3406 C C . ARG A 1 451 ? 44.039 48.136 14.969 1.00 18.57 673 ARG A C 1
ATOM 3407 O O . ARG A 1 451 ? 45.225 47.989 14.676 1.00 19.14 673 ARG A O 1
ATOM 3415 N N . TYR A 1 452 ? 43.456 47.496 15.977 1.00 19.70 674 TYR A N 1
ATOM 3416 C CA . TYR A 1 452 ? 44.158 46.508 16.793 1.00 19.91 674 TYR A CA 1
ATOM 3417 C C . TYR A 1 452 ? 43.108 45.432 17.033 1.00 20.74 674 TYR A C 1
ATOM 3418 O O . TYR A 1 452 ? 42.193 45.608 17.839 1.00 22.31 674 TYR A O 1
ATOM 3427 N N . SER A 1 453 ? 43.236 44.322 16.315 1.00 20.51 675 SER A N 1
ATOM 3428 C CA . SER A 1 453 ? 42.273 43.237 16.414 1.00 19.54 675 SER A CA 1
ATOM 3429 C C . SER A 1 453 ? 42.871 41.959 16.964 1.00 19.02 675 SER A C 1
ATOM 3430 O O . SER A 1 453 ? 44.036 41.642 16.717 1.00 17.79 675 SER A O 1
ATOM 3433 N N . LEU A 1 454 ? 42.055 41.221 17.707 1.00 19.36 676 LEU A N 1
ATOM 3434 C CA . LEU A 1 454 ? 42.498 39.973 18.304 1.00 20.49 676 LEU A CA 1
ATOM 3435 C C . LEU A 1 454 ? 41.583 38.818 17.935 1.00 20.59 676 LEU A C 1
ATOM 3436 O O . LEU A 1 454 ? 40.367 38.980 17.811 1.00 21.80 676 LEU A O 1
ATOM 3441 N N . ASP A 1 455 ? 42.187 37.652 17.748 1.00 18.90 677 ASP A N 1
ATOM 3442 C CA . ASP A 1 455 ? 41.457 36.430 17.448 1.00 21.12 677 ASP A CA 1
ATOM 3443 C C . ASP A 1 455 ? 42.229 35.384 18.234 1.00 20.00 677 ASP A C 1
ATOM 3444 O O . ASP A 1 455 ? 43.099 34.695 17.702 1.00 19.55 677 ASP A O 1
ATOM 3449 N N . VAL A 1 456 ? 41.917 35.289 19.520 1.00 21.18 678 VAL A N 1
ATOM 3450 C CA . VAL A 1 456 ? 42.613 34.360 20.391 1.00 21.16 678 VAL A CA 1
ATOM 3451 C C . VAL A 1 456 ? 41.716 33.295 20.998 1.00 21.85 678 VAL A C 1
ATOM 3452 O O . VAL A 1 456 ? 40.508 33.487 21.153 1.00 22.59 678 VAL A O 1
ATOM 3456 N N . TRP A 1 457 ? 42.325 32.165 21.335 1.00 22.91 679 TRP A N 1
ATOM 3457 C CA . TRP A 1 457 ? 41.600 31.055 21.925 1.00 24.74 679 TRP A CA 1
ATOM 3458 C C . TRP A 1 457 ? 42.504 30.290 22.887 1.00 26.46 679 TRP A C 1
ATOM 3459 O O . TRP A 1 457 ? 43.720 30.486 22.897 1.00 26.78 679 TRP A O 1
ATOM 3470 N N . SER A 1 458 ? 41.904 29.428 23.701 1.00 29.89 680 SER A N 1
ATOM 3471 C CA . SER A 1 458 ? 42.655 28.643 24.671 1.00 31.80 680 SER A CA 1
ATOM 3472 C C . SER A 1 458 ? 42.678 27.168 24.282 1.00 32.95 680 SER A C 1
ATOM 3473 O O . SER A 1 458 ? 42.026 26.816 23.276 1.00 34.31 680 SER A O 1
#

GO terms:
  GO:0003958 NADPH-hemoprotein reductase activity (F, EXP)
  GO:0005789 endoplasmic reticulum membrane (C, TAS)
  GO:0140647 P450-containing electron transport chain (P, TAS)
  GO:0005515 protein binding (F, IPI)
  GO:0008047 enzyme activator activity (F, IDA)
  GO:0003958 NADPH-hemoprotein reductase activity (F, IDA)
  GO:0090346 organofluorine metabolic process (P, IDA)
  GO:0005654 nucleoplasm (C, IDA)
  GO:0005829 cytosol (C, IDA)
  GO:0043231 intracellular membrane-bounded organelle (C, IDA)
  GO:0022900 electron transport chain (P, IDA)
  GO:0016020 membrane (C, HDA)

InterPro domains:
  IPR001094 Flavodoxin-like [PR00369] (81-94)
  IPR001094 Flavodoxin-like [PR00369] (134-145)
  IPR001094 Flavodoxin-like [PR00369] (165-175)
  IPR001094 Flavodoxin-like [PR00369] (189-208)
  IPR001433 Oxidoreductase FAD/NAD(P)-binding [PF00175] (530-640)
  IPR001709 Flavoprotein pyridine nucleotide cytochrome reductase [PR00371] (314-324)
  IPR001709 Flavoprotein pyridine nucleotide cytochrome reductase [PR00371] (454-461)
  IPR001709 Flavoprotein pyridine nucleotide cytochrome reductase [PR00371] (488-497)
  IPR001709 Flavoprotein pyridine nucleotide cytochrome reductase [PR00371] (529-548)
  IPR001709 Flavoprotein pyridine nucleotide cytochrome reductase [PR00371] (558-567)
  IPR001709 Flavoprotein pyridine nucleotide cytochrome reductase [PR00371] (571-582)
  IPR001709 Flavoprotein pyridine nucleotide cytochrome reductase [PR00371] (602-618)
  IPR001709 Flavoprotein pyridine nucleotide cytochrome reductase [PR00371] (625-633)
  IPR003097 Sulfite reductase [NADPH] flavoprotein alpha-component-like, FAD-binding [PF00667] (274-493)
  IPR008254 Flavodoxin/nitric oxide synthase [PF00258] (82-219)
  IPR008254 Flavodoxin/nitric oxide synthase [PS50902] (80-224)
  IPR017927 FAD-binding domain, ferredoxin reductase-type [PS51384] (279-521)
  IPR017938 Riboflavin synthase-like beta-barrel [SSF63380] (244-518)
  IPR023173 NADPH-cytochrome p450 reductase, FAD-binding, alpha-helical domain superfamily [G3DSA:1.20.990.10] (324-452)
  IPR023208 NADPH-cytochrome P450 reductase [MF_03212] (21-677)

Organism: Homo sapiens (NCBI:txid9606)

Sequence (435 aa):
RQYELVVHTDIDAAKVYMGEMGRLKSYENQKPPFDAKNPFLAAVTTNRKLNQGTERHLMHLELDISDSKIRYESGDHVAVYPANDSALVNQLGKILGADLDVVMSLNNLDEESNKKHPFPCPTSYRTALTYYLDITNPPRTNVLYELAQYASEPSEQELLRKMASSSGEGKELYLSWVVEARRHILAILQDCPSLRPPIDHLCELLPRLQARYYSIASSSKVHPNSVHICAVVVEYETKAGRINKGVATNWLRAKEPVGENGGRALVPMFVRKSQFRLPFKATTPVIMVGPGTGVAPFIGFIQERAWLRQQGKEVGETLLYYGCRRSDEDYLYREELAQFHRDGALTQLNVAFSREQSHKVYVQHLLKQDREHLWKLIEGGAHIYVCGDARNMARDVQNTFYDIVAELGAMEHAQAVDYIKKLMTKGRYSLDVWS

Radius of gyration: 25.06 Å; Cα contacts (8 Å, |Δi|>4): 886; chains: 1; bounding box: 64×64×62 Å

Solvent-accessible surface area: 21107 Å² total; per-residue (Å²): 123,92,13,91,66,55,70,49,124,132,49,86,86,66,115,11,31,127,2,8,48,23,179,65,64,11,32,128,94,59,129,49,110,23,70,40,168,30,0,23,28,0,25,2,76,36,38,94,87,18,8,84,12,122,135,78,29,3,0,8,0,41,0,44,1,48,135,1,174,25,218,9,63,5,0,4,22,0,0,0,28,4,12,7,82,78,57,22,1,72,86,0,3,178,55,10,55,28,92,10,86,42,27,0,7,0,42,16,97,72,170,162,35,156,127,139,53,13,6,21,12,26,0,13,10,83,9,0,0,17,79,0,1,19,1,22,66,25,6,142,54,80,3,0,148,59,0,3,107,56,3,98,74,85,65,27,56,103,55,0,150,81,0,18,46,92,54,57,129,0,120,114,43,36,76,64,44,0,54,85,6,81,30,18,1,8,0,0,1,70,54,0,100,25,5,145,3,53,15,14,8,0,1,32,31,14,38,88,7,128,20,60,91,32,7,0,0,0,0,18,87,56,56,72,79,18,0,4,0,7,4,44,13,70,84,80,133,13,171,28,66,47,112,10,111,18,14,3,11,27,34,0,105,78,41,104,42,100,25,150,151,47,61,62,12,72,0,12,0,19,36,109,160,18,156,6,72,28,13,207,132,26,65,22,25,0,0,0,0,0,30,28,24,1,0,2,0,0,4,0,0,0,27,18,2,4,74,32,96,138,111,66,130,123,21,15,57,1,0,0,0,0,6,12,72,91,26,98,25,5,16,0,6,114,146,63,0,36,78,33,81,173,93,31,5,1,58,49,34,30,26,2,48,13,100,84,60,127,119,100,33,90,2,22,76,36,0,55,132,43,70,132,55,0,38,145,12,0,99,61,22,1,33,0,2,0,0,3,58,31,178,85,20,6,119,59,0,13,64,15,0,12,66,0,0,20,91,56,19,95,44,125,107,72,97,0,30,68,45,0,111,108,8,67,113,143,39,44,5,21,64,14,52,100,137

CATH classification: 2.40.30.10 (+2 more: 1.20.990.10, 3.40.50.80)

B-factor: mean 19.74, std 5.93, range [10.15, 37.36]